Protein AF-A0A7S3ADU8-F1 (afdb_monomer_lite)

Structure (mmCIF, N/CA/C/O backbone):
data_AF-A0A7S3ADU8-F1
#
_entry.id   AF-A0A7S3ADU8-F1
#
loop_
_atom_site.group_PDB
_atom_site.id
_atom_site.type_symbol
_atom_site.label_atom_id
_atom_site.label_alt_id
_atom_site.label_comp_id
_atom_site.label_asym_id
_atom_site.label_entity_id
_atom_site.label_seq_id
_atom_site.pdbx_PDB_ins_code
_atom_site.Cartn_x
_atom_site.Cartn_y
_atom_site.Cartn_z
_atom_site.occupancy
_atom_site.B_iso_or_equiv
_atom_site.auth_seq_id
_atom_site.auth_comp_id
_atom_site.auth_asym_id
_atom_site.auth_atom_id
_atom_site.pdbx_PDB_model_num
ATOM 1 N N . MET A 1 1 ? -79.537 6.726 37.900 1.00 32.94 1 MET A N 1
ATOM 2 C CA . MET A 1 1 ? -80.019 5.333 37.942 1.00 32.94 1 MET A CA 1
ATOM 3 C C . MET A 1 1 ? -78.834 4.434 37.624 1.00 32.94 1 MET A C 1
ATOM 5 O O . MET A 1 1 ? -78.282 4.595 36.549 1.00 32.94 1 MET A O 1
ATOM 9 N N . VAL A 1 2 ? -78.467 3.582 38.596 1.00 34.66 2 VAL A N 1
ATOM 10 C CA . VAL A 1 2 ? -77.464 2.484 38.586 1.00 34.66 2 VAL A CA 1
ATOM 11 C C . VAL A 1 2 ? -76.009 2.937 38.319 1.00 34.66 2 VAL A C 1
ATOM 13 O O . VAL A 1 2 ? -75.678 3.272 37.194 1.00 34.66 2 VAL A O 1
ATOM 16 N N . SER A 1 3 ? -75.111 3.179 39.286 1.00 28.97 3 SER A N 1
ATOM 17 C CA . SER A 1 3 ? -74.580 2.421 40.449 1.00 28.97 3 SER A CA 1
ATOM 18 C C . SER A 1 3 ? -73.584 1.291 40.127 1.00 28.97 3 SER A C 1
ATOM 20 O O . SER A 1 3 ? -73.989 0.266 39.598 1.00 28.97 3 SER A O 1
ATOM 22 N N . ASN A 1 4 ? -72.356 1.480 40.656 1.00 30.84 4 ASN A N 1
ATOM 23 C CA . ASN A 1 4 ? -71.447 0.506 41.310 1.00 30.84 4 ASN A CA 1
ATOM 24 C C . ASN A 1 4 ? -70.756 -0.566 40.433 1.00 30.84 4 ASN A C 1
ATOM 26 O O . ASN A 1 4 ? -71.351 -1.062 39.494 1.00 30.84 4 ASN A O 1
ATOM 30 N N . HIS A 1 5 ? -69.508 -1.019 40.640 1.00 29.22 5 HIS A N 1
ATOM 31 C CA . HIS A 1 5 ? -68.518 -1.033 41.741 1.00 29.22 5 HIS A CA 1
ATOM 32 C C . HIS A 1 5 ? -67.107 -1.184 41.090 1.00 29.22 5 HIS A C 1
ATOM 34 O O . HIS A 1 5 ? -66.998 -1.846 40.067 1.00 29.22 5 HIS A O 1
ATOM 40 N N . LEU A 1 6 ? -66.011 -0.509 41.476 1.00 30.73 6 LEU A N 1
ATOM 41 C CA . LEU A 1 6 ? -65.132 -0.705 42.651 1.00 30.73 6 LEU A CA 1
ATOM 42 C C . LEU A 1 6 ? -64.702 -2.162 42.924 1.00 30.73 6 LEU A C 1
ATOM 44 O O . LEU A 1 6 ? -65.503 -2.927 43.437 1.00 30.73 6 LEU A O 1
ATOM 48 N N . ALA A 1 7 ? -63.412 -2.488 42.745 1.00 27.41 7 ALA A N 1
ATOM 49 C CA . ALA A 1 7 ? -62.565 -2.993 43.842 1.00 27.41 7 ALA A CA 1
ATOM 50 C C . ALA A 1 7 ? -61.088 -3.197 43.444 1.00 27.41 7 ALA A C 1
ATOM 52 O O . ALA A 1 7 ? -60.751 -3.799 42.431 1.00 27.41 7 ALA A O 1
ATOM 53 N N . LYS A 1 8 ? -60.228 -2.709 44.343 1.00 30.64 8 LYS A N 1
ATOM 54 C CA . LYS A 1 8 ? -58.804 -3.012 44.527 1.00 30.64 8 LYS A CA 1
ATOM 55 C C . LYS A 1 8 ? -58.591 -4.487 44.892 1.00 30.64 8 LYS A C 1
ATOM 57 O O . LYS A 1 8 ? -59.373 -5.004 45.684 1.00 30.64 8 LYS A O 1
ATOM 62 N N . SER A 1 9 ? -57.454 -5.068 44.497 1.00 25.48 9 SER A N 1
ATOM 63 C CA . SER A 1 9 ? -56.591 -5.885 45.378 1.00 25.48 9 SER A CA 1
ATOM 64 C C . SER A 1 9 ? -55.422 -6.510 44.614 1.00 25.48 9 SER A C 1
ATOM 66 O O . SER A 1 9 ? -55.651 -7.250 43.669 1.00 25.48 9 SER A O 1
ATOM 68 N N . HIS A 1 10 ? -54.182 -6.245 45.027 1.00 26.27 10 HIS A N 1
ATOM 69 C CA . HIS A 1 10 ? -53.390 -7.112 45.917 1.00 26.27 10 HIS A CA 1
ATOM 70 C C . HIS A 1 10 ? -51.885 -6.890 45.692 1.00 26.27 10 HIS A C 1
ATOM 72 O O . HIS A 1 10 ? -51.323 -7.226 44.653 1.00 26.27 10 HIS A O 1
ATOM 78 N N . MET A 1 11 ? -51.235 -6.344 46.724 1.00 25.62 11 MET A N 1
ATOM 79 C CA . MET A 1 11 ? -49.839 -6.633 47.034 1.00 25.62 11 MET A CA 1
ATOM 80 C C . MET A 1 11 ? -49.693 -8.144 47.240 1.00 25.62 11 MET A C 1
ATOM 82 O O . MET A 1 11 ? -50.399 -8.711 48.071 1.00 25.62 11 MET A O 1
ATOM 86 N N . MET A 1 12 ? -48.714 -8.759 46.584 1.00 28.66 12 MET A N 1
ATOM 87 C CA . MET A 1 12 ? -47.992 -9.892 47.154 1.00 28.66 12 MET A CA 1
ATOM 88 C C . MET A 1 12 ? -46.498 -9.644 46.987 1.00 28.66 12 MET A C 1
ATOM 90 O O . MET A 1 12 ? -45.971 -9.556 45.882 1.00 28.66 12 MET A O 1
ATOM 94 N N . GLN A 1 13 ? -45.846 -9.497 48.135 1.00 27.30 13 GLN A N 1
ATOM 95 C CA . GLN A 1 13 ? -44.420 -9.705 48.301 1.00 27.30 13 GLN A CA 1
ATOM 96 C C . GLN A 1 13 ? -44.122 -11.182 48.017 1.00 27.30 13 GLN A C 1
ATOM 98 O O . GLN A 1 13 ? -44.792 -12.053 48.567 1.00 27.30 13 GLN A O 1
ATOM 103 N N . PHE A 1 14 ? -43.100 -11.452 47.208 1.00 26.09 14 PHE A N 1
ATOM 104 C CA . PHE A 1 14 ? -42.398 -12.731 47.211 1.00 26.09 14 PHE A CA 1
ATOM 105 C C . PHE A 1 14 ? -40.931 -12.458 47.537 1.00 26.09 14 PHE A C 1
ATOM 107 O O . PHE A 1 14 ? -40.212 -11.804 46.783 1.00 26.09 14 PHE A O 1
ATOM 114 N N . THR A 1 15 ? -40.523 -12.914 48.715 1.00 30.44 15 THR A N 1
ATOM 115 C CA . THR A 1 15 ? -39.140 -13.071 49.153 1.00 30.44 15 THR A CA 1
ATOM 116 C C . THR A 1 15 ? -38.650 -14.471 48.769 1.00 30.44 15 THR A C 1
ATOM 118 O O . THR A 1 15 ? -39.397 -15.440 48.881 1.00 30.44 15 THR A O 1
ATOM 121 N N . GLY A 1 16 ? -37.376 -14.574 48.367 1.00 27.53 16 GLY A N 1
ATOM 122 C CA . GLY A 1 16 ? -36.667 -15.832 48.065 1.00 27.53 16 GLY A CA 1
ATOM 123 C C . GLY A 1 16 ? -36.917 -16.337 46.635 1.00 27.53 16 GLY A C 1
ATOM 124 O O . GLY A 1 16 ? -38.044 -16.357 46.174 1.00 27.53 16 GLY A O 1
ATOM 125 N N . ASN A 1 17 ? -35.939 -16.777 45.851 1.00 26.17 17 ASN A N 1
ATOM 126 C CA . ASN A 1 17 ? -34.645 -17.348 46.189 1.00 26.17 17 ASN A CA 1
ATOM 127 C C . ASN A 1 17 ? -33.676 -17.154 45.003 1.00 26.17 17 ASN A C 1
ATOM 129 O O . ASN A 1 17 ? -34.112 -17.058 43.856 1.00 26.17 17 ASN A O 1
ATOM 133 N N . GLY A 1 18 ? -32.375 -17.084 45.287 1.00 36.38 18 GLY A N 1
ATOM 134 C CA . GLY A 1 18 ? -31.330 -16.801 44.305 1.00 36.38 18 GLY A CA 1
ATOM 135 C C . GLY A 1 18 ? -31.302 -17.782 43.129 1.00 36.38 18 GLY A C 1
ATOM 136 O O . GLY A 1 18 ? -31.187 -18.991 43.306 1.00 36.38 18 GLY A O 1
ATOM 137 N N . GLY A 1 19 ? -31.347 -17.226 41.923 1.00 26.72 19 GLY A N 1
ATOM 138 C CA . GLY A 1 19 ? -30.991 -17.892 40.678 1.00 26.72 19 GLY A CA 1
ATOM 139 C C . GLY A 1 19 ? -30.107 -16.931 39.903 1.00 26.72 19 GLY A C 1
ATOM 140 O O . GLY A 1 19 ? -30.607 -15.982 39.307 1.00 26.72 19 GLY A O 1
ATOM 141 N N . GLY A 1 20 ? -28.792 -17.126 39.998 1.00 30.98 20 GLY A N 1
ATOM 142 C CA . GLY A 1 20 ? -27.796 -16.328 39.294 1.00 30.98 20 GLY A CA 1
ATOM 143 C C . GLY A 1 20 ? -27.987 -16.437 37.785 1.00 30.98 20 GLY A C 1
ATOM 144 O O . GLY A 1 20 ? -27.522 -17.389 37.166 1.00 30.98 20 GLY A O 1
ATOM 145 N N . GLY A 1 21 ? -28.670 -15.455 37.202 1.00 29.56 21 GLY A N 1
ATOM 146 C CA . GLY A 1 21 ? -28.579 -15.162 35.781 1.00 29.56 21 GLY A CA 1
ATOM 147 C C . GLY A 1 21 ? -27.236 -14.492 35.535 1.00 29.56 21 GLY A C 1
ATOM 148 O O . GLY A 1 21 ? -27.024 -13.351 35.934 1.00 29.56 21 GLY A O 1
ATOM 149 N N . SER A 1 22 ? -26.302 -15.227 34.944 1.00 37.28 22 SER A N 1
ATOM 150 C CA . SER A 1 22 ? -25.035 -14.689 34.472 1.00 37.28 22 SER A CA 1
ATOM 151 C C . SER A 1 22 ? -25.291 -13.693 33.334 1.00 37.28 22 SER A C 1
ATOM 153 O O . SER A 1 22 ? -25.417 -14.099 32.177 1.00 37.28 22 SER A O 1
ATOM 155 N N . ASP A 1 23 ? -25.336 -12.398 33.650 1.00 37.94 23 ASP A N 1
ATOM 156 C CA . ASP A 1 23 ? -25.106 -11.314 32.686 1.00 37.94 23 ASP A CA 1
ATOM 157 C C . ASP A 1 23 ? -23.640 -11.389 32.222 1.00 37.94 23 ASP A C 1
ATOM 159 O O . ASP A 1 23 ? -22.744 -10.699 32.703 1.00 37.94 23 ASP A O 1
ATOM 163 N N . GLY A 1 24 ? -23.371 -12.314 31.301 1.00 41.50 24 GLY A N 1
ATOM 164 C CA . GLY A 1 24 ? -22.039 -12.617 30.776 1.00 41.50 24 GLY A CA 1
ATOM 165 C C . GLY A 1 24 ? -21.467 -11.579 29.801 1.00 41.50 24 GLY A C 1
ATOM 166 O O . GLY A 1 24 ? -20.528 -11.907 29.080 1.00 41.50 24 GLY A O 1
ATOM 167 N N . SER A 1 25 ? -22.011 -10.356 29.723 1.00 50.41 25 SER A N 1
ATOM 168 C CA . SER A 1 25 ? -21.607 -9.352 28.719 1.00 50.41 25 SER A CA 1
ATOM 169 C C . SER A 1 25 ? -20.761 -8.187 29.244 1.00 50.41 25 SER A C 1
ATOM 171 O O . SER A 1 25 ? -20.028 -7.599 28.452 1.00 50.41 25 SER A O 1
ATOM 173 N N . ASP A 1 26 ? -20.805 -7.852 30.539 1.00 58.53 26 ASP A N 1
ATOM 174 C CA . ASP A 1 26 ? -20.053 -6.693 31.072 1.00 58.53 26 ASP A CA 1
ATOM 175 C C . ASP A 1 26 ? -18.585 -7.033 31.425 1.00 58.53 26 ASP A C 1
ATOM 177 O O . ASP A 1 26 ? -17.735 -6.144 31.451 1.00 58.53 26 ASP A O 1
ATOM 181 N N . GLY A 1 27 ? -18.242 -8.317 31.607 1.00 63.66 27 GLY A N 1
ATOM 182 C CA . GLY A 1 27 ? -16.916 -8.730 32.097 1.00 63.66 27 GLY A CA 1
ATOM 183 C C . GLY A 1 27 ? -15.734 -8.275 31.230 1.00 63.66 27 GLY A C 1
ATOM 184 O O . GLY A 1 27 ? -14.711 -7.848 31.760 1.00 63.66 27 GLY A O 1
ATOM 185 N N . GLY A 1 28 ? -15.883 -8.297 29.900 1.00 81.88 28 GLY A N 1
ATOM 186 C CA . GLY A 1 28 ? -14.815 -7.874 28.985 1.00 81.88 28 GLY A CA 1
ATOM 187 C C . GLY A 1 28 ? -14.596 -6.358 28.949 1.00 81.88 28 GLY A C 1
ATOM 188 O O . GLY A 1 28 ? -13.467 -5.897 28.806 1.00 81.88 28 GLY A O 1
ATOM 189 N N . TRP A 1 29 ? -15.658 -5.563 29.108 1.00 91.38 29 TRP A N 1
ATOM 190 C CA . TRP A 1 29 ? -15.552 -4.101 29.112 1.00 91.38 29 TRP A CA 1
ATOM 191 C C . TRP A 1 29 ? -15.001 -3.572 30.439 1.00 91.38 29 TRP A C 1
ATOM 193 O O . TRP A 1 29 ? -14.181 -2.656 30.421 1.00 91.38 29 TRP A O 1
ATOM 203 N N . SER A 1 30 ? -15.361 -4.189 31.571 1.00 89.69 30 SER A N 1
ATOM 204 C CA . SER A 1 30 ? -14.785 -3.849 32.879 1.00 89.69 30 SER A CA 1
ATOM 205 C C . SER A 1 30 ? -13.275 -4.108 32.944 1.00 89.69 30 SER A C 1
ATOM 207 O O . SER A 1 30 ? -12.537 -3.307 33.518 1.00 89.69 30 SER A O 1
ATOM 209 N N . GLU A 1 31 ? -12.783 -5.185 32.320 1.00 89.25 31 GLU A N 1
ATOM 210 C CA . GLU A 1 31 ? -11.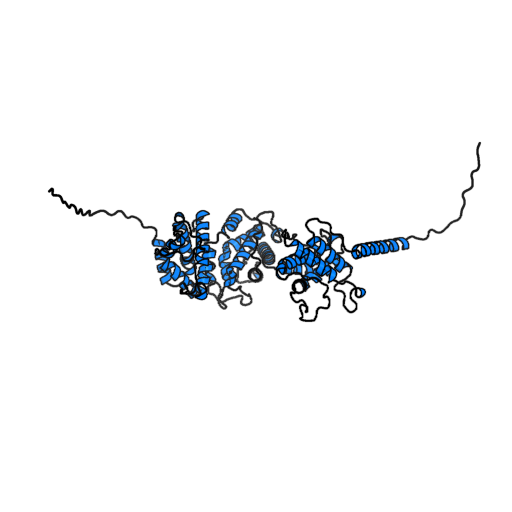339 -5.432 32.210 1.00 89.25 31 GLU A CA 1
ATOM 211 C C . GLU A 1 31 ? -10.642 -4.337 31.389 1.00 89.25 31 GLU A C 1
ATOM 213 O O . GLU A 1 31 ? -9.611 -3.805 31.806 1.00 89.25 31 GLU A O 1
ATOM 218 N N . LEU A 1 32 ? -11.219 -3.948 30.249 1.00 90.31 32 LEU A N 1
ATOM 219 C CA . LEU A 1 32 ? -10.676 -2.873 29.416 1.00 90.31 32 LEU A CA 1
ATOM 220 C C . LEU A 1 32 ? -10.671 -1.526 30.145 1.00 90.31 32 LEU A C 1
ATOM 222 O O . LEU A 1 32 ? -9.699 -0.785 30.028 1.00 90.31 32 LEU A O 1
ATOM 226 N N . GLU A 1 33 ? -11.697 -1.225 30.938 1.00 92.31 33 GLU A N 1
ATOM 227 C CA . GLU A 1 33 ? -11.745 -0.030 31.785 1.00 92.31 33 GLU A CA 1
ATOM 228 C C . GLU A 1 33 ? -10.652 -0.053 32.865 1.00 92.31 33 GLU A C 1
ATOM 230 O O . GLU A 1 33 ? -9.943 0.937 33.067 1.00 92.31 33 GLU A O 1
ATOM 235 N N . MET A 1 34 ? -10.423 -1.204 33.504 1.00 89.94 34 MET A N 1
ATOM 236 C CA . MET A 1 34 ? -9.299 -1.377 34.428 1.00 89.94 34 MET A CA 1
ATOM 237 C C . MET A 1 34 ? -7.942 -1.172 33.747 1.00 89.94 34 MET A C 1
ATOM 239 O O . MET A 1 34 ? -7.049 -0.561 34.336 1.00 89.94 34 MET A O 1
ATOM 243 N N . LEU A 1 35 ? -7.758 -1.686 32.527 1.00 88.75 35 LEU A N 1
ATOM 244 C CA . LEU A 1 35 ? -6.520 -1.505 31.767 1.00 88.75 35 LEU A CA 1
ATOM 245 C C . LEU A 1 35 ? -6.331 -0.048 31.331 1.00 88.75 35 LEU A C 1
ATOM 247 O O . LEU A 1 35 ? -5.219 0.466 31.438 1.00 88.75 35 LEU A O 1
ATOM 251 N N . LEU A 1 36 ? -7.405 0.627 30.914 1.00 89.75 36 LEU A N 1
ATOM 252 C CA . LEU A 1 36 ? -7.41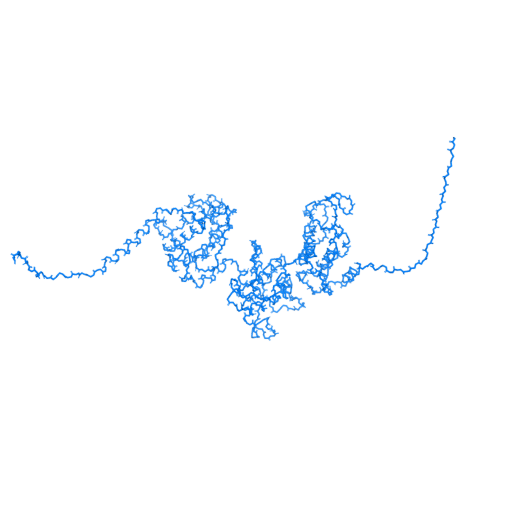2 2.048 30.566 1.00 89.75 36 LEU A CA 1
ATOM 253 C C . LEU A 1 36 ? -6.938 2.907 31.750 1.00 89.75 36 LEU A C 1
ATOM 255 O O . LEU A 1 36 ? -6.061 3.754 31.592 1.00 89.75 36 LEU A O 1
ATOM 259 N N . ASN A 1 37 ? -7.430 2.614 32.959 1.00 89.06 37 ASN A N 1
ATOM 260 C CA . ASN A 1 37 ? -7.035 3.306 34.191 1.00 89.06 37 ASN A CA 1
ATOM 261 C C . ASN A 1 37 ? -5.558 3.093 34.577 1.00 89.06 37 ASN A C 1
ATOM 263 O O . ASN A 1 37 ? -5.006 3.874 35.349 1.00 89.06 37 ASN A O 1
ATOM 267 N N . ARG A 1 38 ? -4.892 2.062 34.038 1.00 87.00 38 ARG A N 1
ATOM 268 C CA . ARG A 1 38 ? -3.448 1.812 34.231 1.00 87.00 38 ARG A CA 1
ATOM 269 C C . ARG A 1 38 ? -2.563 2.505 33.187 1.00 87.00 38 ARG A C 1
ATOM 271 O O . ARG A 1 38 ? -1.339 2.352 33.248 1.00 87.00 38 ARG A O 1
ATOM 278 N N . GLY A 1 39 ? -3.159 3.222 32.236 1.00 79.88 39 GLY A N 1
ATOM 279 C CA . GLY A 1 39 ? -2.464 3.863 31.125 1.00 79.88 39 GLY A CA 1
ATOM 280 C C . GLY A 1 39 ? -2.050 2.890 30.015 1.00 79.88 39 GLY A C 1
ATOM 281 O O . GLY A 1 39 ? -2.009 1.668 30.190 1.00 79.88 39 GLY A O 1
ATOM 282 N N . ALA A 1 40 ? -1.730 3.447 28.845 1.00 73.88 40 ALA A N 1
ATOM 283 C CA . ALA A 1 40 ? -1.369 2.674 27.663 1.00 73.88 40 ALA A CA 1
ATOM 284 C C . ALA A 1 40 ? -0.048 1.945 27.927 1.00 73.88 40 ALA A C 1
ATOM 286 O O . ALA A 1 40 ? 0.812 2.424 28.671 1.00 73.88 40 ALA A O 1
ATOM 287 N N . ALA A 1 41 ? 0.122 0.753 27.362 1.00 75.44 41 ALA A N 1
ATOM 288 C CA . ALA A 1 41 ? 1.450 0.153 27.311 1.00 75.44 41 ALA A CA 1
ATOM 289 C C . ALA A 1 41 ? 2.330 0.873 26.281 1.00 75.44 41 ALA A C 1
ATOM 291 O O . ALA A 1 41 ? 1.843 1.345 25.248 1.00 75.44 41 ALA A O 1
ATOM 292 N N . ALA A 1 42 ? 3.633 0.916 26.571 1.00 66.06 42 ALA A N 1
ATOM 293 C CA . ALA A 1 42 ? 4.647 1.419 25.649 1.00 66.06 42 ALA A CA 1
ATOM 294 C C . ALA A 1 42 ? 4.678 0.595 24.351 1.00 66.06 42 ALA A C 1
ATOM 296 O O . ALA A 1 42 ? 4.784 1.157 23.269 1.00 66.06 42 ALA A O 1
ATOM 297 N N . SER A 1 43 ? 4.488 -0.723 24.456 1.00 66.56 43 SER A N 1
ATOM 298 C CA . SER A 1 43 ? 4.282 -1.622 23.323 1.00 66.56 43 SER A CA 1
ATOM 299 C C . SER A 1 43 ? 2.795 -1.926 23.120 1.00 66.56 43 SER A C 1
ATOM 301 O O . SER A 1 43 ? 2.006 -1.951 24.065 1.00 66.56 43 SER A O 1
ATOM 303 N N . CYS A 1 44 ? 2.386 -2.156 21.877 1.00 71.94 44 CYS A N 1
ATOM 304 C CA . CYS A 1 44 ? 1.026 -2.557 21.529 1.00 71.94 44 CYS A CA 1
ATOM 305 C C . CYS A 1 44 ? 1.026 -3.494 20.323 1.00 71.94 44 CYS A C 1
ATOM 307 O O . CYS A 1 44 ? 2.040 -3.694 19.661 1.00 71.94 44 CYS A O 1
ATOM 309 N N . VAL A 1 45 ? -0.120 -4.133 20.095 1.00 68.31 45 VAL A N 1
ATOM 310 C CA . VAL A 1 45 ? -0.301 -5.093 19.006 1.00 68.31 45 VAL A CA 1
ATOM 311 C C . VAL A 1 45 ? -0.868 -4.363 17.797 1.00 68.31 45 VAL A C 1
ATOM 313 O O . VAL A 1 45 ? -1.854 -3.639 17.934 1.00 68.31 45 VAL A O 1
ATOM 316 N N . GLY A 1 46 ? -0.298 -4.623 16.622 1.00 72.38 46 GLY A N 1
ATOM 317 C CA . GLY A 1 46 ? -0.881 -4.174 15.363 1.00 72.38 46 GLY A CA 1
ATOM 318 C C . GLY A 1 46 ? -0.514 -2.752 14.965 1.00 72.38 46 GLY A C 1
ATOM 319 O O . GLY A 1 46 ? 0.484 -2.194 15.421 1.00 72.38 46 GLY A O 1
ATOM 320 N N . ILE A 1 47 ? -1.361 -2.149 14.131 1.00 76.44 47 ILE A N 1
ATOM 321 C CA . ILE A 1 47 ? -1.196 -0.788 13.605 1.00 76.44 47 ILE A CA 1
ATOM 322 C C . ILE A 1 47 ? -1.266 0.267 14.710 1.00 76.44 47 ILE A C 1
ATOM 324 O O . ILE A 1 47 ? -0.750 1.367 14.540 1.00 76.44 47 ILE A O 1
ATOM 328 N N . ALA A 1 48 ? -1.846 -0.077 15.868 1.00 85.25 48 ALA A N 1
ATOM 329 C CA . ALA A 1 48 ? -1.787 0.755 17.063 1.00 85.25 48 ALA A CA 1
ATOM 330 C C . ALA A 1 48 ? -0.331 1.120 17.401 1.00 85.25 48 ALA A C 1
ATOM 332 O O . ALA A 1 48 ? -0.069 2.231 17.832 1.00 85.25 48 ALA A O 1
ATOM 333 N N . GLY A 1 49 ? 0.636 0.241 17.138 1.00 80.56 49 GLY A N 1
ATOM 334 C CA . GLY A 1 49 ? 2.058 0.495 17.375 1.00 80.56 49 GLY A CA 1
ATOM 335 C C . GLY A 1 49 ? 2.663 1.692 16.654 1.00 80.56 49 GLY A C 1
ATOM 336 O O . GLY A 1 49 ? 3.723 2.155 17.064 1.00 80.56 49 GLY A O 1
ATOM 337 N N . CYS A 1 50 ? 1.995 2.200 15.623 1.00 80.12 50 CYS A N 1
ATOM 338 C CA . CYS A 1 50 ? 2.456 3.332 14.829 1.00 80.12 50 CYS A CA 1
ATOM 339 C C . CYS A 1 50 ? 2.015 4.693 15.401 1.00 80.12 50 CYS A C 1
ATOM 341 O O . CYS A 1 50 ? 2.276 5.721 14.781 1.00 80.12 50 CYS A O 1
ATOM 343 N N . PHE A 1 51 ? 1.324 4.714 16.548 1.00 84.38 51 PHE A N 1
ATOM 344 C CA . PHE A 1 51 ? 0.742 5.920 17.146 1.00 84.38 51 PHE A CA 1
ATOM 345 C C . PHE A 1 51 ? 1.247 6.161 18.571 1.00 84.38 51 PHE A C 1
ATOM 347 O O . PHE A 1 51 ? 1.507 5.217 19.329 1.00 84.38 51 PHE A O 1
ATOM 354 N N . LEU A 1 52 ? 1.335 7.438 18.957 1.00 86.31 52 LEU A N 1
ATOM 355 C CA . LEU A 1 52 ? 1.802 7.828 20.284 1.00 86.31 52 LEU A CA 1
ATOM 356 C C . LEU A 1 52 ? 0.853 7.308 21.384 1.00 86.31 52 LEU A C 1
ATOM 358 O O . LEU A 1 52 ? -0.358 7.200 21.159 1.00 86.31 52 LEU A O 1
ATOM 362 N N . PRO A 1 53 ? 1.366 6.939 22.575 1.00 88.75 53 PRO A N 1
ATOM 363 C CA . PRO A 1 53 ? 0.545 6.426 23.673 1.00 88.75 53 PRO A CA 1
ATOM 364 C C . PRO A 1 53 ? -0.649 7.319 24.047 1.00 88.75 53 PRO A C 1
ATOM 366 O O . PRO A 1 53 ? -1.721 6.797 24.352 1.00 88.75 53 PRO A O 1
ATOM 369 N N . GLU A 1 54 ? -0.484 8.640 24.005 1.00 90.94 54 GLU A N 1
ATOM 370 C CA . GLU A 1 54 ? -1.511 9.642 24.295 1.00 90.94 54 GLU A CA 1
ATOM 371 C C . GLU A 1 54 ? -2.668 9.615 23.286 1.00 90.94 54 GLU A C 1
ATOM 373 O O . GLU A 1 54 ? -3.827 9.542 23.700 1.00 90.94 54 GLU A O 1
ATOM 378 N N . ASP A 1 55 ? -2.365 9.557 21.985 1.00 93.31 55 ASP A N 1
ATOM 379 C CA . ASP A 1 55 ? -3.360 9.493 20.907 1.00 93.31 55 ASP A CA 1
ATOM 380 C C . ASP A 1 55 ? -4.185 8.206 21.011 1.00 93.31 55 ASP A C 1
ATOM 382 O O . ASP A 1 55 ? -5.414 8.194 20.892 1.00 93.31 55 ASP A O 1
ATOM 386 N N . ARG A 1 56 ? -3.501 7.092 21.294 1.00 93.56 56 ARG A N 1
ATOM 387 C CA . ARG A 1 56 ? -4.146 5.791 21.490 1.00 93.56 56 ARG A CA 1
ATOM 388 C C . ARG A 1 56 ? -5.025 5.766 22.724 1.00 93.56 56 ARG A C 1
ATOM 390 O O . ARG A 1 56 ? -6.085 5.145 22.698 1.00 93.56 56 ARG A O 1
ATOM 397 N N . MET A 1 57 ? -4.587 6.408 23.803 1.00 93.81 57 MET A N 1
ATOM 398 C CA . MET A 1 57 ? -5.329 6.467 25.057 1.00 93.81 57 MET A CA 1
ATOM 399 C C . MET A 1 57 ? -6.608 7.290 24.911 1.00 93.81 57 MET A C 1
ATOM 401 O O . MET A 1 57 ? -7.663 6.857 25.374 1.00 93.81 57 MET A O 1
ATOM 405 N N . GLU A 1 58 ? -6.541 8.435 24.229 1.00 96.00 58 GLU A N 1
ATOM 406 C CA . GLU A 1 58 ? -7.723 9.234 23.897 1.00 96.00 58 GLU A CA 1
ATOM 407 C C . GLU A 1 58 ? -8.724 8.409 23.073 1.00 96.00 58 GLU A C 1
ATOM 409 O O . GLU A 1 58 ? -9.897 8.296 23.444 1.00 96.00 58 GLU A O 1
ATOM 414 N N . ALA A 1 59 ? -8.244 7.742 22.019 1.00 96.06 59 ALA A N 1
ATOM 415 C CA . ALA A 1 59 ? -9.059 6.867 21.185 1.00 96.06 59 ALA A CA 1
ATOM 416 C C . ALA A 1 59 ? -9.682 5.704 21.984 1.00 96.06 59 ALA A C 1
ATOM 418 O O . ALA A 1 59 ? -10.889 5.459 21.917 1.00 96.06 59 ALA A O 1
ATOM 419 N N . ALA A 1 60 ? -8.886 4.994 22.786 1.00 95.38 60 ALA A N 1
ATOM 420 C CA . ALA A 1 60 ? -9.369 3.895 23.617 1.00 95.38 60 ALA A CA 1
ATOM 421 C C . ALA A 1 60 ? -10.448 4.370 24.596 1.00 95.38 60 ALA A C 1
ATOM 423 O O . ALA A 1 60 ? -11.497 3.735 24.717 1.00 95.38 60 ALA A O 1
ATOM 424 N N . LYS A 1 61 ? -10.229 5.517 25.249 1.00 95.94 61 LYS A N 1
ATOM 425 C CA . LYS A 1 61 ? -11.184 6.117 26.185 1.00 95.94 61 LYS A CA 1
ATOM 426 C C . LYS A 1 61 ? -12.505 6.461 25.503 1.00 95.94 61 LYS A C 1
ATOM 428 O O . LYS A 1 61 ? -13.561 6.203 26.085 1.00 95.94 61 LYS A O 1
ATOM 433 N N . ALA A 1 62 ? -12.469 6.984 24.279 1.00 95.94 62 ALA A N 1
ATOM 434 C CA . ALA A 1 62 ? -13.674 7.295 23.514 1.00 95.94 62 ALA A CA 1
ATOM 435 C C . ALA A 1 62 ? -14.516 6.041 23.201 1.00 95.94 62 ALA A C 1
ATOM 437 O O . ALA A 1 62 ? -15.741 6.087 23.315 1.00 95.94 62 ALA A O 1
ATOM 438 N N . ILE A 1 63 ? -13.887 4.903 22.875 1.00 95.19 63 ILE A N 1
ATOM 439 C CA . ILE A 1 63 ? -14.616 3.638 22.661 1.00 95.19 63 ILE A CA 1
ATOM 440 C C . ILE A 1 63 ? -15.125 3.074 23.986 1.00 95.19 63 ILE A C 1
ATOM 442 O O . ILE A 1 63 ? -16.316 2.800 24.108 1.00 95.19 63 ILE A O 1
ATOM 446 N N . VAL A 1 64 ? -14.251 2.914 24.984 1.00 94.88 64 VAL A N 1
ATOM 447 C CA . VAL A 1 64 ? -14.589 2.247 26.253 1.00 94.88 64 VAL A CA 1
ATOM 448 C C . VAL A 1 64 ? -15.700 2.994 26.991 1.00 94.88 64 VAL A C 1
ATOM 450 O O . VAL A 1 64 ? -16.655 2.368 27.440 1.00 94.88 64 VAL A O 1
ATOM 453 N N . SER A 1 65 ? -15.650 4.326 27.055 1.00 94.75 65 SER A N 1
ATOM 454 C CA . SER A 1 65 ? -16.681 5.111 27.754 1.00 94.75 65 SER A CA 1
ATOM 455 C C . SER A 1 65 ? -18.031 5.156 27.027 1.00 94.75 65 SER A C 1
ATOM 457 O O . SER A 1 65 ? -19.058 5.377 27.666 1.00 94.75 65 SER A O 1
ATOM 459 N N . ASN A 1 66 ? -18.057 4.920 25.709 1.00 94.94 66 ASN A N 1
ATOM 460 C CA . ASN A 1 66 ? -19.253 5.094 24.880 1.00 94.94 66 ASN A CA 1
ATOM 461 C C . ASN A 1 66 ? -19.723 3.806 24.173 1.00 94.94 66 ASN A C 1
ATOM 463 O O . ASN A 1 66 ? -20.622 3.852 23.331 1.00 94.94 66 ASN A O 1
ATOM 467 N N . HIS A 1 67 ? -19.146 2.645 24.501 1.00 94.56 67 HIS A N 1
ATOM 468 C CA . HIS A 1 67 ? -19.367 1.385 23.782 1.00 94.56 67 HIS A CA 1
ATOM 469 C C . HIS A 1 67 ? -20.848 0.990 23.678 1.00 94.56 67 HIS A C 1
ATOM 471 O O . HIS A 1 67 ? -21.293 0.574 22.610 1.00 94.56 67 HIS A O 1
ATOM 477 N N . LYS A 1 68 ? -21.647 1.188 24.739 1.00 94.81 68 LYS A N 1
ATOM 478 C CA . LYS A 1 68 ? -23.086 0.852 24.738 1.00 94.81 68 LYS A CA 1
ATOM 479 C C . LYS A 1 68 ? -23.864 1.675 23.706 1.00 94.81 68 LYS A C 1
ATOM 481 O O . LYS A 1 68 ? -24.733 1.138 23.021 1.00 94.81 68 LYS A O 1
ATOM 486 N N . ASN A 1 69 ? -23.541 2.960 23.562 1.00 94.75 69 ASN A N 1
ATOM 487 C CA . ASN A 1 69 ? -24.180 3.829 22.571 1.00 94.75 69 ASN A CA 1
ATOM 488 C C . ASN A 1 69 ? -23.649 3.558 21.167 1.00 94.75 69 ASN A C 1
ATOM 490 O O . ASN A 1 69 ? -24.437 3.542 20.227 1.00 94.75 69 ASN A O 1
ATOM 494 N N . LEU A 1 70 ? -22.346 3.292 21.024 1.00 95.38 70 LEU A N 1
ATOM 495 C CA . LEU A 1 70 ? -21.759 2.880 19.750 1.00 95.38 70 LEU A CA 1
ATOM 496 C C . LEU A 1 70 ? -22.426 1.607 19.233 1.00 95.38 70 LEU A C 1
ATOM 498 O O . LEU A 1 70 ? -22.867 1.586 18.091 1.00 95.38 70 LEU A O 1
ATOM 502 N N . LEU A 1 71 ? -22.570 0.581 20.073 1.00 96.00 71 LEU A N 1
ATOM 503 C CA . LEU A 1 71 ? -23.206 -0.676 19.693 1.00 96.00 71 LEU A CA 1
ATOM 504 C C . LEU A 1 71 ? -24.661 -0.462 19.257 1.00 96.00 71 LEU A C 1
ATOM 506 O O . LEU A 1 71 ? -25.063 -0.955 18.203 1.00 96.00 71 LEU A O 1
ATOM 510 N N . LYS A 1 72 ? -25.430 0.326 20.023 1.00 94.94 72 LYS A N 1
ATOM 511 C CA . LYS A 1 72 ? -26.809 0.699 19.667 1.00 94.94 72 LYS A CA 1
ATOM 512 C C . LYS A 1 72 ? -26.882 1.489 18.366 1.00 94.94 72 LYS A C 1
ATOM 514 O O . LYS A 1 72 ? -27.795 1.255 17.588 1.00 94.94 72 LYS A O 1
ATOM 519 N N . ASP A 1 73 ? -25.950 2.408 18.126 1.00 94.94 73 ASP A N 1
ATOM 520 C CA . ASP A 1 73 ? -25.916 3.208 16.903 1.00 94.94 73 ASP A CA 1
ATOM 521 C C . ASP A 1 73 ? -25.540 2.318 15.710 1.00 94.94 73 ASP A C 1
ATOM 523 O O . ASP A 1 73 ? -26.316 2.167 14.772 1.00 94.94 73 ASP A O 1
ATOM 527 N N . ILE A 1 74 ? -24.420 1.606 15.771 1.00 95.81 74 ILE A N 1
ATOM 528 C CA . ILE A 1 74 ? -23.969 0.714 14.694 1.00 95.81 74 ILE A CA 1
ATOM 529 C C . ILE A 1 74 ? -25.048 -0.314 14.323 1.00 95.81 74 ILE A C 1
ATOM 531 O O . ILE A 1 74 ? -25.233 -0.592 13.139 1.00 95.81 74 ILE A O 1
ATOM 535 N N . CYS A 1 75 ? -25.778 -0.836 15.313 1.00 96.31 75 CYS A N 1
ATOM 536 C CA . CYS A 1 75 ? -26.800 -1.867 15.135 1.00 96.31 75 CYS A CA 1
ATOM 537 C C . CYS A 1 75 ? -28.245 -1.342 15.130 1.00 96.31 75 CYS A C 1
ATOM 539 O O . CYS A 1 75 ? -29.175 -2.136 15.276 1.00 96.31 75 CYS A O 1
ATOM 541 N N . ASN A 1 76 ? -28.467 -0.029 15.007 1.00 93.62 76 ASN A N 1
ATOM 542 C CA . ASN A 1 76 ? -29.818 0.535 15.056 1.00 93.62 76 ASN A CA 1
ATOM 543 C C . ASN A 1 76 ? -30.647 0.030 13.855 1.00 93.62 76 ASN A C 1
ATOM 545 O O . ASN A 1 76 ? -30.267 0.297 12.711 1.00 93.62 76 ASN A O 1
ATOM 549 N N . PRO A 1 77 ? -31.782 -0.662 14.084 1.00 90.50 77 PRO A N 1
ATOM 550 C CA . PRO A 1 77 ? -32.624 -1.172 13.005 1.00 90.50 77 PRO A CA 1
ATOM 551 C C . PRO A 1 77 ? -33.427 -0.079 12.293 1.00 90.50 77 PRO A C 1
ATOM 553 O O . PRO A 1 77 ? -33.969 -0.334 11.218 1.00 90.50 77 PRO A O 1
ATOM 556 N N . SER A 1 78 ? -33.556 1.110 12.887 1.00 88.94 78 SER A N 1
ATOM 557 C CA . SER A 1 78 ? -34.343 2.178 12.287 1.00 88.94 78 SER A CA 1
ATOM 558 C C . SER A 1 78 ? -33.635 2.807 11.094 1.00 88.94 78 SER A C 1
ATOM 560 O O . SER A 1 78 ? -32.452 3.147 11.139 1.00 88.94 78 SER A O 1
ATOM 562 N N . THR A 1 79 ? -34.410 3.029 10.037 1.00 85.94 79 THR A N 1
ATOM 563 C CA . THR A 1 79 ? -33.988 3.737 8.828 1.00 85.94 79 THR A CA 1
ATOM 564 C C . THR A 1 79 ? -34.261 5.239 8.889 1.00 85.94 79 THR A C 1
ATOM 566 O O . THR A 1 79 ? -33.899 5.948 7.955 1.00 85.94 79 THR A O 1
ATOM 569 N N . SER A 1 80 ? -34.917 5.738 9.942 1.00 87.94 80 SER A N 1
ATOM 570 C CA . SER A 1 80 ? -35.372 7.134 10.020 1.00 87.94 80 SER A CA 1
ATOM 571 C C . SER A 1 80 ? -35.036 7.847 11.327 1.00 87.94 80 SER A C 1
ATOM 573 O O . SER A 1 80 ? -34.929 9.072 11.308 1.00 87.94 80 SER A O 1
ATOM 575 N N . ILE A 1 81 ? -34.814 7.126 12.432 1.00 91.81 81 ILE A N 1
ATOM 576 C CA . ILE A 1 81 ? -34.514 7.722 13.746 1.00 91.81 81 ILE A CA 1
ATOM 577 C C . ILE A 1 81 ? -33.196 7.200 14.327 1.00 91.81 81 ILE A C 1
ATOM 579 O O . ILE A 1 81 ? -32.826 6.045 14.119 1.00 91.81 81 ILE A O 1
ATOM 583 N N . ASN A 1 82 ? -32.481 8.054 15.055 1.00 90.00 82 ASN A N 1
ATOM 584 C CA . ASN A 1 82 ? -31.256 7.732 15.781 1.00 90.00 82 ASN A CA 1
ATOM 585 C C . ASN A 1 82 ? -31.565 7.083 17.149 1.00 90.00 82 ASN A C 1
ATOM 587 O O . ASN A 1 82 ? -32.723 6.874 17.511 1.00 90.00 82 ASN A O 1
ATOM 591 N N . ILE A 1 83 ? -30.521 6.783 17.929 1.00 90.00 83 ILE A N 1
ATOM 592 C CA . ILE A 1 83 ? -30.649 6.155 19.259 1.00 90.00 83 ILE A CA 1
ATOM 593 C C . ILE A 1 83 ? -31.321 7.047 20.320 1.00 90.00 83 ILE A C 1
ATOM 595 O O . ILE A 1 83 ? -31.685 6.553 21.383 1.00 90.00 83 ILE A O 1
ATOM 599 N N . GLU A 1 84 ? -31.490 8.339 20.034 1.00 89.50 84 GLU A N 1
ATOM 600 C CA . GLU A 1 84 ? -32.144 9.340 20.888 1.00 89.50 84 GLU A CA 1
ATOM 601 C C . GLU A 1 84 ? -33.584 9.640 20.427 1.00 89.50 84 GLU A C 1
ATOM 603 O O . GLU A 1 84 ? -34.265 10.474 21.016 1.00 89.50 84 GLU A O 1
ATOM 608 N N . GLY A 1 85 ? -34.063 8.979 19.364 1.00 88.38 85 GLY A N 1
ATOM 609 C CA . GLY A 1 85 ? -35.391 9.206 18.786 1.00 88.38 85 GLY A CA 1
ATOM 610 C C . GLY A 1 85 ? -35.492 10.412 17.842 1.00 88.38 85 GLY A C 1
ATOM 611 O O . GLY A 1 85 ? -36.586 10.720 17.373 1.00 88.38 85 GLY A O 1
ATOM 612 N N . ALA A 1 86 ? -34.380 11.078 17.523 1.00 89.38 86 ALA A N 1
ATOM 613 C CA . ALA A 1 86 ? -34.332 12.177 16.559 1.00 89.38 86 ALA A CA 1
ATOM 614 C C . ALA A 1 86 ? -34.104 11.667 15.121 1.00 89.38 86 ALA A C 1
ATOM 616 O O . ALA A 1 86 ? -33.558 10.576 14.947 1.00 89.38 86 ALA A O 1
ATOM 617 N N . PRO A 1 87 ? -34.464 12.431 14.070 1.00 89.44 87 PRO A N 1
ATOM 618 C CA . PRO A 1 87 ? -34.196 12.041 12.687 1.00 89.44 87 PRO A CA 1
ATOM 619 C C . PRO A 1 87 ? -32.715 11.739 12.418 1.00 89.44 87 PRO A C 1
ATOM 621 O O . PRO A 1 87 ? -31.822 12.421 12.926 1.00 89.44 87 PRO A O 1
ATOM 624 N N . LEU A 1 88 ? -32.442 10.728 11.590 1.00 85.81 88 LEU A N 1
ATOM 625 C CA . LEU A 1 88 ? -31.074 10.404 11.181 1.00 85.81 88 LEU A CA 1
ATOM 626 C C . LEU A 1 88 ? -30.444 11.562 10.395 1.00 85.81 88 LEU A C 1
ATOM 628 O O . LEU A 1 88 ? -30.929 11.944 9.336 1.00 85.81 88 LEU A O 1
ATOM 632 N N . SER A 1 89 ? -29.306 12.064 10.873 1.00 78.69 89 SER A N 1
ATOM 633 C CA . SER A 1 89 ? -28.513 13.094 10.184 1.00 78.69 89 SER A CA 1
ATOM 634 C C . SER A 1 89 ? -27.521 12.531 9.162 1.00 78.69 89 SER A C 1
ATOM 636 O O . SER A 1 89 ? -26.916 13.292 8.415 1.00 78.69 89 SER A O 1
ATOM 638 N N . GLN A 1 90 ? -27.333 11.209 9.142 1.00 76.25 90 GLN A N 1
ATOM 639 C CA . GLN A 1 90 ? -26.324 10.518 8.336 1.00 76.25 90 GLN A CA 1
ATOM 640 C C . GLN A 1 90 ? -26.906 9.283 7.648 1.00 76.25 90 GLN A C 1
ATOM 642 O O . GLN A 1 90 ? -26.586 8.139 7.983 1.00 76.25 90 GLN A O 1
ATOM 647 N N . VAL A 1 91 ? -27.836 9.526 6.731 1.00 83.12 91 VAL A N 1
ATOM 648 C CA . VAL A 1 91 ? -28.578 8.482 6.011 1.00 83.12 91 VAL A CA 1
ATOM 649 C C . VAL A 1 91 ? -27.698 7.671 5.051 1.00 83.12 91 VAL A C 1
ATOM 651 O O . VAL A 1 91 ? -28.071 6.574 4.651 1.00 83.12 91 VAL A O 1
ATOM 654 N N . GLU A 1 92 ? -26.511 8.177 4.715 1.00 81.75 92 GLU A N 1
ATOM 655 C CA . GLU A 1 92 ? -25.514 7.518 3.869 1.00 81.75 92 GLU A CA 1
ATOM 656 C C . GLU A 1 92 ? -24.746 6.387 4.575 1.00 81.75 92 GLU A C 1
ATOM 658 O O . GLU A 1 92 ? -24.036 5.613 3.924 1.00 81.75 92 GLU A O 1
ATOM 663 N N . LEU A 1 93 ? -24.840 6.294 5.906 1.00 83.94 93 LEU A N 1
ATOM 664 C CA . LEU A 1 93 ? -24.133 5.280 6.681 1.00 83.94 93 LEU A CA 1
ATOM 665 C C . LEU A 1 93 ? -24.912 3.963 6.726 1.00 83.94 93 LEU A C 1
ATOM 667 O O . LEU A 1 93 ? -25.989 3.870 7.311 1.00 83.94 93 LEU A O 1
ATOM 671 N N . SER A 1 94 ? -24.317 2.907 6.172 1.00 87.25 94 SER A N 1
ATOM 672 C CA . SER A 1 94 ? -24.861 1.550 6.250 1.00 87.25 94 SER A CA 1
ATOM 673 C C . SER A 1 94 ? -24.659 0.960 7.647 1.00 87.25 94 SER A C 1
ATOM 675 O O . SER A 1 94 ? -23.527 0.707 8.059 1.00 87.25 94 SER A O 1
ATOM 677 N N . ARG A 1 95 ? -25.761 0.731 8.366 1.00 91.19 95 ARG A N 1
ATOM 678 C CA . ARG A 1 95 ? -25.774 0.122 9.705 1.00 91.19 95 ARG A CA 1
ATOM 679 C C . ARG A 1 95 ? -25.646 -1.400 9.631 1.00 91.19 95 ARG A C 1
ATOM 681 O O . ARG A 1 95 ? -26.025 -2.023 8.637 1.00 91.19 95 ARG A O 1
ATOM 688 N N . VAL A 1 96 ? -25.107 -1.997 10.687 1.00 93.00 96 VAL A N 1
ATOM 689 C CA . VAL A 1 96 ? -24.971 -3.451 10.827 1.00 93.00 96 VAL A CA 1
ATOM 690 C C . VAL A 1 96 ? -26.295 -4.033 11.326 1.00 93.00 96 VAL A C 1
ATOM 692 O O . VAL A 1 96 ? -27.031 -3.391 12.072 1.00 93.00 96 VAL A O 1
ATOM 695 N N . ARG A 1 97 ? -26.636 -5.255 10.903 1.00 91.69 97 ARG A N 1
ATOM 696 C CA . ARG A 1 97 ? -27.887 -5.895 11.332 1.00 91.69 97 ARG A CA 1
ATOM 697 C C . ARG A 1 97 ? -27.868 -6.167 12.848 1.00 91.69 97 ARG A C 1
ATOM 699 O O . ARG A 1 97 ? -26.858 -6.677 13.334 1.00 91.69 97 ARG A O 1
ATOM 706 N N . PRO A 1 98 ? -28.976 -5.938 13.582 1.00 94.38 98 PRO A N 1
ATOM 707 C CA . PRO A 1 98 ? -29.017 -6.112 15.038 1.00 94.38 98 PRO A CA 1
ATOM 708 C C . PRO A 1 98 ? -28.614 -7.504 15.534 1.00 94.38 98 PRO A C 1
ATOM 710 O O . PRO A 1 98 ? -27.995 -7.636 16.584 1.00 94.38 98 PRO A O 1
ATOM 713 N N . ASN A 1 99 ? -28.911 -8.555 14.766 1.00 93.81 99 ASN A N 1
ATOM 714 C CA . ASN A 1 99 ? -28.549 -9.929 15.118 1.00 93.81 99 ASN A CA 1
ATOM 715 C C . ASN A 1 99 ? -27.031 -10.198 15.070 1.00 93.81 99 ASN A C 1
ATOM 717 O O . ASN A 1 99 ? -26.590 -11.236 15.550 1.00 93.81 99 ASN A O 1
ATOM 721 N N . LEU A 1 100 ? -26.239 -9.285 14.498 1.00 94.56 100 LEU A N 1
ATOM 722 C CA . LEU A 1 100 ? -24.777 -9.349 14.466 1.00 94.56 100 LEU A CA 1
ATOM 723 C C . LEU A 1 100 ? -24.124 -8.517 15.581 1.00 94.56 100 LEU A C 1
ATOM 725 O O . LEU A 1 100 ? -22.896 -8.462 15.645 1.00 94.56 100 LEU A O 1
ATOM 729 N N . ALA A 1 101 ? -24.910 -7.902 16.475 1.00 95.00 101 ALA A N 1
ATOM 730 C CA . ALA A 1 101 ? -24.407 -7.089 17.581 1.00 95.00 101 ALA A CA 1
ATOM 731 C C . ALA A 1 101 ? -23.318 -7.778 18.433 1.00 95.00 101 ALA A C 1
ATOM 733 O O . ALA A 1 101 ? -22.346 -7.101 18.759 1.00 95.00 101 ALA A O 1
ATOM 734 N N . PRO A 1 102 ? -23.367 -9.096 18.730 1.00 93.56 102 PRO A N 1
ATOM 735 C CA . PRO A 1 102 ? -22.275 -9.754 19.455 1.00 93.56 102 PRO A CA 1
ATOM 736 C C . PRO A 1 102 ? -20.913 -9.671 18.743 1.00 93.56 102 PRO A C 1
ATOM 738 O O . PRO A 1 102 ? -19.884 -9.511 19.395 1.00 93.56 102 PRO A O 1
ATOM 741 N N . HIS A 1 103 ? -20.894 -9.733 17.408 1.00 93.38 103 HIS A N 1
ATOM 742 C CA . HIS A 1 103 ? -19.665 -9.624 16.611 1.00 93.38 103 HIS A CA 1
ATOM 743 C C . HIS A 1 103 ? -19.199 -8.171 16.448 1.00 93.38 103 HIS A C 1
ATOM 745 O O . HIS A 1 103 ? -18.001 -7.911 16.351 1.00 93.38 103 HIS A O 1
ATOM 751 N N . VAL A 1 104 ? -20.136 -7.217 16.452 1.00 95.00 104 VAL A N 1
ATOM 752 C CA . VAL A 1 104 ? -19.817 -5.783 16.530 1.00 95.00 104 VAL A CA 1
ATOM 753 C C . VAL A 1 104 ? -19.153 -5.471 17.871 1.00 95.00 104 VAL A C 1
ATOM 755 O O . VAL A 1 104 ? -18.085 -4.868 17.889 1.00 95.00 104 VAL A O 1
ATOM 758 N N . ASP A 1 105 ? -19.740 -5.926 18.980 1.00 94.81 105 ASP A N 1
ATOM 759 C CA . ASP A 1 105 ? -19.201 -5.745 20.332 1.00 94.81 105 ASP A CA 1
ATOM 760 C C . ASP A 1 105 ? -17.810 -6.379 20.485 1.00 94.81 105 ASP A C 1
ATOM 762 O O . ASP A 1 105 ? -16.883 -5.747 20.988 1.00 94.81 105 ASP A O 1
ATOM 766 N N . GLU A 1 106 ? -17.621 -7.594 19.963 1.00 91.38 106 GLU A N 1
ATOM 767 C CA . GLU A 1 106 ? -16.309 -8.237 19.854 1.00 91.38 106 GLU A CA 1
ATOM 768 C C . GLU A 1 106 ? -15.289 -7.367 19.101 1.00 91.38 106 GLU A C 1
ATOM 770 O O . GLU A 1 106 ? -14.184 -7.153 19.603 1.00 91.38 106 GLU A O 1
ATOM 775 N N . GLY A 1 107 ? -15.660 -6.828 17.934 1.00 91.62 107 GLY A N 1
ATOM 776 C CA . GLY A 1 107 ? -14.800 -5.931 17.162 1.00 91.62 107 GLY A CA 1
ATOM 777 C C . GLY A 1 107 ? -14.425 -4.664 17.933 1.00 91.62 107 GLY A C 1
ATOM 778 O O . GLY A 1 107 ? -13.252 -4.303 17.979 1.00 91.62 107 GLY A O 1
ATOM 779 N N . LEU A 1 108 ? -15.392 -4.020 18.595 1.00 95.12 108 LEU A N 1
ATOM 780 C CA . LEU A 1 108 ? -15.151 -2.817 19.399 1.00 95.12 108 LEU A CA 1
ATOM 781 C C . LEU A 1 108 ? -14.220 -3.091 20.588 1.00 95.12 108 LEU A C 1
ATOM 783 O O . LEU A 1 108 ? -13.316 -2.292 20.848 1.00 95.12 108 LEU A O 1
ATOM 787 N N . ARG A 1 109 ? -14.404 -4.220 21.288 1.00 92.56 109 ARG A N 1
ATOM 788 C CA . ARG A 1 109 ? -13.516 -4.639 22.385 1.00 92.56 109 ARG A CA 1
ATOM 789 C C . ARG A 1 109 ? -12.097 -4.873 21.894 1.00 92.56 109 ARG A C 1
ATOM 791 O O . ARG A 1 109 ? -11.153 -4.401 22.523 1.00 92.56 109 ARG A O 1
ATOM 798 N N . GLU A 1 110 ? -11.939 -5.549 20.759 1.00 90.50 110 GLU A N 1
ATOM 799 C CA . GLU A 1 110 ? -10.616 -5.797 20.192 1.00 90.50 110 GLU A CA 1
ATOM 800 C C . GLU A 1 110 ? -9.937 -4.502 19.726 1.00 90.50 110 GLU A C 1
ATOM 802 O O . GLU A 1 110 ? -8.743 -4.314 19.966 1.00 90.50 110 GLU A O 1
ATOM 807 N N . THR A 1 111 ? -10.688 -3.566 19.137 1.00 93.19 111 THR A N 1
ATOM 808 C CA . THR A 1 111 ? -10.175 -2.228 18.810 1.00 93.19 111 THR A CA 1
ATOM 809 C C . THR A 1 111 ? -9.690 -1.501 20.065 1.00 93.19 111 THR A C 1
ATOM 811 O O . THR A 1 111 ? -8.559 -1.011 20.087 1.00 93.19 111 THR A O 1
ATOM 814 N N . ALA A 1 112 ? -10.494 -1.469 21.132 1.00 93.81 112 ALA A N 1
ATOM 815 C CA . ALA A 1 112 ? -10.110 -0.843 22.396 1.00 93.81 112 ALA A CA 1
ATOM 816 C C . ALA A 1 112 ? -8.859 -1.498 23.007 1.00 93.81 112 ALA A C 1
ATOM 818 O O . ALA A 1 112 ? -7.922 -0.799 23.394 1.00 93.81 112 ALA A O 1
ATOM 819 N N . ARG A 1 113 ? -8.795 -2.835 23.029 1.00 90.62 113 ARG A N 1
ATOM 820 C CA . ARG A 1 113 ? -7.641 -3.584 23.543 1.00 90.62 113 ARG A CA 1
ATOM 821 C C . ARG A 1 113 ? -6.352 -3.242 22.792 1.00 90.62 113 ARG A C 1
ATOM 823 O O . ARG A 1 113 ? -5.333 -2.964 23.428 1.00 90.62 113 ARG A O 1
ATOM 830 N N . ARG A 1 114 ? -6.384 -3.237 21.450 1.00 89.69 114 ARG A N 1
ATOM 831 C CA . ARG A 1 114 ? -5.209 -2.903 20.621 1.00 89.69 114 ARG A CA 1
ATOM 832 C C . ARG A 1 114 ? -4.723 -1.480 20.871 1.00 89.69 114 ARG A C 1
ATOM 834 O O . ARG A 1 114 ? -3.520 -1.286 21.032 1.00 89.69 114 ARG A O 1
ATOM 841 N N . LEU A 1 115 ? -5.639 -0.518 20.991 1.00 92.19 115 LEU A N 1
ATOM 842 C CA . LEU A 1 115 ? -5.298 0.869 21.322 1.00 92.19 115 LEU A CA 1
ATOM 843 C C . LEU A 1 115 ? -4.614 0.970 22.698 1.00 92.19 115 LEU A C 1
ATOM 845 O O . LEU A 1 115 ? -3.544 1.571 22.807 1.00 92.19 115 LEU A O 1
ATOM 849 N N . ILE A 1 116 ? -5.152 0.305 23.728 1.00 92.12 116 ILE A N 1
ATOM 850 C CA . ILE A 1 116 ? -4.555 0.282 25.079 1.00 92.12 116 ILE A CA 1
ATOM 851 C C . ILE A 1 116 ? -3.170 -0.395 25.078 1.00 92.12 116 ILE A C 1
ATOM 853 O O . ILE A 1 116 ? -2.280 -0.007 25.840 1.00 92.12 116 ILE A O 1
ATOM 857 N N . GLY A 1 117 ? -2.965 -1.403 24.226 1.00 84.31 117 GLY A N 1
ATOM 858 C CA . GLY A 1 117 ? -1.702 -2.140 24.113 1.00 84.31 117 GLY A CA 1
ATOM 859 C C . GLY A 1 117 ? -1.478 -3.195 25.198 1.00 84.31 117 GLY A C 1
ATOM 860 O O . GLY A 1 117 ? -0.386 -3.743 25.306 1.00 84.31 117 GLY A O 1
ATOM 861 N N . ARG A 1 118 ? -2.494 -3.490 26.017 1.00 73.75 118 ARG A N 1
ATOM 862 C CA . ARG A 1 118 ? -2.437 -4.487 27.099 1.00 73.75 118 ARG A CA 1
ATOM 863 C C . ARG A 1 118 ? -3.540 -5.526 26.928 1.00 73.75 118 ARG A C 1
ATOM 865 O O . ARG A 1 118 ? -4.548 -5.264 26.284 1.00 73.75 118 ARG A O 1
ATOM 872 N N . GLY A 1 119 ? -3.350 -6.684 27.555 1.00 62.47 119 GLY A N 1
ATOM 873 C CA . GLY A 1 119 ? -4.335 -7.765 27.591 1.00 62.47 119 GLY A CA 1
ATOM 874 C C . GLY A 1 119 ? -4.034 -8.886 26.599 1.00 62.47 119 GLY A C 1
ATOM 875 O O . GLY A 1 119 ? -3.460 -8.660 25.528 1.00 62.47 119 GLY A O 1
ATOM 876 N N . GLN A 1 120 ? -4.420 -10.102 26.986 1.00 58.97 120 GLN A N 1
ATOM 877 C CA . GLN A 1 120 ? -4.357 -11.285 26.130 1.00 58.97 120 GLN A CA 1
ATOM 878 C C . GLN A 1 120 ? -5.192 -11.031 24.863 1.00 58.97 120 GLN A C 1
ATOM 880 O O . GLN A 1 120 ? -6.291 -10.482 24.974 1.00 58.97 120 GLN A O 1
ATOM 885 N N . PRO A 1 121 ? -4.695 -11.375 23.662 1.00 59.47 121 PRO A N 1
ATOM 886 C CA . PRO A 1 121 ? -5.493 -11.252 22.453 1.00 59.47 121 PRO A CA 1
ATOM 887 C C . PRO A 1 121 ? -6.722 -12.169 22.578 1.00 59.47 121 PRO A C 1
ATOM 889 O O . PRO A 1 121 ? -6.550 -13.378 22.749 1.00 59.47 121 PRO A O 1
ATOM 892 N N . PRO A 1 122 ? -7.955 -11.638 22.521 1.00 60.25 122 PRO A N 1
ATOM 893 C CA . PRO A 1 122 ? -9.132 -12.477 22.452 1.00 60.25 122 PRO A CA 1
ATOM 894 C C . PRO A 1 122 ? -9.092 -13.257 21.138 1.00 60.25 122 PRO A C 1
ATOM 896 O O . PRO A 1 122 ? -8.674 -12.741 20.096 1.00 60.25 122 PRO A O 1
ATOM 899 N N . MET A 1 123 ? -9.558 -14.503 21.169 1.00 59.41 123 MET A N 1
ATOM 900 C CA . MET A 1 123 ? -9.877 -15.206 19.934 1.00 59.41 123 MET A CA 1
ATOM 901 C C . MET A 1 123 ? -11.083 -14.516 19.300 1.00 59.41 123 MET A C 1
ATOM 903 O O . MET A 1 123 ? -12.210 -14.721 19.743 1.00 59.41 123 MET A O 1
ATOM 907 N N . LEU A 1 124 ? -10.841 -13.695 18.275 1.00 78.44 124 LEU A N 1
ATOM 908 C CA . LEU A 1 124 ? -11.910 -13.202 17.413 1.00 78.44 124 LEU A CA 1
ATOM 909 C C . LEU A 1 124 ? -12.651 -14.396 16.815 1.00 78.44 124 LEU A C 1
ATOM 911 O O . LEU A 1 124 ? -12.027 -15.350 16.342 1.00 78.44 124 LEU A O 1
ATOM 915 N N . HIS A 1 125 ? -13.978 -14.327 16.786 1.00 76.12 125 HIS A N 1
ATOM 916 C CA . HIS A 1 125 ? -14.785 -15.384 16.213 1.00 76.12 125 HIS A CA 1
ATOM 917 C C . HIS A 1 125 ? -14.401 -15.571 14.732 1.00 76.12 125 HIS A C 1
ATOM 919 O O . HIS A 1 125 ? -14.462 -14.600 13.958 1.00 76.12 125 HIS A O 1
ATOM 925 N N . PRO A 1 126 ? -14.004 -16.792 14.316 1.00 71.75 126 PRO A N 1
ATOM 926 C CA . PRO A 1 126 ? -13.396 -17.025 13.006 1.00 71.75 126 PRO A CA 1
ATOM 927 C C . PRO A 1 126 ? -14.422 -17.122 11.872 1.00 71.75 126 PRO A C 1
ATOM 929 O O . PRO A 1 126 ? -14.044 -17.205 10.707 1.00 71.75 126 PRO A O 1
ATOM 932 N N . SER A 1 127 ? -15.726 -17.143 12.181 1.00 79.00 127 SER A N 1
ATOM 933 C CA . SER A 1 127 ? -16.747 -17.284 11.139 1.00 79.00 127 SER A CA 1
ATOM 934 C C . SER A 1 127 ? -16.734 -16.099 10.158 1.00 79.00 127 SER A C 1
ATOM 936 O O . SER A 1 127 ? -16.592 -14.947 10.583 1.00 79.00 127 SER A O 1
ATOM 938 N N . PRO A 1 128 ? -16.985 -16.340 8.855 1.00 73.50 128 PRO A N 1
ATOM 939 C CA . PRO A 1 128 ? -17.073 -15.271 7.856 1.00 73.50 128 PRO A CA 1
ATOM 940 C C . PRO A 1 128 ? -18.117 -14.202 8.200 1.00 73.50 128 PRO A C 1
ATOM 942 O O . PRO A 1 128 ? -17.917 -13.023 7.932 1.00 73.50 128 PRO A O 1
ATOM 945 N N . VAL A 1 129 ? -19.217 -14.603 8.845 1.00 83.75 129 VAL A N 1
ATOM 946 C CA . VAL A 1 129 ? -20.279 -13.693 9.300 1.00 83.75 129 VAL A CA 1
ATOM 947 C C . VAL A 1 129 ? -19.771 -12.732 10.378 1.00 83.75 129 VAL A C 1
ATOM 949 O O . VAL A 1 129 ? -20.079 -11.543 10.329 1.00 83.75 129 VAL A O 1
ATOM 952 N N . ALA A 1 130 ? -18.976 -13.226 11.331 1.00 85.94 130 ALA A N 1
ATOM 953 C CA . ALA A 1 130 ? -18.370 -12.387 12.358 1.00 85.94 130 ALA A CA 1
ATOM 954 C C . ALA A 1 130 ? -17.345 -11.422 11.752 1.00 85.94 130 ALA A C 1
ATOM 956 O O . ALA A 1 130 ? -17.332 -10.236 12.072 1.00 85.94 130 ALA A O 1
ATOM 957 N N . ALA A 1 131 ? -16.536 -11.926 10.822 1.00 80.56 131 ALA A N 1
ATOM 958 C CA . ALA A 1 131 ? -15.538 -11.147 10.108 1.00 80.56 131 ALA A CA 1
ATOM 959 C C . ALA A 1 131 ? -16.172 -10.002 9.294 1.00 80.56 131 ALA A C 1
ATOM 961 O O . ALA A 1 131 ? -15.761 -8.850 9.429 1.00 80.56 131 ALA A O 1
ATOM 962 N N . GLU A 1 132 ? -17.247 -10.280 8.550 1.00 83.31 132 GLU A N 1
ATOM 963 C CA . GLU A 1 132 ? -17.992 -9.256 7.809 1.00 83.31 132 GLU A CA 1
ATOM 964 C C . GLU A 1 132 ? -18.687 -8.252 8.740 1.00 83.31 132 GLU A C 1
ATOM 966 O O . GLU A 1 132 ? -18.717 -7.059 8.443 1.00 83.31 132 GLU A O 1
ATOM 971 N N . ALA A 1 133 ? -19.200 -8.683 9.898 1.00 90.94 133 ALA A N 1
ATOM 972 C CA . ALA A 1 133 ? -19.770 -7.765 10.887 1.00 90.94 133 ALA A CA 1
ATOM 973 C C . ALA A 1 133 ? -18.720 -6.774 11.426 1.00 90.94 133 ALA A C 1
ATOM 975 O O . ALA A 1 133 ? -19.006 -5.577 11.553 1.00 90.94 133 ALA A O 1
ATOM 976 N N . ARG A 1 134 ? -17.489 -7.238 11.687 1.00 91.69 134 ARG A N 1
ATOM 977 C CA . ARG A 1 134 ? -16.360 -6.378 12.085 1.00 91.69 134 ARG A CA 1
ATOM 978 C C . ARG A 1 134 ? -15.932 -5.449 10.946 1.00 91.69 134 ARG A C 1
ATOM 980 O O . ARG A 1 134 ? -15.761 -4.254 11.176 1.00 91.69 134 ARG A O 1
ATOM 987 N N . ALA A 1 135 ? -15.859 -5.947 9.711 1.00 82.38 135 ALA A N 1
ATOM 988 C CA . ALA A 1 135 ? -15.566 -5.132 8.530 1.00 82.38 135 ALA A CA 1
ATOM 989 C C . ALA A 1 135 ? -16.621 -4.031 8.309 1.00 82.38 135 ALA A C 1
ATOM 991 O O . ALA A 1 135 ? -16.288 -2.867 8.074 1.00 82.38 135 ALA A O 1
ATOM 992 N N . ALA A 1 136 ? -17.906 -4.368 8.430 1.00 85.19 136 ALA A N 1
ATOM 993 C CA . ALA A 1 136 ? -19.008 -3.418 8.331 1.00 85.19 136 ALA A CA 1
ATOM 994 C C . ALA A 1 136 ? -18.966 -2.372 9.455 1.00 85.19 136 ALA A C 1
ATOM 996 O O . ALA A 1 136 ? -19.161 -1.184 9.191 1.00 85.19 136 ALA A O 1
ATOM 997 N N . THR A 1 137 ? -18.626 -2.792 10.677 1.00 93.56 137 THR A N 1
ATOM 998 C CA . THR A 1 137 ? -18.396 -1.897 11.822 1.00 93.56 137 THR A CA 1
ATOM 999 C C . THR A 1 137 ? -17.273 -0.906 11.537 1.00 93.56 137 THR A C 1
ATOM 1001 O O . THR A 1 137 ? -17.455 0.298 11.725 1.00 93.56 137 THR A O 1
ATOM 1004 N N . ALA A 1 138 ? -16.142 -1.387 11.016 1.00 89.62 138 ALA A N 1
ATOM 1005 C CA . ALA A 1 138 ? -15.017 -0.546 10.634 1.00 89.62 138 ALA A CA 1
ATOM 1006 C C . ALA A 1 138 ? -15.421 0.479 9.565 1.00 89.62 138 ALA A C 1
ATOM 1008 O O . ALA A 1 138 ? -15.166 1.668 9.739 1.00 89.62 138 ALA A O 1
ATOM 1009 N N . ARG A 1 139 ? -16.128 0.062 8.502 1.00 84.25 139 ARG A N 1
ATOM 1010 C CA . ARG A 1 139 ? -16.624 0.972 7.448 1.00 84.25 139 ARG A CA 1
ATOM 1011 C C . ARG A 1 139 ? -17.588 2.027 7.991 1.00 84.25 139 ARG A C 1
ATOM 1013 O O . ARG A 1 139 ? -17.495 3.190 7.593 1.00 84.25 139 ARG A O 1
ATOM 1020 N N . TYR A 1 140 ? -18.501 1.633 8.881 1.00 92.19 140 TYR A N 1
ATOM 1021 C CA . TYR A 1 140 ? -19.437 2.551 9.529 1.00 92.19 140 TYR A CA 1
ATOM 1022 C C . TYR A 1 140 ? -18.680 3.599 10.348 1.00 92.19 140 TYR A C 1
ATOM 1024 O O . TYR A 1 140 ? -18.813 4.800 10.107 1.00 92.19 140 TYR A O 1
ATOM 1032 N N . LEU A 1 141 ? -17.833 3.148 11.276 1.00 93.38 141 LEU A N 1
ATOM 1033 C CA . LEU A 1 141 ? -17.103 4.026 12.183 1.00 93.38 141 LEU A CA 1
ATOM 1034 C C . LEU A 1 141 ? -16.089 4.912 11.462 1.00 93.38 141 LEU A C 1
ATOM 1036 O O . LEU A 1 141 ? -15.985 6.092 11.784 1.00 93.38 141 LEU A O 1
ATOM 1040 N N . HIS A 1 142 ? -15.417 4.407 10.429 1.00 86.44 142 HIS A N 1
ATOM 1041 C CA . HIS A 1 142 ? -14.457 5.186 9.649 1.00 86.44 142 HIS A CA 1
ATOM 1042 C C . HIS A 1 142 ? -15.086 6.451 9.041 1.00 86.44 142 HIS A C 1
ATOM 1044 O O . HIS A 1 142 ? -14.478 7.522 9.065 1.00 86.44 142 HIS A O 1
ATOM 1050 N N . LYS A 1 143 ? -16.327 6.344 8.548 1.00 83.88 143 LYS A N 1
ATOM 1051 C CA . LYS A 1 143 ? -17.106 7.479 8.025 1.00 83.88 143 LYS A CA 1
ATOM 1052 C C . LYS A 1 143 ? -17.783 8.300 9.130 1.00 83.88 143 LYS A C 1
ATOM 1054 O O . LYS A 1 143 ? -18.080 9.481 8.949 1.00 83.88 143 LYS A O 1
ATOM 1059 N N . ARG A 1 144 ? -18.087 7.672 10.267 1.00 89.69 144 ARG A N 1
ATOM 1060 C CA . ARG A 1 144 ? -18.820 8.290 11.379 1.00 89.69 144 ARG A CA 1
ATOM 1061 C C . ARG A 1 144 ? -17.936 9.165 12.269 1.00 89.69 144 ARG A C 1
ATOM 1063 O O . ARG A 1 144 ? -18.445 10.189 12.743 1.00 89.69 144 ARG A O 1
ATOM 1070 N N . ILE A 1 145 ? -16.684 8.755 12.486 1.00 91.19 145 ILE A N 1
ATOM 1071 C CA . ILE A 1 145 ? -15.690 9.430 13.331 1.00 91.19 145 ILE A CA 1
ATOM 1072 C C . ILE A 1 145 ? -15.245 10.733 12.677 1.00 91.19 145 ILE A C 1
ATOM 1074 O O . ILE A 1 145 ? -14.765 10.747 11.536 1.00 91.19 145 ILE A O 1
ATOM 1078 N N . GLN A 1 146 ? -15.353 11.806 13.448 1.00 87.12 146 GLN A N 1
ATOM 1079 C CA . GLN A 1 146 ? -14.898 13.136 13.090 1.00 87.12 146 GLN A CA 1
ATOM 1080 C C . GLN A 1 146 ? -13.731 13.571 13.948 1.00 87.12 146 GLN A C 1
ATOM 1082 O O . GLN A 1 146 ? -13.764 13.452 15.168 1.00 87.12 146 GLN A O 1
ATOM 1087 N N . SER A 1 147 ? -12.753 14.162 13.289 1.00 88.12 147 SER A N 1
ATOM 1088 C CA . SER A 1 147 ? -11.572 14.738 13.902 1.00 88.12 147 SER A CA 1
ATOM 1089 C C . SER A 1 147 ? -11.476 16.250 13.748 1.00 88.12 147 SER A C 1
ATOM 1091 O O . SER A 1 147 ? -10.709 16.878 14.469 1.00 88.12 147 SER A O 1
ATOM 1093 N N . THR A 1 148 ? -12.245 16.855 12.835 1.00 85.00 148 THR A N 1
ATOM 1094 C CA . THR A 1 148 ? -12.214 18.306 12.615 1.00 85.00 148 THR A CA 1
ATOM 1095 C C . THR A 1 148 ? -13.619 18.907 12.542 1.00 85.00 148 THR A C 1
ATOM 1097 O O . THR A 1 148 ? -14.541 18.256 12.039 1.00 85.00 148 THR A O 1
ATOM 1100 N N . PRO A 1 149 ? -13.808 20.168 12.982 1.00 80.94 149 PRO A N 1
ATOM 1101 C CA . PRO A 1 149 ? -15.107 20.844 12.894 1.00 80.94 149 PRO A CA 1
ATOM 1102 C C . PRO A 1 149 ? -15.620 20.972 11.452 1.00 80.94 149 PRO A C 1
ATOM 1104 O O . PRO A 1 149 ? -16.824 20.941 11.207 1.00 80.94 149 PRO A O 1
ATOM 1107 N N . SER A 1 150 ? -14.708 21.075 10.480 1.00 80.88 150 SER A N 1
ATOM 1108 C CA . SER A 1 150 ? -15.036 21.205 9.056 1.00 80.88 150 SER A CA 1
ATOM 1109 C C . SER A 1 150 ? -15.675 19.947 8.466 1.00 80.88 150 SER A C 1
ATOM 1111 O O . SER A 1 150 ? -16.396 20.044 7.477 1.00 80.88 150 SER A O 1
ATOM 1113 N N . GLN A 1 151 ? -15.435 18.766 9.051 1.00 76.94 151 GLN A N 1
ATOM 1114 C CA . GLN A 1 151 ? -16.010 17.514 8.549 1.00 76.94 151 GLN A CA 1
ATOM 1115 C C . GLN A 1 151 ? -17.528 17.464 8.737 1.00 76.94 151 GLN A C 1
ATOM 1117 O O . GLN A 1 151 ? -18.213 16.946 7.858 1.00 76.94 151 GLN A O 1
ATOM 1122 N N . LYS A 1 152 ? -18.062 17.991 9.852 1.00 73.88 152 LYS A N 1
ATOM 1123 C CA . LYS A 1 152 ? -19.499 18.286 10.012 1.00 73.88 152 LYS A CA 1
ATOM 1124 C C . LYS A 1 152 ? -19.680 19.570 10.834 1.00 73.88 152 LYS A C 1
ATOM 1126 O O . LYS A 1 152 ? -19.651 19.508 12.066 1.00 73.88 152 LYS A O 1
ATOM 1131 N N . PRO A 1 153 ? -19.894 20.712 10.156 1.00 78.00 153 PRO A N 1
ATOM 1132 C CA . PRO A 1 153 ? -20.089 21.998 10.811 1.00 78.00 153 PRO A CA 1
ATOM 1133 C C . PRO A 1 153 ? -21.193 21.950 11.873 1.00 78.00 153 PRO A C 1
ATOM 1135 O O . PRO A 1 153 ? -22.253 21.365 11.652 1.00 78.00 153 PRO A O 1
ATOM 1138 N N . GLY A 1 154 ? -20.941 22.569 13.028 1.00 78.06 154 GLY A N 1
ATOM 1139 C CA . GLY A 1 154 ? -21.888 22.618 14.149 1.00 78.06 154 GLY A CA 1
ATOM 1140 C C . GLY A 1 154 ? -21.799 21.446 15.130 1.00 78.06 154 GLY A C 1
ATOM 1141 O O . GLY A 1 154 ? -22.523 21.444 16.123 1.00 78.06 154 GLY A O 1
ATOM 1142 N N . ARG A 1 155 ? -20.901 20.477 14.904 1.00 79.38 155 ARG A N 1
ATOM 1143 C CA . ARG A 1 155 ? -20.576 19.432 15.882 1.00 79.38 155 ARG A CA 1
ATOM 1144 C C . ARG A 1 155 ? -19.118 19.535 16.318 1.00 79.38 155 ARG A C 1
ATOM 1146 O O . ARG A 1 155 ? -18.239 19.788 15.498 1.00 79.38 155 ARG A O 1
ATOM 1153 N N . ASN A 1 156 ? -18.868 19.306 17.603 1.00 84.62 156 ASN A N 1
ATOM 1154 C CA . ASN A 1 156 ? -17.503 19.162 18.096 1.00 84.62 156 ASN A CA 1
ATOM 1155 C C . ASN A 1 156 ? -16.876 17.871 17.533 1.00 84.62 156 ASN A C 1
ATOM 1157 O O . ASN A 1 156 ? -17.597 16.877 17.378 1.00 84.62 156 ASN A O 1
ATOM 1161 N N . PRO A 1 157 ? -15.563 17.875 17.236 1.00 88.94 157 PRO A N 1
ATOM 1162 C CA . PRO A 1 157 ? -14.817 16.657 16.935 1.00 88.94 157 PRO A CA 1
ATOM 1163 C C . PRO A 1 157 ? -15.013 15.589 18.014 1.00 88.94 157 PRO A C 1
ATOM 1165 O O . PRO A 1 157 ? -15.155 15.914 19.192 1.00 88.94 157 PRO A O 1
ATOM 1168 N N . ASP A 1 158 ? -15.008 14.318 17.611 1.00 91.62 158 ASP A N 1
ATOM 1169 C CA . ASP A 1 158 ? -15.182 13.195 18.541 1.00 91.62 158 ASP A CA 1
ATOM 1170 C C . ASP A 1 158 ? -13.916 12.966 19.394 1.00 91.62 158 ASP A C 1
ATOM 1172 O O . ASP A 1 158 ? -14.003 12.439 20.500 1.00 91.62 158 ASP A O 1
ATOM 1176 N N . MET A 1 159 ? -12.752 13.338 18.855 1.00 95.19 159 MET A N 1
ATOM 1177 C CA . MET A 1 159 ? -11.413 13.268 19.454 1.00 95.19 159 MET A CA 1
ATOM 1178 C C . MET A 1 159 ? -10.429 14.091 18.603 1.00 95.19 159 MET A C 1
ATOM 1180 O O . MET A 1 159 ? -10.814 14.615 17.550 1.00 95.19 159 MET A O 1
ATOM 1184 N N . SER A 1 160 ? -9.168 14.192 19.026 1.00 94.69 160 SER A N 1
ATOM 1185 C CA . SER A 1 160 ? -8.094 14.811 18.240 1.00 94.69 160 SER A CA 1
ATOM 1186 C C . SER A 1 160 ? -7.866 14.126 16.881 1.00 94.69 160 SER A C 1
ATOM 1188 O O . SER A 1 160 ? -8.243 12.973 16.657 1.00 94.69 160 SER A O 1
ATOM 1190 N N . GLU A 1 161 ? -7.218 14.828 15.944 1.00 90.81 161 GLU A N 1
ATOM 1191 C CA . GLU A 1 161 ? -6.909 14.280 14.614 1.00 90.81 161 GLU A CA 1
ATOM 1192 C C . GLU A 1 161 ? -6.051 13.021 14.664 1.00 90.81 161 GLU A C 1
ATOM 1194 O O . GLU A 1 161 ? -6.358 12.050 13.969 1.00 90.81 161 GLU A O 1
ATOM 1199 N N . ARG A 1 162 ? -5.034 13.004 15.527 1.00 87.50 162 ARG A N 1
ATOM 1200 C CA . ARG A 1 162 ? -4.134 11.859 15.679 1.00 87.50 162 ARG A CA 1
ATOM 1201 C C . ARG A 1 162 ? -4.815 10.682 16.375 1.00 87.50 162 ARG A C 1
ATOM 1203 O O . ARG A 1 162 ? -4.692 9.554 15.900 1.00 87.50 162 ARG A O 1
ATOM 1210 N N . ALA A 1 163 ? -5.624 10.928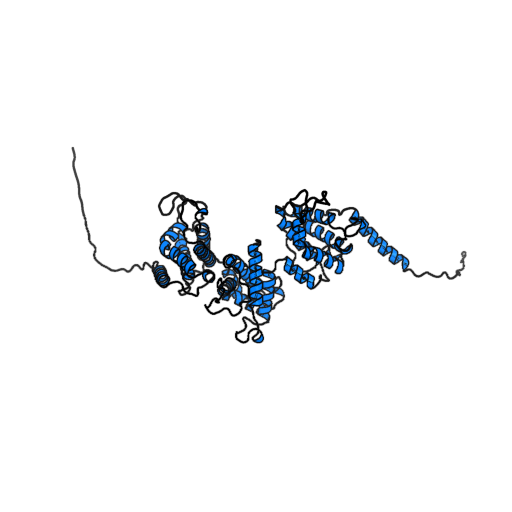 17.409 1.00 93.50 163 ALA A N 1
ATOM 1211 C CA . ALA A 1 163 ? -6.430 9.880 18.038 1.00 93.50 163 ALA A CA 1
ATOM 1212 C C . ALA A 1 163 ? -7.458 9.274 17.068 1.00 93.50 163 ALA A C 1
ATOM 1214 O O . ALA A 1 163 ? -7.634 8.054 17.014 1.00 93.50 163 ALA A O 1
ATOM 1215 N N . ALA A 1 164 ? -8.107 10.102 16.245 1.00 92.12 164 ALA A N 1
ATOM 1216 C CA . ALA A 1 164 ? -9.047 9.629 15.235 1.00 92.12 164 ALA A CA 1
ATOM 1217 C C . ALA A 1 164 ? -8.355 8.795 14.150 1.00 92.12 164 ALA A C 1
ATOM 1219 O O . ALA A 1 164 ? -8.921 7.800 13.694 1.00 92.12 164 ALA A O 1
ATOM 1220 N N . GLU A 1 165 ? -7.146 9.178 13.738 1.00 85.75 165 GLU A N 1
ATOM 1221 C CA . GLU A 1 165 ? -6.319 8.406 12.809 1.00 85.75 165 GLU A CA 1
ATOM 1222 C C . GLU A 1 165 ? -5.945 7.043 13.408 1.00 85.75 165 GLU A C 1
ATOM 1224 O O . GLU A 1 165 ? -6.197 6.016 12.773 1.00 85.75 165 GLU A O 1
ATOM 1229 N N . ALA A 1 166 ? -5.477 7.018 14.662 1.00 89.81 166 ALA A N 1
ATOM 1230 C CA . ALA A 1 166 ? -5.177 5.790 15.396 1.00 89.81 166 ALA A CA 1
ATOM 1231 C C . ALA A 1 166 ? -6.398 4.864 15.483 1.00 89.81 166 ALA A C 1
ATOM 1233 O O . ALA A 1 166 ? -6.321 3.677 15.158 1.00 89.81 166 ALA A O 1
ATOM 1234 N N . MET A 1 167 ? -7.560 5.411 15.857 1.00 93.88 167 MET A N 1
ATOM 1235 C CA . MET A 1 167 ? -8.805 4.651 15.937 1.00 93.88 167 MET A CA 1
ATOM 1236 C C . MET A 1 167 ? -9.211 4.074 14.582 1.00 93.88 167 MET A C 1
ATOM 1238 O O . MET A 1 167 ? -9.546 2.894 14.489 1.00 93.88 167 MET A O 1
ATOM 1242 N N . LYS A 1 168 ? -9.186 4.890 13.524 1.00 88.50 168 LYS A N 1
ATOM 1243 C CA . LYS A 1 168 ? -9.556 4.464 12.169 1.00 88.50 168 LYS A CA 1
ATOM 1244 C C . LYS A 1 168 ? -8.618 3.383 11.648 1.00 88.50 168 LYS A C 1
ATOM 1246 O O . LYS A 1 168 ? -9.102 2.425 11.052 1.00 88.50 168 LYS A O 1
ATOM 1251 N N . ALA A 1 169 ? -7.319 3.517 11.896 1.00 83.06 169 ALA A N 1
ATOM 1252 C CA . ALA A 1 169 ? -6.320 2.531 11.517 1.00 83.06 169 ALA A CA 1
ATOM 1253 C C . ALA A 1 169 ? -6.592 1.181 12.201 1.00 83.06 169 ALA A C 1
ATOM 1255 O O . ALA A 1 169 ? -6.725 0.165 11.518 1.00 83.06 169 ALA A O 1
ATOM 1256 N N . VAL A 1 170 ? -6.781 1.170 13.526 1.00 89.62 170 VAL A N 1
ATOM 1257 C CA . VAL A 1 170 ? -7.061 -0.067 14.280 1.00 89.62 170 VAL A CA 1
ATOM 1258 C C . VAL A 1 170 ? -8.414 -0.671 13.899 1.00 89.62 170 VAL A C 1
ATOM 1260 O O . VAL A 1 170 ? -8.532 -1.888 13.797 1.00 89.62 170 VAL A O 1
ATOM 1263 N N . LEU A 1 171 ? -9.444 0.139 13.643 1.00 90.06 171 LEU A N 1
ATOM 1264 C CA . LEU A 1 171 ? -10.733 -0.358 13.147 1.00 90.06 171 LEU A CA 1
ATOM 1265 C C . LEU A 1 171 ? -10.583 -1.067 11.803 1.00 90.06 171 LEU A C 1
ATOM 1267 O O . LEU A 1 171 ? -11.150 -2.142 11.618 1.00 90.06 171 LEU A O 1
ATOM 1271 N N . VAL A 1 172 ? -9.822 -0.482 10.874 1.00 82.69 172 VAL A N 1
ATOM 1272 C CA . VAL A 1 172 ? -9.522 -1.117 9.586 1.00 82.69 172 VAL A CA 1
ATOM 1273 C C . VAL A 1 172 ? -8.772 -2.422 9.808 1.00 82.69 172 VAL A C 1
ATOM 1275 O O . VAL A 1 172 ? -9.130 -3.410 9.190 1.00 82.69 172 VAL A O 1
ATOM 1278 N N . GLU A 1 173 ? -7.802 -2.462 10.717 1.00 82.50 173 GLU A N 1
ATOM 1279 C CA . GLU A 1 173 ? -7.047 -3.674 11.042 1.00 82.50 173 GLU A CA 1
ATOM 1280 C C . GLU A 1 173 ? -7.926 -4.782 11.652 1.00 82.50 173 GLU A C 1
ATOM 1282 O O . GLU A 1 173 ? -7.848 -5.932 11.234 1.00 82.50 173 GLU A O 1
ATOM 1287 N N . VAL A 1 174 ? -8.797 -4.450 12.609 1.00 85.69 174 VAL A N 1
ATOM 1288 C CA . VAL A 1 174 ? -9.705 -5.406 13.275 1.00 85.69 174 VAL A CA 1
ATOM 1289 C C . VAL A 1 174 ? -10.835 -5.865 12.350 1.00 85.69 174 VAL A C 1
ATOM 1291 O O . VAL A 1 174 ? -11.303 -7.002 12.438 1.00 85.69 174 VAL A O 1
ATOM 1294 N N . GLY A 1 175 ? -11.288 -4.977 11.465 1.00 81.38 175 GLY A N 1
ATOM 1295 C CA . GLY A 1 175 ? -12.263 -5.276 10.422 1.00 81.38 175 GLY A CA 1
ATOM 1296 C C . GLY A 1 175 ? -11.648 -5.876 9.157 1.00 81.38 175 GLY A C 1
ATOM 1297 O O . GLY A 1 175 ? -12.392 -6.294 8.272 1.00 81.38 175 GLY A O 1
ATOM 1298 N N . SER A 1 176 ? -10.319 -5.912 9.042 1.00 72.12 176 SER A N 1
ATOM 1299 C CA . SER A 1 176 ? -9.624 -6.476 7.891 1.00 72.12 176 SER A CA 1
ATOM 1300 C C . SER A 1 176 ? -9.669 -7.990 7.990 1.00 72.12 176 SER A C 1
ATOM 1302 O O . SER A 1 176 ? -9.111 -8.583 8.904 1.00 72.12 176 SER A O 1
ATOM 1304 N N . THR A 1 177 ? -10.313 -8.614 7.011 1.00 65.56 177 THR A N 1
ATOM 1305 C CA . THR A 1 177 ? -10.224 -10.058 6.770 1.00 65.56 177 THR A CA 1
ATOM 1306 C C . THR A 1 177 ? -9.121 -10.374 5.762 1.00 65.56 177 THR A C 1
ATOM 1308 O O . THR A 1 177 ? -9.169 -11.403 5.096 1.00 65.56 177 THR A O 1
ATOM 1311 N N . LEU A 1 178 ? -8.217 -9.426 5.493 1.00 70.00 178 LEU A N 1
ATOM 1312 C CA . LEU A 1 178 ? -7.357 -9.473 4.309 1.00 70.00 178 LEU A CA 1
ATOM 1313 C C . LEU A 1 178 ? -6.139 -10.382 4.511 1.00 70.00 178 LEU A C 1
ATOM 1315 O O . LEU A 1 178 ? -5.526 -10.800 3.529 1.00 70.00 178 LEU A O 1
ATOM 1319 N N . TRP A 1 179 ? -5.808 -10.712 5.762 1.00 78.62 179 TRP A N 1
ATOM 1320 C CA . TRP A 1 179 ? -4.720 -11.627 6.108 1.00 78.62 179 TRP A CA 1
ATOM 1321 C C . TRP A 1 179 ? -5.202 -13.069 6.323 1.00 78.62 179 TRP A C 1
ATOM 1323 O O . TRP A 1 179 ? -4.429 -14.000 6.111 1.00 78.62 179 TRP A O 1
ATOM 1333 N N . GLU A 1 180 ? -6.467 -13.295 6.683 1.00 76.12 180 GLU A N 1
ATOM 1334 C CA . GLU A 1 180 ? -7.054 -14.624 6.909 1.00 76.12 180 GLU A CA 1
ATOM 1335 C C . GLU A 1 180 ? -6.983 -15.547 5.681 1.00 76.12 180 GLU A C 1
ATOM 1337 O O . GLU A 1 180 ? -6.588 -16.707 5.848 1.00 76.12 180 GLU A O 1
ATOM 1342 N N . PRO A 1 181 ? -7.277 -15.087 4.446 1.00 76.75 181 PRO A N 1
ATOM 1343 C CA . PRO A 1 181 ? -7.055 -15.884 3.248 1.00 76.75 181 PRO A CA 1
ATOM 1344 C C . PRO A 1 181 ? -5.592 -16.297 3.104 1.00 76.75 181 PRO A C 1
ATOM 1346 O O . PRO A 1 181 ? -5.317 -17.449 2.797 1.00 76.75 181 PRO A O 1
ATOM 1349 N N . LEU A 1 182 ? -4.645 -15.395 3.387 1.00 83.75 182 LEU A N 1
ATOM 1350 C CA . LEU A 1 182 ? -3.212 -15.691 3.299 1.00 83.75 182 LEU A CA 1
ATOM 1351 C C . LEU A 1 182 ? -2.773 -16.697 4.366 1.00 83.75 182 LEU A C 1
ATOM 1353 O O . LEU A 1 182 ? -1.998 -17.596 4.058 1.00 83.75 182 LEU A O 1
ATOM 1357 N N . ARG A 1 183 ? -3.305 -16.606 5.592 1.00 83.44 183 ARG A N 1
ATOM 1358 C CA . ARG A 1 183 ? -3.086 -17.619 6.639 1.00 83.44 183 ARG A CA 1
ATOM 1359 C C . ARG A 1 183 ? -3.636 -18.978 6.227 1.00 83.44 183 ARG A C 1
ATOM 1361 O O . ARG A 1 183 ? -2.947 -19.975 6.372 1.00 83.44 183 ARG A O 1
ATOM 1368 N N . SER A 1 184 ? -4.839 -19.003 5.662 1.00 80.56 184 SER A N 1
ATOM 1369 C CA . SER A 1 184 ? -5.463 -20.240 5.181 1.00 80.56 184 SER A CA 1
ATOM 1370 C C . SER A 1 184 ? -4.662 -20.862 4.034 1.00 80.56 184 SER A C 1
ATOM 1372 O O . SER A 1 184 ? -4.470 -22.071 3.999 1.00 80.56 184 SER A O 1
ATOM 1374 N N . LEU A 1 185 ? -4.146 -20.039 3.116 1.00 82.88 185 LEU A N 1
ATOM 1375 C CA . LEU A 1 185 ? -3.268 -20.483 2.031 1.00 82.88 185 LEU A CA 1
ATOM 1376 C C . LEU A 1 185 ? -1.902 -20.958 2.543 1.00 82.88 185 LEU A C 1
ATOM 1378 O O . LEU A 1 185 ? -1.348 -21.897 1.987 1.00 82.88 185 LEU A O 1
ATOM 1382 N N . MET A 1 186 ? -1.368 -20.346 3.601 1.00 85.75 186 MET A N 1
ATOM 1383 C CA . MET A 1 186 ? -0.125 -20.786 4.240 1.00 85.75 186 MET A CA 1
ATOM 1384 C C . MET A 1 186 ? -0.255 -22.203 4.818 1.00 85.75 186 MET A C 1
ATOM 1386 O O . MET A 1 186 ? 0.685 -22.977 4.691 1.00 85.75 186 MET A O 1
ATOM 1390 N N . GLU A 1 187 ? -1.412 -22.573 5.380 1.00 81.44 187 GLU A N 1
ATOM 1391 C CA . GLU A 1 187 ? -1.678 -23.949 5.849 1.00 81.44 187 GLU A CA 1
ATOM 1392 C C . GLU A 1 187 ? -1.707 -24.977 4.700 1.00 81.44 187 GLU A C 1
ATOM 1394 O O . GLU A 1 187 ? -1.442 -26.157 4.914 1.00 81.44 187 GLU A O 1
ATOM 1399 N N . LEU A 1 188 ? -1.999 -24.541 3.468 1.00 83.00 188 LEU A N 1
ATOM 1400 C CA . LEU A 1 188 ? -1.933 -25.385 2.268 1.00 83.00 188 LEU A CA 1
ATOM 1401 C C . LEU A 1 188 ? -0.511 -25.486 1.680 1.00 83.00 188 LEU A C 1
ATOM 1403 O O . LEU A 1 188 ? -0.286 -26.291 0.774 1.00 83.00 188 LEU A O 1
ATOM 1407 N N . GLY A 1 189 ? 0.433 -24.680 2.174 1.00 82.50 189 GLY A N 1
ATOM 1408 C CA . GLY A 1 189 ? 1.775 -24.525 1.614 1.00 82.50 189 GLY A CA 1
ATOM 1409 C C . GLY A 1 189 ? 1.805 -23.684 0.333 1.00 82.50 189 GLY A C 1
ATOM 1410 O O . GLY A 1 189 ? 0.773 -23.377 -0.273 1.00 82.50 189 GLY A O 1
ATOM 1411 N N . ALA A 1 190 ? 3.004 -23.287 -0.102 1.00 83.25 190 ALA A N 1
ATOM 1412 C CA . ALA A 1 190 ? 3.146 -22.512 -1.337 1.00 83.25 190 ALA A CA 1
ATOM 1413 C C . ALA A 1 190 ? 2.798 -23.361 -2.579 1.00 83.25 190 ALA A C 1
ATOM 1415 O O . ALA A 1 190 ? 3.072 -24.558 -2.642 1.00 83.25 190 ALA A O 1
ATOM 1416 N N . SER A 1 191 ? 2.203 -22.746 -3.600 1.00 84.38 191 SER A N 1
ATOM 1417 C CA . SER A 1 191 ? 1.966 -23.377 -4.903 1.00 84.38 191 SER A CA 1
ATOM 1418 C C . SER A 1 191 ? 3.291 -23.776 -5.555 1.00 84.38 191 SER A C 1
ATOM 1420 O O . SER A 1 191 ? 4.281 -23.054 -5.431 1.00 84.38 191 SER A O 1
ATOM 1422 N N . GLU A 1 192 ? 3.303 -24.878 -6.311 1.00 81.38 192 GLU A N 1
ATOM 1423 C CA . GLU A 1 192 ? 4.430 -25.236 -7.190 1.00 81.38 192 GLU A CA 1
ATOM 1424 C C . GLU A 1 192 ? 4.651 -24.149 -8.256 1.00 81.38 192 GLU A C 1
ATOM 1426 O O . GLU A 1 192 ? 5.772 -23.704 -8.512 1.00 81.38 192 GLU A O 1
ATOM 1431 N N . ASN A 1 193 ? 3.551 -23.632 -8.809 1.00 76.25 193 ASN A N 1
ATOM 1432 C CA . ASN A 1 193 ? 3.550 -22.694 -9.922 1.00 76.25 193 ASN A CA 1
ATOM 1433 C C . ASN A 1 193 ? 3.269 -21.270 -9.425 1.00 76.25 193 ASN A C 1
ATOM 1435 O O . ASN A 1 193 ? 2.119 -20.832 -9.421 1.00 76.25 193 ASN A O 1
ATOM 1439 N N . ALA A 1 194 ? 4.312 -20.536 -9.024 1.00 75.69 194 ALA A N 1
ATOM 1440 C CA . ALA A 1 194 ? 4.193 -19.100 -8.764 1.00 75.69 194 ALA A CA 1
ATOM 1441 C C . ALA A 1 194 ? 4.503 -18.279 -10.023 1.00 75.69 194 ALA A C 1
ATOM 1443 O O . ALA A 1 194 ? 5.426 -18.580 -10.780 1.00 75.69 194 ALA A O 1
ATOM 1444 N N . SER A 1 195 ? 3.742 -17.208 -10.226 1.00 68.81 195 SER A N 1
ATOM 1445 C CA . SER A 1 195 ? 3.977 -16.217 -11.279 1.00 68.81 195 SER A CA 1
ATOM 1446 C C . SER A 1 195 ? 5.048 -15.191 -10.884 1.00 68.81 195 SER A C 1
ATOM 1448 O O . SER A 1 195 ? 5.392 -15.058 -9.711 1.00 68.81 195 SER A O 1
ATOM 1450 N N . GLY A 1 196 ? 5.518 -14.400 -11.853 1.00 70.69 196 GLY A N 1
ATOM 1451 C CA . GLY A 1 196 ? 6.414 -13.267 -11.592 1.00 70.69 196 GLY A CA 1
ATOM 1452 C C . GLY A 1 196 ? 7.811 -13.688 -11.135 1.00 70.69 196 GLY A C 1
ATOM 1453 O O . GLY A 1 196 ? 8.284 -14.783 -11.456 1.00 70.69 196 GLY A O 1
ATOM 1454 N N . VAL A 1 197 ? 8.493 -12.813 -10.394 1.00 74.19 197 VAL A N 1
ATOM 1455 C CA . VAL A 1 197 ? 9.847 -13.107 -9.883 1.00 74.19 197 VAL A CA 1
ATOM 1456 C C . VAL A 1 197 ? 9.860 -14.265 -8.884 1.00 74.19 197 VAL A C 1
ATOM 1458 O O . VAL A 1 197 ? 10.830 -15.019 -8.862 1.00 74.19 197 VAL A O 1
ATOM 1461 N N . ALA A 1 198 ? 8.768 -14.473 -8.140 1.00 78.75 198 ALA A N 1
ATOM 1462 C CA . ALA A 1 198 ? 8.623 -15.581 -7.198 1.00 78.75 198 ALA A CA 1
ATOM 1463 C C . ALA A 1 198 ? 8.829 -16.947 -7.882 1.00 78.75 198 ALA A C 1
ATOM 1465 O O . ALA A 1 198 ? 9.462 -17.839 -7.318 1.00 78.75 198 ALA A O 1
ATOM 1466 N N . GLY A 1 199 ? 8.386 -17.101 -9.135 1.00 76.50 199 GLY A N 1
ATOM 1467 C CA . GLY A 1 199 ? 8.554 -18.328 -9.924 1.00 76.50 199 GLY A CA 1
ATOM 1468 C C . GLY A 1 199 ? 10.007 -18.776 -10.138 1.00 76.50 199 GLY A C 1
ATOM 1469 O O . GLY A 1 199 ? 10.237 -19.922 -10.508 1.00 76.50 199 GLY A O 1
ATOM 1470 N N . ARG A 1 200 ? 10.995 -17.903 -9.894 1.00 83.50 200 ARG A N 1
ATOM 1471 C CA . ARG A 1 200 ? 12.434 -18.208 -10.028 1.00 83.50 200 ARG A CA 1
ATOM 1472 C C . ARG A 1 200 ? 13.053 -18.845 -8.784 1.00 83.50 200 ARG A C 1
ATOM 1474 O O . ARG A 1 200 ? 14.210 -19.249 -8.832 1.00 83.50 200 ARG A O 1
ATOM 1481 N N . HIS A 1 201 ? 12.314 -18.891 -7.682 1.00 88.00 201 HIS A N 1
ATOM 1482 C CA . HIS A 1 201 ? 12.787 -19.401 -6.399 1.00 88.00 201 HIS A CA 1
ATOM 1483 C C . HIS A 1 201 ? 12.105 -20.730 -6.070 1.00 88.00 201 HIS A C 1
ATOM 1485 O O . HIS A 1 201 ? 10.977 -20.974 -6.509 1.00 88.00 201 HIS A O 1
ATOM 1491 N N . SER A 1 202 ? 12.784 -21.579 -5.291 1.00 92.81 202 SER A N 1
ATOM 1492 C CA . SER A 1 202 ? 12.211 -22.858 -4.867 1.00 92.81 202 SER A CA 1
ATOM 1493 C C . SER A 1 202 ? 10.972 -22.643 -4.001 1.00 92.81 202 SER A C 1
ATOM 1495 O O . SER A 1 202 ? 10.837 -21.624 -3.312 1.00 92.81 202 SER A O 1
ATOM 1497 N N . LYS A 1 203 ? 10.064 -23.617 -4.027 1.00 93.44 203 LYS A N 1
ATOM 1498 C CA . LYS A 1 203 ? 8.838 -23.588 -3.232 1.00 93.44 203 LYS A CA 1
ATOM 1499 C C . LYS A 1 203 ? 9.141 -23.422 -1.742 1.00 93.44 203 LYS A C 1
ATOM 1501 O O . LYS A 1 203 ? 8.520 -22.590 -1.093 1.00 93.44 203 LYS A O 1
ATOM 1506 N N . GLU A 1 204 ? 10.139 -24.135 -1.230 1.00 93.94 204 GLU A N 1
ATOM 1507 C CA . GLU A 1 204 ? 10.535 -24.117 0.183 1.00 93.94 204 GLU A CA 1
ATOM 1508 C C . GLU A 1 204 ? 11.034 -22.730 0.604 1.00 93.94 204 GLU A C 1
ATOM 1510 O O . GLU A 1 204 ? 10.651 -22.217 1.657 1.00 93.94 204 GLU A O 1
ATOM 1515 N N . ALA A 1 205 ? 11.850 -22.090 -0.242 1.00 94.88 205 ALA A N 1
ATOM 1516 C CA . ALA A 1 205 ? 12.355 -20.744 0.005 1.00 94.88 205 ALA A CA 1
ATOM 1517 C C . ALA A 1 205 ? 11.213 -19.720 0.041 1.00 94.88 205 ALA A C 1
ATOM 1519 O O . ALA A 1 205 ? 11.149 -18.879 0.942 1.00 94.88 205 ALA A O 1
ATOM 1520 N N . ARG A 1 206 ? 10.281 -19.816 -0.914 1.00 94.75 206 ARG A N 1
ATOM 1521 C CA . ARG A 1 206 ? 9.098 -18.954 -0.953 1.00 94.75 206 ARG A CA 1
ATOM 1522 C C . ARG A 1 206 ? 8.178 -19.160 0.244 1.00 94.75 206 ARG A C 1
ATOM 1524 O O . ARG A 1 206 ? 7.683 -18.184 0.796 1.00 94.75 206 ARG A O 1
ATOM 1531 N N . GLU A 1 207 ? 7.940 -20.406 0.636 1.00 94.19 207 GLU A N 1
ATOM 1532 C CA . GLU A 1 207 ? 7.048 -20.747 1.742 1.00 94.19 207 GLU A CA 1
ATOM 1533 C C . GLU A 1 207 ? 7.596 -20.239 3.076 1.00 94.19 207 GLU A C 1
ATOM 1535 O O . GLU A 1 207 ? 6.864 -19.608 3.840 1.00 94.19 207 GLU A O 1
ATOM 1540 N N . GLN A 1 208 ? 8.900 -20.412 3.328 1.00 95.38 208 GLN A N 1
ATOM 1541 C CA . GLN A 1 208 ? 9.546 -19.847 4.513 1.00 95.38 208 GLN A CA 1
ATOM 1542 C C . GLN A 1 208 ? 9.440 -18.315 4.534 1.00 95.38 208 GLN A C 1
ATOM 1544 O O . GLN A 1 208 ? 9.094 -17.739 5.568 1.00 95.38 208 GLN A O 1
ATOM 1549 N N . ALA A 1 209 ? 9.698 -17.658 3.399 1.00 95.56 209 ALA A N 1
ATOM 1550 C CA . ALA A 1 209 ? 9.566 -16.211 3.259 1.00 95.56 209 ALA A CA 1
ATOM 1551 C C . ALA A 1 209 ? 8.118 -15.749 3.524 1.00 95.56 209 ALA A C 1
ATOM 1553 O O . ALA A 1 209 ? 7.885 -14.868 4.355 1.00 95.56 209 ALA A O 1
ATOM 1554 N N . ALA A 1 210 ? 7.129 -16.383 2.889 1.00 94.50 210 ALA A N 1
ATOM 1555 C CA . ALA A 1 210 ? 5.714 -16.076 3.088 1.00 94.50 210 ALA A CA 1
ATOM 1556 C C . ALA A 1 210 ? 5.299 -16.241 4.553 1.00 94.50 210 ALA A C 1
ATOM 1558 O O . ALA A 1 210 ? 4.669 -15.345 5.118 1.00 94.50 210 ALA A O 1
ATOM 1559 N N . LYS A 1 211 ? 5.704 -17.349 5.188 1.00 91.88 211 LYS A N 1
ATOM 1560 C CA . LYS A 1 211 ? 5.445 -17.615 6.604 1.00 91.88 211 LYS A CA 1
ATOM 1561 C C . LYS A 1 211 ? 6.006 -16.503 7.483 1.00 91.88 211 LYS A C 1
ATOM 1563 O O . LYS A 1 211 ? 5.285 -16.018 8.348 1.00 91.88 211 LYS A O 1
ATOM 1568 N N . ALA A 1 212 ? 7.236 -16.057 7.222 1.00 92.50 212 ALA A N 1
ATOM 1569 C CA . ALA A 1 212 ? 7.877 -14.991 7.984 1.00 92.50 212 ALA A CA 1
ATOM 1570 C C . ALA A 1 212 ? 7.108 -13.660 7.912 1.00 92.50 212 ALA A C 1
ATOM 1572 O O . ALA A 1 212 ? 6.937 -13.019 8.949 1.00 92.50 212 ALA A O 1
ATOM 1573 N N . ILE A 1 213 ? 6.600 -13.255 6.737 1.00 93.06 213 ILE A N 1
ATOM 1574 C CA . ILE A 1 213 ? 5.736 -12.065 6.642 1.00 93.06 213 ILE A CA 1
ATOM 1575 C C . ILE A 1 213 ? 4.394 -12.318 7.321 1.00 93.06 213 ILE A C 1
ATOM 1577 O O . ILE A 1 213 ? 4.000 -11.531 8.169 1.00 93.06 213 ILE A O 1
ATOM 1581 N N . ILE A 1 214 ? 3.684 -13.399 6.997 1.00 88.94 214 ILE A N 1
ATOM 1582 C CA . ILE A 1 214 ? 2.314 -13.621 7.486 1.00 88.94 214 ILE A CA 1
ATOM 1583 C C . ILE A 1 214 ? 2.283 -13.735 9.017 1.00 88.94 214 ILE A C 1
ATOM 1585 O O . ILE A 1 214 ? 1.393 -13.176 9.667 1.00 88.94 214 ILE A O 1
ATOM 1589 N N . SER A 1 215 ? 3.264 -14.405 9.628 1.00 82.25 215 SER A N 1
ATOM 1590 C CA . SER A 1 215 ? 3.341 -14.523 11.086 1.00 82.25 215 SER A CA 1
ATOM 1591 C C . SER A 1 215 ? 3.739 -13.216 11.770 1.00 82.25 215 SER A C 1
ATOM 1593 O O . SER A 1 215 ? 3.271 -12.963 12.878 1.00 82.25 215 SER A O 1
ATOM 1595 N N . ASN A 1 216 ? 4.553 -12.374 11.120 1.00 83.81 216 ASN A N 1
ATOM 1596 C CA . ASN A 1 216 ? 5.125 -11.166 11.727 1.00 83.81 216 ASN A CA 1
ATOM 1597 C C . ASN A 1 216 ? 4.578 -9.844 11.172 1.00 83.81 216 ASN A C 1
ATOM 1599 O O . ASN A 1 216 ? 5.058 -8.791 11.584 1.00 83.81 216 ASN A O 1
ATOM 1603 N N . HIS A 1 217 ? 3.592 -9.863 10.272 1.00 83.12 217 HIS A N 1
ATOM 1604 C CA . HIS A 1 217 ? 3.154 -8.679 9.522 1.00 83.12 217 HIS A CA 1
ATOM 1605 C C . HIS A 1 217 ? 2.809 -7.483 10.416 1.00 83.12 217 HIS A C 1
ATOM 1607 O O . HIS A 1 217 ? 3.166 -6.364 10.075 1.00 83.12 217 HIS A O 1
ATOM 1613 N N . PHE A 1 218 ? 2.225 -7.702 11.599 1.00 75.69 218 PHE A N 1
ATOM 1614 C CA . PHE A 1 218 ? 1.966 -6.624 12.557 1.00 75.69 218 PHE A CA 1
ATOM 1615 C C . PHE A 1 218 ? 3.243 -5.977 13.106 1.00 75.69 218 PHE A C 1
ATOM 1617 O O . PHE A 1 218 ? 3.332 -4.754 13.148 1.00 75.69 218 PHE A O 1
ATOM 1624 N N . ARG A 1 219 ? 4.248 -6.774 13.497 1.00 79.12 219 ARG A N 1
ATOM 1625 C CA . ARG A 1 219 ? 5.542 -6.243 13.964 1.00 79.12 219 ARG A CA 1
ATOM 1626 C C . ARG A 1 219 ? 6.301 -5.568 12.825 1.00 79.12 219 ARG A C 1
ATOM 1628 O O . ARG A 1 219 ? 6.939 -4.550 13.056 1.00 79.12 219 ARG A O 1
ATOM 1635 N N . LEU A 1 220 ? 6.210 -6.113 11.610 1.00 89.38 220 LEU A N 1
ATOM 1636 C CA . LEU A 1 220 ? 6.794 -5.499 10.418 1.00 89.38 220 LEU A CA 1
ATOM 1637 C C . LEU A 1 220 ? 6.145 -4.150 10.132 1.00 89.38 220 LEU A C 1
ATOM 1639 O O . LEU A 1 220 ? 6.863 -3.174 9.975 1.00 89.38 220 LEU A O 1
ATOM 1643 N N . LEU A 1 221 ? 4.814 -4.073 10.120 1.00 83.56 221 LEU A N 1
ATOM 1644 C CA . LEU A 1 221 ? 4.090 -2.827 9.894 1.00 83.56 221 LEU A CA 1
ATOM 1645 C C . LEU A 1 221 ? 4.439 -1.783 10.960 1.00 83.56 221 LEU A C 1
ATOM 1647 O O . LEU A 1 221 ? 4.717 -0.638 10.618 1.00 83.56 221 LEU A O 1
ATOM 1651 N N . GLN A 1 222 ? 4.503 -2.194 12.229 1.00 75.12 222 GLN A N 1
ATOM 1652 C CA . GLN A 1 222 ? 4.921 -1.321 13.322 1.00 75.12 222 GLN A CA 1
ATOM 1653 C C . GLN A 1 222 ? 6.361 -0.830 13.157 1.00 75.12 222 GLN A C 1
ATOM 1655 O O . GLN A 1 222 ? 6.627 0.336 13.410 1.00 75.12 222 GLN A O 1
ATOM 1660 N N . ASP A 1 223 ? 7.296 -1.687 12.736 1.00 86.44 223 ASP A N 1
ATOM 1661 C CA . ASP A 1 223 ? 8.684 -1.278 12.505 1.00 86.44 223 ASP A CA 1
ATOM 1662 C C . ASP A 1 223 ? 8.754 -0.339 11.289 1.00 86.44 223 ASP A C 1
ATOM 1664 O O . ASP A 1 223 ? 9.218 0.791 11.394 1.00 86.44 223 ASP A O 1
ATOM 1668 N N . ILE A 1 224 ? 8.193 -0.724 10.147 1.00 89.44 224 ILE A N 1
ATOM 1669 C CA . ILE A 1 224 ? 8.208 0.095 8.927 1.00 89.44 224 ILE A CA 1
ATOM 1670 C C . ILE A 1 224 ? 7.592 1.480 9.172 1.00 89.44 224 ILE A C 1
ATOM 1672 O O . ILE A 1 224 ? 8.120 2.466 8.663 1.00 89.44 224 ILE A O 1
ATOM 1676 N N . CYS A 1 225 ? 6.520 1.556 9.966 1.00 80.25 225 CYS A N 1
ATOM 1677 C CA . CYS A 1 225 ? 5.772 2.781 10.244 1.00 80.25 225 CYS A CA 1
ATOM 1678 C C . CYS A 1 225 ? 5.998 3.361 11.649 1.00 80.25 225 CYS A C 1
ATOM 1680 O O . CYS A 1 225 ? 5.165 4.128 12.127 1.00 80.25 225 CYS A O 1
ATOM 1682 N N . ASN A 1 226 ? 7.090 3.005 12.328 1.00 79.50 226 ASN A N 1
ATOM 1683 C CA . ASN A 1 226 ? 7.378 3.527 13.665 1.00 79.50 226 ASN A CA 1
ATOM 1684 C C . ASN A 1 226 ? 7.641 5.047 13.598 1.00 79.50 226 ASN A C 1
ATOM 1686 O O . ASN A 1 226 ? 8.589 5.447 12.915 1.00 79.50 226 ASN A O 1
ATOM 1690 N N . PRO A 1 227 ? 6.859 5.887 14.305 1.00 73.88 227 PRO A N 1
ATOM 1691 C CA . PRO A 1 227 ? 7.058 7.335 14.315 1.00 73.88 227 PRO A CA 1
ATOM 1692 C C . PRO A 1 227 ? 8.249 7.779 15.174 1.00 73.88 227 PRO A C 1
ATOM 1694 O O . PRO A 1 227 ? 8.648 8.936 15.086 1.00 73.88 227 PRO A O 1
ATOM 1697 N N . SER A 1 228 ? 8.786 6.904 16.033 1.00 74.06 228 SER A N 1
ATOM 1698 C CA . SER A 1 228 ? 9.901 7.252 16.912 1.00 74.06 228 SER A CA 1
ATOM 1699 C C . SER A 1 228 ? 11.205 7.384 16.127 1.00 74.06 228 SER A C 1
ATOM 1701 O O . SER A 1 228 ? 11.625 6.465 15.419 1.00 74.06 228 SER A O 1
ATOM 1703 N N . GLU A 1 229 ? 11.866 8.528 16.297 1.00 77.25 229 GLU A N 1
ATOM 1704 C CA . GLU A 1 229 ? 13.183 8.814 15.718 1.00 77.25 229 GLU A CA 1
ATOM 1705 C C . GLU A 1 229 ? 14.330 8.183 16.521 1.00 77.25 229 GLU A C 1
ATOM 1707 O O . GLU A 1 229 ? 15.442 8.054 16.012 1.00 77.25 229 GLU A O 1
ATOM 1712 N N . THR A 1 230 ? 14.080 7.786 17.772 1.00 79.56 230 THR A N 1
ATOM 1713 C CA . THR A 1 230 ? 15.122 7.330 18.706 1.00 79.56 230 THR A CA 1
ATOM 1714 C C . THR A 1 230 ? 14.971 5.879 19.122 1.00 79.56 230 THR A C 1
ATOM 1716 O O . THR A 1 230 ? 15.983 5.213 19.340 1.00 79.56 230 THR A O 1
ATOM 1719 N N . ASP A 1 231 ? 13.742 5.364 19.182 1.00 81.19 231 ASP A N 1
ATOM 1720 C CA . ASP A 1 231 ? 13.439 4.055 19.758 1.00 81.19 231 ASP A CA 1
ATOM 1721 C C . ASP A 1 231 ? 12.814 3.102 18.738 1.00 81.19 231 ASP A C 1
ATOM 1723 O O . ASP A 1 231 ? 12.068 3.494 17.845 1.00 81.19 231 ASP A O 1
ATOM 1727 N N . ASN A 1 232 ? 13.110 1.813 18.873 1.00 81.38 232 ASN A N 1
ATOM 1728 C CA . ASN A 1 232 ? 12.507 0.730 18.112 1.00 81.38 232 ASN A CA 1
ATOM 1729 C C . ASN A 1 232 ? 11.162 0.298 18.720 1.00 81.38 232 ASN A C 1
ATOM 1731 O O . ASN A 1 232 ? 10.737 0.780 19.769 1.00 81.38 232 ASN A O 1
ATOM 1735 N N . ILE A 1 233 ? 10.510 -0.676 18.081 1.00 75.00 233 ILE A N 1
ATOM 1736 C CA . ILE A 1 233 ? 9.194 -1.190 18.495 1.00 75.00 233 ILE A CA 1
ATOM 1737 C C . ILE A 1 233 ? 9.173 -1.860 19.881 1.00 75.00 233 ILE A C 1
ATOM 1739 O O . ILE A 1 233 ? 8.102 -2.075 20.443 1.00 75.00 233 ILE A O 1
ATOM 1743 N N . ASP A 1 234 ? 10.344 -2.186 20.433 1.00 73.56 234 ASP A N 1
ATOM 1744 C CA . ASP A 1 234 ? 10.510 -2.756 21.772 1.00 73.56 234 ASP A CA 1
ATOM 1745 C C . ASP A 1 234 ? 10.938 -1.694 22.809 1.00 73.56 234 ASP A C 1
ATOM 1747 O O . ASP A 1 234 ? 11.268 -2.044 23.942 1.00 73.56 234 ASP A O 1
ATOM 1751 N N . GLY A 1 235 ? 10.958 -0.406 22.438 1.00 70.50 235 GLY A N 1
ATOM 1752 C CA . GLY A 1 235 ? 11.348 0.704 23.314 1.00 70.50 235 GLY A CA 1
ATOM 1753 C C . GLY A 1 235 ? 12.853 0.792 23.594 1.00 70.50 235 GLY A C 1
ATOM 1754 O O . GLY A 1 235 ? 13.256 1.343 24.615 1.00 70.50 235 GLY A O 1
ATOM 1755 N N . LYS A 1 236 ? 13.691 0.208 22.730 1.00 80.06 236 LYS A N 1
ATOM 1756 C CA . LYS A 1 236 ? 15.162 0.292 22.805 1.00 80.06 236 LYS A CA 1
ATOM 1757 C C . LYS A 1 236 ? 15.688 1.229 21.728 1.00 80.06 236 LYS A C 1
ATOM 1759 O O . LYS A 1 236 ? 15.067 1.328 20.678 1.00 80.06 236 LYS A O 1
ATOM 1764 N N . SER A 1 237 ? 16.872 1.806 21.912 1.00 83.12 237 SER A N 1
ATOM 1765 C CA . SER A 1 237 ? 17.463 2.699 20.909 1.00 83.12 237 SER A CA 1
ATOM 1766 C C . SER A 1 237 ? 17.580 2.054 19.521 1.00 83.12 237 SER A C 1
ATOM 1768 O O . SER A 1 237 ? 17.910 0.870 19.385 1.00 83.12 237 SER A O 1
ATOM 1770 N N . LEU A 1 238 ? 17.307 2.841 18.479 1.00 81.81 238 LEU A N 1
ATOM 1771 C CA . LEU A 1 238 ? 17.438 2.418 17.090 1.00 81.81 238 LEU A CA 1
ATOM 1772 C C . LEU A 1 238 ? 18.887 2.042 16.766 1.00 81.81 238 LEU A C 1
ATOM 1774 O O . LEU A 1 238 ? 19.808 2.828 16.948 1.00 81.81 238 LEU A O 1
ATOM 1778 N N . THR A 1 239 ? 19.079 0.840 16.225 1.00 76.69 239 THR A N 1
ATOM 1779 C CA . THR A 1 239 ? 20.392 0.345 15.780 1.00 76.69 239 THR A CA 1
ATOM 1780 C C . THR A 1 239 ? 20.678 0.619 14.305 1.00 76.69 239 THR A C 1
ATOM 1782 O O . THR A 1 239 ? 21.794 0.401 13.854 1.00 76.69 239 THR A O 1
ATOM 1785 N N . GLN A 1 240 ? 19.670 1.061 13.551 1.00 75.25 240 GLN A N 1
ATOM 1786 C CA . GLN A 1 240 ? 19.746 1.302 12.110 1.00 75.25 240 GLN A CA 1
ATOM 1787 C C . GLN A 1 240 ? 19.101 2.641 11.763 1.00 75.25 240 GLN A C 1
ATOM 1789 O O . GLN A 1 240 ? 18.004 2.693 11.199 1.00 75.25 240 GLN A O 1
ATOM 1794 N N . SER A 1 241 ? 19.739 3.722 12.203 1.00 78.88 241 SER A N 1
ATOM 1795 C CA . SER A 1 241 ? 19.264 5.090 11.988 1.00 78.88 241 SER A CA 1
ATOM 1796 C C . SER A 1 241 ? 19.345 5.528 10.522 1.00 78.88 241 SER A C 1
ATOM 1798 O O . SER A 1 241 ? 18.699 6.498 10.143 1.00 78.88 241 SER A O 1
ATOM 1800 N N . GLU A 1 242 ? 20.085 4.800 9.682 1.00 78.38 242 GLU A N 1
ATOM 1801 C CA . GLU A 1 242 ? 20.178 5.026 8.239 1.00 78.38 242 GLU A CA 1
ATOM 1802 C C . GLU A 1 242 ? 18.917 4.609 7.467 1.00 78.38 242 GLU A C 1
ATOM 1804 O O . GLU A 1 242 ? 18.721 5.032 6.327 1.00 78.38 242 GLU A O 1
ATOM 1809 N N . LEU A 1 243 ? 18.064 3.763 8.056 1.00 79.88 243 LEU A N 1
ATOM 1810 C CA . LEU A 1 243 ? 16.865 3.266 7.387 1.00 79.88 243 LEU A CA 1
ATOM 1811 C C . LEU A 1 243 ? 15.719 4.275 7.473 1.00 79.88 243 LEU A C 1
ATOM 1813 O O . LEU A 1 243 ? 15.207 4.571 8.553 1.00 79.88 243 LEU A O 1
ATOM 1817 N N . GLN A 1 244 ? 15.243 4.723 6.313 1.00 80.44 244 GLN A N 1
ATOM 1818 C CA . GLN A 1 244 ? 14.095 5.619 6.226 1.00 80.44 244 GLN A CA 1
ATOM 1819 C C . GLN A 1 244 ? 12.780 4.859 6.442 1.00 80.44 244 GLN A C 1
ATOM 1821 O O . GLN A 1 244 ? 12.391 4.013 5.635 1.00 80.44 244 GLN A O 1
ATOM 1826 N N . ARG A 1 245 ? 12.088 5.183 7.535 1.00 84.19 245 ARG A N 1
ATOM 1827 C CA . ARG A 1 245 ? 10.767 4.639 7.871 1.00 84.19 245 ARG A CA 1
ATOM 1828 C C . ARG A 1 245 ? 9.669 5.316 7.052 1.00 84.19 245 ARG A C 1
ATOM 1830 O O . ARG A 1 245 ? 9.815 6.450 6.597 1.00 84.19 245 ARG A O 1
ATOM 1837 N N . VAL A 1 246 ? 8.560 4.610 6.863 1.00 80.88 246 VAL A N 1
ATOM 1838 C CA . VAL A 1 246 ? 7.378 5.117 6.161 1.00 80.88 246 VAL A CA 1
ATOM 1839 C C . VAL A 1 246 ? 6.498 5.871 7.153 1.00 80.88 246 VAL A C 1
ATOM 1841 O O . VAL A 1 246 ? 6.300 5.421 8.276 1.00 80.88 246 VAL A O 1
ATOM 1844 N N . HIS A 1 247 ? 5.935 7.010 6.753 1.00 77.81 247 HIS A N 1
ATOM 1845 C CA . HIS A 1 247 ? 5.069 7.783 7.642 1.00 77.81 247 HIS A CA 1
ATOM 1846 C C . HIS A 1 247 ? 3.827 6.962 8.080 1.00 77.81 247 HIS A C 1
ATOM 1848 O O . HIS A 1 247 ? 3.212 6.316 7.225 1.00 77.81 247 HIS A O 1
ATOM 1854 N N . PRO A 1 248 ? 3.405 7.004 9.366 1.00 69.50 248 PRO A N 1
ATOM 1855 C CA . PRO A 1 248 ? 2.277 6.217 9.886 1.00 69.50 248 PRO A CA 1
ATOM 1856 C C . PRO A 1 248 ? 0.966 6.354 9.105 1.00 69.50 248 PRO A C 1
ATOM 1858 O O . PRO A 1 248 ? 0.230 5.380 8.958 1.00 69.50 248 PRO A O 1
ATOM 1861 N N . SER A 1 249 ? 0.695 7.532 8.536 1.00 63.94 249 SER A N 1
ATOM 1862 C CA . SER A 1 249 ? -0.515 7.769 7.731 1.00 63.94 249 SER A CA 1
ATOM 1863 C C . SER A 1 249 ? -0.595 6.922 6.455 1.00 63.94 249 SER A C 1
ATOM 1865 O O . SER A 1 249 ? -1.665 6.786 5.864 1.00 63.94 249 SER A O 1
ATOM 1867 N N . LEU A 1 250 ? 0.525 6.339 6.021 1.00 71.31 250 LEU A N 1
ATOM 1868 C CA . LEU A 1 250 ? 0.617 5.471 4.848 1.00 71.31 250 LEU A CA 1
ATOM 1869 C C . LEU A 1 250 ? 0.587 3.978 5.216 1.00 71.31 250 LEU A C 1
ATOM 1871 O O . LEU A 1 250 ? 0.691 3.129 4.329 1.00 71.31 250 LEU A O 1
ATOM 1875 N N . ALA A 1 251 ? 0.410 3.630 6.496 1.00 71.50 251 ALA A N 1
ATOM 1876 C CA . ALA A 1 251 ? 0.454 2.250 6.982 1.00 71.50 251 ALA A CA 1
ATOM 1877 C C . ALA A 1 251 ? -0.546 1.319 6.271 1.00 71.50 251 ALA A C 1
ATOM 1879 O O . ALA A 1 251 ? -0.242 0.153 6.036 1.00 71.50 251 ALA A O 1
ATOM 1880 N N . ALA A 1 252 ? -1.708 1.823 5.847 1.00 72.50 252 ALA A N 1
ATOM 1881 C CA . ALA A 1 252 ? -2.670 1.028 5.080 1.00 72.50 252 ALA A CA 1
ATOM 1882 C C . ALA A 1 252 ? -2.115 0.563 3.715 1.00 72.50 252 ALA A C 1
ATOM 1884 O O . ALA A 1 252 ? -2.391 -0.557 3.284 1.00 72.50 252 ALA A O 1
ATOM 1885 N N . TYR A 1 253 ? -1.313 1.397 3.046 1.00 81.38 253 TYR A N 1
ATOM 1886 C CA . TYR A 1 253 ? -0.671 1.053 1.772 1.00 81.38 253 TYR A CA 1
ATOM 1887 C C . TYR A 1 253 ? 0.550 0.151 1.967 1.00 81.38 253 TYR A C 1
ATOM 1889 O O . TYR A 1 253 ? 0.805 -0.732 1.149 1.00 81.38 253 TYR A O 1
ATOM 1897 N N . VAL A 1 254 ? 1.270 0.323 3.079 1.00 85.94 254 VAL A N 1
ATOM 1898 C CA . VAL A 1 254 ? 2.333 -0.602 3.495 1.00 85.94 254 VAL A CA 1
ATOM 1899 C C . VAL A 1 254 ? 1.753 -1.997 3.739 1.00 85.94 254 VAL A C 1
ATOM 1901 O O . VAL A 1 254 ? 2.252 -2.967 3.176 1.00 85.94 254 VAL A O 1
ATOM 1904 N N . ASP A 1 255 ? 0.660 -2.104 4.501 1.00 86.06 255 ASP A N 1
ATOM 1905 C CA . ASP A 1 255 ? -0.037 -3.372 4.746 1.00 86.06 255 ASP A CA 1
ATOM 1906 C C . ASP A 1 255 ? -0.507 -4.039 3.442 1.00 86.06 255 ASP A C 1
ATOM 1908 O O . ASP A 1 255 ? -0.331 -5.244 3.258 1.00 86.06 255 ASP A O 1
ATOM 1912 N N . GLU A 1 256 ? -1.041 -3.258 2.496 1.00 84.38 256 GLU A N 1
ATOM 1913 C CA . GLU A 1 256 ? -1.382 -3.744 1.154 1.00 84.38 256 GLU A CA 1
ATOM 1914 C C . GLU A 1 256 ? -0.164 -4.333 0.421 1.00 84.38 256 GLU A C 1
ATOM 1916 O O . GLU A 1 256 ? -0.253 -5.441 -0.116 1.00 84.38 256 GLU A O 1
ATOM 1921 N N . GLY A 1 257 ? 0.981 -3.643 0.449 1.00 89.44 257 GLY A N 1
ATOM 1922 C CA . GLY A 1 257 ? 2.234 -4.133 -0.130 1.00 89.44 257 GLY A CA 1
ATOM 1923 C C . GLY A 1 257 ? 2.736 -5.423 0.527 1.00 89.44 257 GLY A C 1
ATOM 1924 O O . GLY A 1 257 ? 3.150 -6.354 -0.168 1.00 89.44 257 GLY A O 1
ATOM 1925 N N . LEU A 1 258 ? 2.647 -5.530 1.856 1.00 93.44 258 LEU A N 1
ATOM 1926 C CA . LEU A 1 258 ? 3.024 -6.744 2.590 1.00 93.44 258 LEU A CA 1
ATOM 1927 C C . LEU A 1 258 ? 2.115 -7.929 2.236 1.00 93.44 258 LEU A C 1
ATOM 1929 O O . LEU A 1 258 ? 2.612 -9.037 2.018 1.00 93.44 258 LEU A O 1
ATOM 1933 N N . ARG A 1 259 ? 0.798 -7.705 2.125 1.00 90.00 259 ARG A N 1
ATOM 1934 C CA . ARG A 1 259 ? -0.161 -8.741 1.708 1.00 90.00 259 ARG A CA 1
ATOM 1935 C C . ARG A 1 259 ? 0.103 -9.225 0.291 1.00 90.00 259 ARG A C 1
ATOM 1937 O O . ARG A 1 259 ? 0.109 -10.432 0.058 1.00 90.00 259 ARG A O 1
ATOM 1944 N N . GLU A 1 260 ? 0.352 -8.313 -0.645 1.00 89.38 260 GLU A N 1
ATOM 1945 C CA . GLU A 1 260 ? 0.661 -8.689 -2.027 1.00 89.38 260 GLU A CA 1
ATOM 1946 C C . GLU A 1 260 ? 2.002 -9.430 -2.128 1.00 89.38 260 GLU A C 1
ATOM 1948 O O . GLU A 1 260 ? 2.098 -10.424 -2.849 1.00 89.38 260 GLU A O 1
ATOM 1953 N N . THR A 1 261 ? 3.006 -9.026 -1.343 1.00 93.50 261 THR A N 1
ATOM 1954 C CA . THR A 1 261 ? 4.289 -9.742 -1.234 1.00 93.50 261 THR A CA 1
ATOM 1955 C C . THR A 1 261 ? 4.071 -11.176 -0.744 1.00 93.50 261 THR A C 1
ATOM 1957 O O . THR A 1 261 ? 4.509 -12.129 -1.391 1.00 93.50 261 THR A O 1
ATOM 1960 N N . ALA A 1 262 ? 3.326 -11.354 0.353 1.00 93.56 262 ALA A N 1
ATOM 1961 C CA . ALA A 1 262 ? 2.991 -12.673 0.889 1.00 93.56 262 ALA A CA 1
ATOM 1962 C C . ALA A 1 262 ? 2.208 -13.533 -0.117 1.00 93.56 262 ALA A C 1
ATOM 1964 O O . ALA A 1 262 ? 2.524 -14.708 -0.305 1.00 93.56 262 ALA A O 1
ATOM 1965 N N . ARG A 1 263 ? 1.225 -12.947 -0.811 1.00 89.50 263 ARG A N 1
ATOM 1966 C CA . ARG A 1 263 ? 0.429 -13.635 -1.836 1.00 89.50 263 ARG A CA 1
ATOM 1967 C C . ARG A 1 263 ? 1.300 -14.146 -2.986 1.00 89.50 263 ARG A C 1
ATOM 1969 O O . ARG A 1 263 ? 1.171 -15.305 -3.382 1.00 89.50 263 ARG A O 1
ATOM 1976 N N . ARG A 1 264 ? 2.199 -13.305 -3.512 1.00 89.00 264 ARG A N 1
ATOM 1977 C CA . ARG A 1 264 ? 3.114 -13.680 -4.606 1.00 89.00 264 ARG A CA 1
ATOM 1978 C C . ARG A 1 264 ? 4.096 -14.768 -4.189 1.00 89.00 264 ARG A C 1
ATOM 1980 O O . ARG A 1 264 ? 4.327 -15.684 -4.973 1.00 89.00 264 ARG A O 1
ATOM 1987 N N . LEU A 1 265 ? 4.615 -14.710 -2.962 1.00 92.94 265 LEU A N 1
ATOM 1988 C CA . LEU A 1 265 ? 5.468 -15.766 -2.409 1.00 92.94 265 LEU A CA 1
ATOM 1989 C C . LEU A 1 265 ? 4.708 -17.093 -2.284 1.00 92.94 265 LEU A C 1
ATOM 1991 O O . LEU A 1 265 ? 5.202 -18.128 -2.720 1.00 92.94 265 LEU A O 1
ATOM 1995 N N . LEU A 1 266 ? 3.472 -17.077 -1.785 1.00 90.19 266 LEU A N 1
ATOM 1996 C CA . LEU A 1 266 ? 2.641 -18.282 -1.741 1.00 90.19 266 LEU A CA 1
ATOM 1997 C C . LEU A 1 266 ? 2.303 -18.829 -3.136 1.00 90.19 266 LEU A C 1
ATOM 1999 O O . LEU A 1 266 ? 1.961 -19.999 -3.254 1.00 90.19 266 LEU A O 1
ATOM 2003 N N . GLY A 1 267 ? 2.383 -18.018 -4.196 1.00 81.62 267 GLY A N 1
ATOM 2004 C CA . GLY A 1 267 ? 2.067 -18.442 -5.564 1.00 81.62 267 GLY A CA 1
ATOM 2005 C C . GLY A 1 267 ? 0.590 -18.791 -5.776 1.00 81.62 267 GLY A C 1
ATOM 2006 O O . GLY A 1 267 ? 0.248 -19.437 -6.763 1.00 81.62 267 GLY A O 1
ATOM 2007 N N . HIS A 1 268 ? -0.276 -18.380 -4.847 1.00 68.81 268 HIS A N 1
ATOM 2008 C CA . HIS A 1 268 ? -1.710 -18.655 -4.854 1.00 68.81 268 HIS A CA 1
ATOM 2009 C C . HIS A 1 268 ? -2.521 -17.398 -5.197 1.00 68.81 268 HIS A C 1
ATOM 2011 O O . HIS A 1 268 ? -2.161 -16.272 -4.844 1.00 68.81 268 HIS A O 1
ATOM 2017 N N . GLY A 1 269 ? -3.672 -17.610 -5.836 1.00 55.47 269 GLY A N 1
ATOM 2018 C CA . GLY A 1 269 ? -4.704 -16.590 -6.029 1.00 55.47 269 GLY A CA 1
ATOM 2019 C C . GLY A 1 269 ? -4.507 -15.660 -7.230 1.00 55.47 269 GLY A C 1
ATOM 2020 O O . GLY A 1 269 ? -3.411 -15.495 -7.768 1.00 55.47 269 GLY A O 1
ATOM 2021 N N . MET A 1 270 ? -5.612 -15.036 -7.640 1.00 48.78 270 MET A N 1
ATOM 2022 C CA . MET A 1 270 ? -5.609 -13.990 -8.662 1.00 48.78 270 MET A CA 1
ATOM 2023 C C . MET A 1 270 ? -4.878 -12.742 -8.140 1.00 48.78 270 MET A C 1
ATOM 2025 O O . MET A 1 270 ? -4.935 -12.471 -6.937 1.00 48.78 270 MET A O 1
ATOM 2029 N N . PRO A 1 271 ? -4.204 -11.970 -9.012 1.00 57.25 271 PRO A N 1
ATOM 2030 C CA . PRO A 1 271 ? -3.635 -10.683 -8.633 1.00 57.25 271 PRO A CA 1
ATOM 2031 C C . PRO A 1 271 ? -4.698 -9.799 -7.980 1.00 57.25 271 PRO A C 1
ATOM 2033 O O . PRO A 1 271 ? -5.784 -9.622 -8.536 1.00 57.25 271 PRO A O 1
ATOM 2036 N N . THR A 1 272 ? -4.389 -9.240 -6.810 1.00 60.28 272 THR A N 1
ATOM 2037 C CA . THR A 1 272 ? -5.231 -8.187 -6.239 1.00 60.28 272 THR A CA 1
ATOM 2038 C C . THR A 1 272 ? -4.853 -6.890 -6.937 1.00 60.28 272 THR A C 1
ATOM 2040 O O . THR A 1 272 ? -3.667 -6.578 -7.050 1.00 60.28 272 THR A O 1
ATOM 2043 N N . ALA A 1 273 ? -5.838 -6.142 -7.433 1.00 60.44 273 ALA A N 1
ATOM 2044 C CA . ALA A 1 273 ? -5.573 -4.809 -7.955 1.00 60.44 273 ALA A CA 1
ATOM 2045 C C . ALA A 1 273 ? -5.044 -3.938 -6.807 1.00 60.44 273 ALA A C 1
ATOM 2047 O O . ALA A 1 273 ? -5.777 -3.655 -5.860 1.00 60.44 273 ALA A O 1
ATOM 2048 N N . LEU A 1 274 ? -3.765 -3.568 -6.879 1.00 73.12 274 LEU A N 1
ATOM 2049 C CA . LEU A 1 274 ? -3.152 -2.641 -5.935 1.00 73.12 274 LEU A CA 1
ATOM 2050 C C . LEU A 1 274 ? -3.759 -1.252 -6.113 1.00 73.12 274 LEU A C 1
ATOM 2052 O O . LEU A 1 274 ? -4.111 -0.865 -7.231 1.00 73.12 274 LEU A O 1
ATOM 2056 N N . ASN A 1 275 ? -3.847 -0.486 -5.026 1.00 65.44 275 ASN A N 1
ATOM 2057 C CA . ASN A 1 275 ? -4.271 0.902 -5.114 1.00 65.44 275 ASN A CA 1
ATOM 2058 C C . ASN A 1 275 ? -3.314 1.687 -6.043 1.00 65.44 275 ASN A C 1
ATOM 2060 O O . ASN A 1 275 ? -2.113 1.736 -5.751 1.00 65.44 275 ASN A O 1
ATOM 2064 N N . PRO A 1 276 ? -3.813 2.294 -7.138 1.00 66.56 276 PRO A N 1
ATOM 2065 C CA . PRO A 1 276 ? -2.976 2.919 -8.163 1.00 66.56 276 PRO A CA 1
ATOM 2066 C C . PRO A 1 276 ? -2.640 4.388 -7.860 1.00 66.56 276 PRO A C 1
ATOM 2068 O O . PRO A 1 276 ? -2.179 5.108 -8.736 1.00 66.56 276 PRO A O 1
ATOM 2071 N N . THR A 1 277 ? -2.951 4.896 -6.664 1.00 69.00 277 THR A N 1
ATOM 2072 C CA . THR A 1 277 ? -2.593 6.276 -6.309 1.00 69.00 277 THR A CA 1
ATOM 2073 C C . THR A 1 277 ? -1.090 6.400 -6.071 1.00 69.00 277 THR A C 1
ATOM 2075 O O . THR A 1 277 ? -0.489 5.512 -5.469 1.00 69.00 277 THR A O 1
ATOM 2078 N N . ASN A 1 278 ? -0.504 7.543 -6.444 1.00 70.69 278 ASN A N 1
ATOM 2079 C CA . ASN A 1 278 ? 0.920 7.823 -6.219 1.00 70.69 278 ASN A CA 1
ATOM 2080 C C . ASN A 1 278 ? 1.315 7.621 -4.749 1.00 70.69 278 ASN A C 1
ATOM 2082 O O . ASN A 1 278 ? 2.315 6.985 -4.461 1.00 70.69 278 ASN A O 1
ATOM 2086 N N . ALA A 1 279 ? 0.474 8.065 -3.807 1.00 67.56 279 ALA A N 1
ATOM 2087 C CA . ALA A 1 279 ? 0.722 7.876 -2.377 1.00 67.56 279 ALA A CA 1
ATOM 2088 C C . ALA A 1 279 ? 0.811 6.393 -1.971 1.00 67.56 279 ALA A C 1
ATOM 2090 O O . ALA A 1 279 ? 1.577 6.044 -1.074 1.00 67.56 279 ALA A O 1
ATOM 2091 N N . ALA A 1 280 ? 0.031 5.521 -2.615 1.00 73.50 280 ALA A N 1
ATOM 2092 C CA . ALA A 1 280 ? 0.088 4.089 -2.369 1.00 73.50 280 ALA A CA 1
ATOM 2093 C C . ALA A 1 280 ? 1.323 3.448 -3.016 1.00 73.50 280 ALA A C 1
ATOM 2095 O O . ALA A 1 280 ? 1.971 2.610 -2.394 1.00 73.50 280 ALA A O 1
ATOM 2096 N N . GLU A 1 281 ? 1.678 3.862 -4.233 1.00 79.00 281 GLU A N 1
ATOM 2097 C CA . GLU A 1 281 ? 2.904 3.427 -4.912 1.00 79.00 281 GLU A CA 1
ATOM 2098 C C . GLU A 1 281 ? 4.162 3.835 -4.141 1.00 79.00 281 GLU A C 1
ATOM 2100 O O . GLU A 1 281 ? 4.984 2.975 -3.824 1.00 79.00 281 GLU A O 1
ATOM 2105 N N . ASP A 1 282 ? 4.259 5.100 -3.737 1.00 76.94 282 ASP A N 1
ATOM 2106 C CA . ASP A 1 282 ? 5.367 5.633 -2.944 1.00 76.94 282 ASP A CA 1
ATOM 2107 C C . ASP A 1 282 ? 5.510 4.887 -1.612 1.00 76.94 282 ASP A C 1
ATOM 2109 O O . ASP A 1 282 ? 6.616 4.514 -1.214 1.00 76.94 282 ASP A O 1
ATOM 2113 N N . ALA A 1 283 ? 4.390 4.612 -0.933 1.00 81.75 283 ALA A N 1
ATOM 2114 C CA . ALA A 1 283 ? 4.383 3.860 0.318 1.00 81.75 283 ALA A CA 1
ATOM 2115 C C . ALA A 1 283 ? 4.867 2.414 0.134 1.00 81.75 283 ALA A C 1
ATOM 2117 O O . ALA A 1 283 ? 5.649 1.920 0.951 1.00 81.75 283 ALA A O 1
ATOM 2118 N N . ARG A 1 284 ? 4.446 1.734 -0.942 1.00 90.06 284 ARG A N 1
ATOM 2119 C CA . ARG A 1 284 ? 4.902 0.371 -1.264 1.00 90.06 284 ARG A CA 1
ATOM 2120 C C . ARG A 1 284 ? 6.378 0.347 -1.663 1.00 90.06 284 ARG A C 1
ATOM 2122 O O . ARG A 1 284 ? 7.105 -0.521 -1.185 1.00 90.06 284 ARG A O 1
ATOM 2129 N N . SER A 1 285 ? 6.839 1.318 -2.451 1.00 83.25 285 SER A N 1
ATOM 2130 C CA . SER A 1 285 ? 8.255 1.482 -2.812 1.00 83.25 285 SER A CA 1
ATOM 2131 C C . SER A 1 285 ? 9.128 1.730 -1.583 1.00 83.25 285 SER A C 1
ATOM 2133 O O . SER A 1 285 ? 10.138 1.055 -1.366 1.00 83.25 285 SER A O 1
ATOM 2135 N N . ALA A 1 286 ? 8.715 2.650 -0.710 1.00 81.56 286 ALA A N 1
ATOM 2136 C CA . ALA A 1 286 ? 9.414 2.925 0.539 1.00 81.56 286 ALA A CA 1
ATOM 2137 C C . ALA A 1 286 ? 9.430 1.700 1.473 1.00 81.56 286 ALA A C 1
ATOM 2139 O O . ALA A 1 286 ? 10.487 1.360 2.004 1.00 81.56 286 ALA A O 1
ATOM 2140 N N . CYS A 1 287 ? 8.309 0.980 1.599 1.00 92.06 287 CYS A N 1
ATOM 2141 C CA . CYS A 1 287 ? 8.237 -0.291 2.325 1.00 92.06 287 CYS A CA 1
ATOM 2142 C C . CYS A 1 287 ? 9.229 -1.325 1.773 1.00 92.06 287 CYS A C 1
ATOM 2144 O O . CYS A 1 287 ? 9.965 -1.950 2.540 1.00 92.06 287 CYS A O 1
ATOM 2146 N N . ALA A 1 288 ? 9.266 -1.507 0.451 1.00 90.06 288 ALA A N 1
ATOM 2147 C CA . ALA A 1 288 ? 10.161 -2.459 -0.194 1.00 90.06 288 ALA A CA 1
ATOM 2148 C C . ALA A 1 288 ? 11.631 -2.106 0.041 1.00 90.06 288 ALA A C 1
ATOM 2150 O O . ALA A 1 288 ? 12.396 -2.979 0.446 1.00 90.06 288 ALA A O 1
ATOM 2151 N N . ARG A 1 289 ? 12.018 -0.834 -0.128 1.00 83.69 289 ARG A N 1
ATOM 2152 C CA . ARG A 1 289 ? 13.385 -0.359 0.154 1.00 83.69 289 ARG A CA 1
ATOM 2153 C C . ARG A 1 289 ? 13.775 -0.580 1.612 1.00 83.69 289 ARG A C 1
ATOM 2155 O O . ARG A 1 289 ? 14.852 -1.118 1.874 1.00 83.69 289 ARG A O 1
ATOM 2162 N N . TYR A 1 290 ? 12.888 -0.227 2.545 1.00 90.62 290 TYR A N 1
ATOM 2163 C CA . TYR A 1 290 ? 13.114 -0.428 3.973 1.00 90.62 290 TYR A CA 1
ATOM 2164 C C . TYR A 1 290 ? 13.373 -1.903 4.289 1.00 90.62 290 TYR A C 1
ATOM 2166 O O . TYR A 1 290 ? 14.417 -2.244 4.844 1.00 90.62 290 TYR A O 1
ATOM 2174 N N . LEU A 1 291 ? 12.462 -2.799 3.893 1.00 93.44 291 LEU A N 1
ATOM 2175 C CA . LEU A 1 291 ? 12.596 -4.225 4.190 1.00 93.44 291 LEU A CA 1
ATOM 2176 C C . LEU A 1 291 ? 13.775 -4.869 3.460 1.00 93.44 291 LEU A C 1
ATOM 2178 O O . LEU A 1 291 ? 14.488 -5.670 4.060 1.00 93.44 291 LEU A O 1
ATOM 2182 N N . HIS A 1 292 ? 14.031 -4.494 2.207 1.00 87.69 292 HIS A N 1
ATOM 2183 C CA . HIS A 1 292 ? 15.166 -5.008 1.445 1.00 87.69 292 HIS A CA 1
ATOM 2184 C C . HIS A 1 292 ? 16.501 -4.737 2.156 1.00 87.69 292 HIS A C 1
ATOM 2186 O O . HIS A 1 292 ? 17.359 -5.621 2.219 1.00 87.69 292 HIS A O 1
ATOM 2192 N N . ALA A 1 293 ? 16.663 -3.538 2.722 1.00 83.06 293 ALA A N 1
ATOM 2193 C CA . ALA A 1 293 ? 17.845 -3.162 3.496 1.00 83.06 293 ALA A CA 1
ATOM 2194 C C . ALA A 1 293 ? 17.844 -3.739 4.927 1.00 83.06 293 ALA A C 1
ATOM 2196 O O . ALA A 1 293 ? 18.904 -4.024 5.486 1.00 83.06 293 ALA A O 1
ATOM 2197 N N . ARG A 1 294 ? 16.666 -3.932 5.534 1.00 89.25 294 ARG A N 1
ATOM 2198 C CA . ARG A 1 294 ? 16.509 -4.471 6.897 1.00 89.25 294 ARG A CA 1
ATOM 2199 C C . ARG A 1 294 ? 16.840 -5.964 6.979 1.00 89.25 294 ARG A C 1
ATOM 2201 O O . ARG A 1 294 ? 17.515 -6.366 7.931 1.00 89.25 294 ARG A O 1
ATOM 2208 N N . ILE A 1 295 ? 16.363 -6.749 6.005 1.00 90.38 295 ILE A N 1
ATOM 2209 C CA . ILE A 1 295 ? 16.449 -8.216 5.990 1.00 90.38 295 ILE A CA 1
ATOM 2210 C C . ILE A 1 295 ? 17.907 -8.666 5.886 1.00 90.38 295 ILE A C 1
ATOM 2212 O O . ILE A 1 295 ? 18.588 -8.390 4.889 1.00 90.38 295 ILE A O 1
ATOM 2216 N N . HIS A 1 296 ? 18.347 -9.450 6.869 1.00 85.25 296 HIS A N 1
ATOM 2217 C CA . HIS A 1 296 ? 19.620 -10.169 6.827 1.00 85.25 296 HIS A CA 1
ATOM 2218 C C . HIS A 1 296 ? 19.393 -11.682 6.864 1.00 85.25 296 HIS A C 1
ATOM 2220 O O . HIS A 1 296 ? 18.434 -12.196 7.435 1.00 85.25 296 HIS A O 1
ATOM 2226 N N . SER A 1 297 ? 20.287 -12.397 6.199 1.00 87.12 297 SER A N 1
ATOM 2227 C CA . SER A 1 297 ? 20.178 -13.838 5.952 1.00 87.12 297 SER A CA 1
ATOM 2228 C C . SER A 1 297 ? 21.389 -14.631 6.421 1.00 87.12 297 SER A C 1
ATOM 2230 O O . SER A 1 297 ? 21.383 -15.860 6.377 1.00 87.12 297 SER A O 1
ATOM 2232 N N . THR A 1 298 ? 22.423 -13.929 6.887 1.00 82.56 298 THR A N 1
ATOM 2233 C CA . THR A 1 298 ? 23.639 -14.530 7.421 1.00 82.56 298 THR A CA 1
ATOM 2234 C C . THR A 1 298 ? 24.111 -13.772 8.661 1.00 82.56 298 THR A C 1
ATOM 2236 O O . THR A 1 298 ? 23.771 -12.600 8.856 1.00 82.56 298 THR A O 1
ATOM 2239 N N . LEU A 1 299 ? 24.882 -14.450 9.512 1.00 79.75 299 LEU A N 1
ATOM 2240 C CA . LEU A 1 299 ? 25.449 -13.853 10.723 1.00 79.75 299 LEU A CA 1
ATOM 2241 C C . LEU A 1 299 ? 26.529 -12.819 10.385 1.00 79.75 299 LEU A C 1
ATOM 2243 O O . LEU A 1 299 ? 26.672 -11.841 11.103 1.00 79.75 299 LEU A O 1
ATOM 2247 N N . GLU A 1 300 ? 27.244 -12.959 9.266 1.00 77.69 300 GLU A N 1
ATOM 2248 C CA . GLU A 1 300 ? 28.276 -11.994 8.857 1.00 77.69 300 GLU A CA 1
ATOM 2249 C C . GLU A 1 300 ? 27.683 -10.614 8.546 1.00 77.69 300 GLU A C 1
ATOM 2251 O O . GLU A 1 300 ? 28.349 -9.600 8.734 1.00 77.69 300 GLU A O 1
ATOM 2256 N N . GLN A 1 301 ? 26.424 -10.562 8.097 1.00 75.62 301 GLN A N 1
ATOM 2257 C CA . GLN A 1 301 ? 25.727 -9.301 7.837 1.00 75.62 301 GLN A CA 1
ATOM 2258 C C . GLN A 1 301 ? 25.428 -8.539 9.134 1.00 75.62 301 GLN A C 1
ATOM 2260 O O . GLN A 1 301 ? 25.507 -7.311 9.146 1.00 75.62 301 GLN A O 1
ATOM 2265 N N . LYS A 1 302 ? 25.068 -9.253 10.212 1.00 73.94 302 LYS A N 1
ATOM 2266 C CA . LYS A 1 302 ? 24.824 -8.698 11.555 1.00 73.94 302 LYS A CA 1
ATOM 2267 C C . LYS A 1 302 ? 25.201 -9.733 12.626 1.00 73.94 302 LYS A C 1
ATOM 2269 O O . LYS A 1 302 ? 24.336 -10.518 13.013 1.00 73.94 302 LYS A O 1
ATOM 2274 N N . PRO A 1 303 ? 26.449 -9.717 13.130 1.00 75.19 303 PRO A N 1
ATOM 2275 C CA . PRO A 1 303 ? 26.957 -10.749 14.043 1.00 75.19 303 PRO A CA 1
ATOM 2276 C C . PRO A 1 303 ? 26.156 -10.893 15.341 1.00 75.19 303 PRO A C 1
ATOM 2278 O O . PRO A 1 303 ? 26.045 -11.989 15.881 1.00 75.19 303 PRO A O 1
ATOM 2281 N N . ASP A 1 304 ? 25.540 -9.802 15.798 1.00 77.44 304 ASP A N 1
ATOM 2282 C CA . ASP A 1 304 ? 24.805 -9.750 17.065 1.00 77.44 304 ASP A CA 1
ATOM 2283 C C . ASP A 1 304 ? 23.322 -10.146 16.939 1.00 77.44 304 ASP A C 1
ATOM 2285 O O . ASP A 1 304 ? 22.551 -9.989 17.889 1.00 77.44 304 ASP A O 1
ATOM 2289 N N . ARG A 1 305 ? 22.875 -10.616 15.763 1.00 76.12 305 ARG A N 1
ATOM 2290 C CA . ARG A 1 305 ? 21.462 -10.923 15.502 1.00 76.12 305 ARG A CA 1
ATOM 2291 C C . ARG A 1 305 ? 21.294 -12.183 14.663 1.00 76.12 305 ARG A C 1
ATOM 2293 O O . ARG A 1 305 ? 21.797 -12.256 13.545 1.00 76.12 305 ARG A O 1
ATOM 2300 N N . GLU A 1 306 ? 20.481 -13.123 15.144 1.00 81.00 306 GLU A N 1
ATOM 2301 C CA . GLU A 1 306 ? 20.089 -14.295 14.352 1.00 81.00 306 GLU A CA 1
ATOM 2302 C C . GLU A 1 306 ? 19.505 -13.878 12.990 1.00 81.00 306 GLU A C 1
ATOM 2304 O O . GLU A 1 306 ? 18.725 -12.921 12.950 1.00 81.00 306 GLU A O 1
ATOM 2309 N N . PRO A 1 307 ? 19.884 -14.546 11.882 1.00 86.88 307 PRO A N 1
ATOM 2310 C CA . PRO A 1 307 ? 19.314 -14.307 10.558 1.00 86.88 307 PRO A CA 1
ATOM 2311 C C . PRO A 1 307 ? 17.786 -14.332 10.557 1.00 86.88 307 PRO A C 1
ATOM 2313 O O . PRO A 1 307 ? 17.178 -15.185 11.199 1.00 86.88 307 PRO A O 1
ATOM 2316 N N . ASP A 1 308 ? 17.158 -13.440 9.787 1.00 88.50 308 ASP A N 1
ATOM 2317 C CA . ASP A 1 308 ? 15.691 -13.368 9.713 1.00 88.50 308 ASP A CA 1
ATOM 2318 C C . ASP A 1 308 ? 15.083 -14.623 9.059 1.00 88.50 308 ASP A C 1
ATOM 2320 O O . ASP A 1 308 ? 13.957 -15.021 9.356 1.00 88.50 308 ASP A O 1
ATOM 2324 N N . MET A 1 309 ? 15.823 -15.228 8.128 1.00 93.75 309 MET A N 1
ATOM 2325 C CA . MET A 1 309 ? 15.478 -16.446 7.392 1.00 93.75 309 MET A CA 1
ATOM 2326 C C . MET A 1 309 ? 16.721 -16.985 6.671 1.00 93.75 309 MET A C 1
ATOM 2328 O O . MET A 1 309 ? 17.778 -16.351 6.691 1.00 93.75 309 MET A O 1
ATOM 2332 N N . CYS A 1 310 ? 16.615 -18.147 6.015 1.00 93.75 310 CYS A N 1
ATOM 2333 C CA . CYS A 1 310 ? 17.742 -18.677 5.244 1.00 93.75 310 CYS A CA 1
ATOM 2334 C C . CYS A 1 310 ? 18.052 -17.800 4.007 1.00 93.75 310 CYS A C 1
ATOM 2336 O O . CYS A 1 310 ? 17.156 -17.104 3.518 1.00 93.75 310 CYS A O 1
ATOM 2338 N N . PRO A 1 311 ? 19.273 -17.867 3.440 1.00 92.50 311 PRO A N 1
ATOM 2339 C CA . PRO A 1 311 ? 19.655 -17.076 2.265 1.00 92.50 311 PRO A CA 1
ATOM 2340 C C . PRO A 1 311 ? 18.697 -17.214 1.081 1.00 92.50 311 PRO A C 1
ATOM 2342 O O . PRO A 1 311 ? 18.283 -16.213 0.506 1.00 92.50 311 PRO A O 1
ATOM 2345 N N . ALA A 1 312 ? 18.265 -18.435 0.758 1.00 91.50 312 ALA A N 1
ATOM 2346 C CA . ALA A 1 312 ? 17.346 -18.660 -0.356 1.00 91.50 312 ALA A CA 1
ATOM 2347 C C . ALA A 1 312 ? 15.980 -17.981 -0.138 1.00 91.50 312 ALA A C 1
ATOM 2349 O O . ALA A 1 312 ? 15.429 -17.388 -1.068 1.00 91.50 312 ALA A O 1
ATOM 2350 N N . ALA A 1 313 ? 15.449 -18.036 1.088 1.00 95.25 313 ALA A N 1
ATOM 2351 C CA . ALA A 1 313 ? 14.195 -17.381 1.451 1.00 95.25 313 ALA A CA 1
ATOM 2352 C C . ALA A 1 313 ? 14.334 -15.853 1.471 1.00 95.25 313 ALA A C 1
ATOM 2354 O O . ALA A 1 313 ? 13.447 -15.152 0.988 1.00 95.25 313 ALA A O 1
ATOM 2355 N N . ALA A 1 314 ? 15.462 -15.332 1.960 1.00 92.56 314 ALA A N 1
ATOM 2356 C CA . ALA A 1 314 ? 15.731 -13.898 1.972 1.00 92.56 314 ALA A CA 1
ATOM 2357 C C . ALA A 1 314 ? 15.847 -13.326 0.555 1.00 92.56 314 ALA A C 1
ATOM 2359 O O . ALA A 1 314 ? 15.283 -12.270 0.282 1.00 92.56 314 ALA A O 1
ATOM 2360 N N . GLU A 1 315 ? 16.509 -14.034 -0.361 1.00 87.12 315 GLU A N 1
ATOM 2361 C CA . GLU A 1 315 ? 16.580 -13.639 -1.770 1.00 87.12 315 GLU A CA 1
ATOM 2362 C C . GLU A 1 315 ? 15.202 -13.677 -2.441 1.00 87.12 315 GLU A C 1
ATOM 2364 O O . GLU A 1 315 ? 14.835 -12.735 -3.144 1.00 87.12 315 GLU A O 1
ATOM 2369 N N . ALA A 1 316 ? 14.395 -14.713 -2.178 1.00 92.25 316 ALA A N 1
ATOM 2370 C CA . ALA A 1 316 ? 13.017 -14.779 -2.672 1.00 92.25 316 ALA A CA 1
ATOM 2371 C C . ALA A 1 316 ? 12.175 -13.601 -2.155 1.00 92.25 316 ALA A C 1
ATOM 2373 O O . ALA A 1 316 ? 11.472 -12.946 -2.926 1.00 92.25 316 ALA A O 1
ATOM 2374 N N . MET A 1 317 ? 12.288 -13.301 -0.859 1.00 95.19 317 MET A N 1
ATOM 2375 C CA . MET A 1 317 ? 11.620 -12.177 -0.210 1.00 95.19 317 MET A CA 1
ATOM 2376 C C . MET A 1 317 ? 12.015 -10.841 -0.844 1.00 95.19 317 MET A C 1
ATOM 2378 O O . MET A 1 317 ? 11.152 -10.067 -1.253 1.00 95.19 317 MET A O 1
ATOM 2382 N N . LYS A 1 318 ? 13.321 -10.579 -0.956 1.00 88.25 318 LYS A N 1
ATOM 2383 C CA . LYS A 1 318 ? 13.871 -9.342 -1.523 1.00 88.25 318 LYS A CA 1
ATOM 2384 C C . LYS A 1 318 ? 13.459 -9.155 -2.978 1.00 88.25 318 LYS A C 1
ATOM 2386 O O . LYS A 1 318 ? 13.024 -8.065 -3.339 1.00 88.25 318 LYS A O 1
ATOM 2391 N N . ALA A 1 319 ? 13.518 -10.212 -3.787 1.00 82.06 319 ALA A N 1
ATOM 2392 C CA . ALA A 1 319 ? 13.095 -10.160 -5.181 1.00 82.06 319 ALA A CA 1
ATOM 2393 C C . ALA A 1 319 ? 11.615 -9.773 -5.316 1.00 82.06 319 ALA A C 1
ATOM 2395 O O . ALA A 1 319 ? 11.283 -8.894 -6.111 1.00 82.06 319 ALA A O 1
ATOM 2396 N N . VAL A 1 320 ? 10.728 -10.392 -4.526 1.00 89.56 320 VAL A N 1
ATOM 2397 C CA . VAL A 1 320 ? 9.291 -10.078 -4.563 1.00 89.56 320 VAL A CA 1
ATOM 2398 C C . VAL A 1 320 ? 9.004 -8.682 -4.011 1.00 89.56 320 VAL A C 1
ATOM 2400 O O . VAL A 1 320 ? 8.196 -7.974 -4.601 1.00 89.56 320 VAL A O 1
ATOM 2403 N N . LEU A 1 321 ? 9.680 -8.247 -2.941 1.00 89.69 321 LEU A N 1
ATOM 2404 C CA . LEU A 1 321 ? 9.552 -6.879 -2.424 1.00 89.69 321 LEU A CA 1
ATOM 2405 C C . LEU A 1 321 ? 9.904 -5.843 -3.492 1.00 89.69 321 LEU A C 1
ATOM 2407 O O . LEU A 1 321 ? 9.160 -4.883 -3.658 1.00 89.69 321 LEU A O 1
ATOM 2411 N N . VAL A 1 322 ? 10.984 -6.057 -4.250 1.00 81.75 322 VAL A N 1
ATOM 2412 C CA . VAL A 1 322 ? 11.329 -5.201 -5.394 1.00 81.75 322 VAL A CA 1
ATOM 2413 C C . VAL A 1 322 ? 10.219 -5.243 -6.442 1.00 81.75 322 VAL A C 1
ATOM 2415 O O . VAL A 1 322 ? 9.756 -4.202 -6.867 1.00 81.75 322 VAL A O 1
ATOM 2418 N N . GLU A 1 323 ? 9.693 -6.411 -6.813 1.00 82.19 323 GLU A N 1
ATOM 2419 C CA . GLU A 1 323 ? 8.604 -6.496 -7.804 1.00 82.19 323 GLU A CA 1
ATOM 2420 C C . GLU A 1 323 ? 7.279 -5.846 -7.341 1.00 82.19 323 GLU A C 1
ATOM 2422 O O . GLU A 1 323 ? 6.471 -5.434 -8.174 1.00 82.19 323 GLU A O 1
ATOM 2427 N N . VAL A 1 324 ? 7.016 -5.789 -6.032 1.00 84.62 324 VAL A N 1
ATOM 2428 C CA . VAL A 1 324 ? 5.804 -5.179 -5.450 1.00 84.62 324 VAL A CA 1
ATOM 2429 C C . VAL A 1 324 ? 5.979 -3.681 -5.192 1.00 84.62 324 VAL A C 1
ATOM 2431 O O . VAL A 1 324 ? 5.015 -2.924 -5.312 1.00 84.62 324 VAL A O 1
ATOM 2434 N N . GLY A 1 325 ? 7.183 -3.265 -4.802 1.00 76.44 325 GLY A N 1
ATOM 2435 C CA . GLY A 1 325 ? 7.509 -1.883 -4.464 1.00 76.44 325 GLY A CA 1
ATOM 2436 C C . GLY A 1 325 ? 8.070 -1.070 -5.621 1.00 76.44 325 GLY A C 1
ATOM 2437 O O . GLY A 1 325 ? 7.980 0.151 -5.582 1.00 76.44 325 GLY A O 1
ATOM 2438 N N . SER A 1 326 ? 8.616 -1.704 -6.655 1.00 68.50 326 SER A N 1
ATOM 2439 C CA . SER A 1 326 ? 9.025 -0.983 -7.848 1.00 68.50 326 SER A CA 1
ATOM 2440 C C . SER A 1 326 ? 7.801 -0.424 -8.545 1.00 68.50 326 SER A C 1
ATOM 2442 O O . SER A 1 326 ? 6.832 -1.142 -8.815 1.00 68.50 326 SER A O 1
ATOM 2444 N N . SER A 1 327 ? 7.879 0.856 -8.911 1.00 64.19 327 SER A N 1
ATOM 2445 C CA . SER A 1 327 ? 7.027 1.336 -9.989 1.00 64.19 327 SER A CA 1
ATOM 2446 C C . SER A 1 327 ? 7.291 0.446 -11.204 1.00 64.19 327 SER A C 1
ATOM 2448 O O . SER A 1 327 ? 8.389 -0.099 -11.390 1.00 64.19 327 SER A O 1
ATOM 2450 N N . ALA A 1 328 ? 6.278 0.247 -12.040 1.00 64.94 328 ALA A N 1
ATOM 2451 C CA . ALA A 1 328 ? 6.447 -0.582 -13.223 1.00 64.94 328 ALA A CA 1
ATOM 2452 C C . ALA A 1 328 ? 7.681 -0.108 -14.035 1.00 64.94 328 ALA A C 1
ATOM 2454 O O . ALA A 1 328 ? 8.463 -0.931 -14.521 1.00 64.94 328 ALA A O 1
ATOM 2455 N N . TRP A 1 329 ? 7.913 1.210 -14.081 1.00 70.81 329 TRP A N 1
ATOM 2456 C CA . TRP A 1 329 ? 9.046 1.870 -14.730 1.00 70.81 329 TRP A CA 1
ATOM 2457 C C . TRP A 1 329 ? 10.422 1.497 -14.165 1.00 70.81 329 TRP A C 1
ATOM 2459 O O . TRP A 1 329 ? 11.296 1.150 -14.956 1.00 70.81 329 TRP A O 1
ATOM 2469 N N . GLU A 1 330 ? 10.606 1.444 -12.842 1.00 71.88 330 GLU A N 1
ATOM 2470 C CA . GLU A 1 330 ? 11.875 1.008 -12.221 1.00 71.88 330 GLU A CA 1
ATOM 2471 C C . GLU A 1 330 ? 12.242 -0.435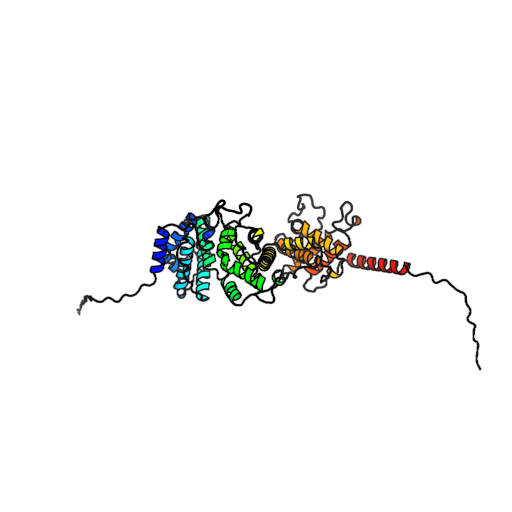 -12.619 1.00 71.88 330 GLU A C 1
ATOM 2473 O O . GLU A 1 330 ? 13.406 -0.777 -12.841 1.00 71.88 330 GLU A O 1
ATOM 2478 N N . THR A 1 331 ? 11.238 -1.301 -12.795 1.00 71.00 331 THR A N 1
ATOM 2479 C CA . THR A 1 331 ? 11.471 -2.665 -13.299 1.00 71.00 331 THR A CA 1
ATOM 2480 C C . THR A 1 331 ? 11.997 -2.652 -14.740 1.00 71.00 331 THR A C 1
ATOM 2482 O O . THR A 1 331 ? 12.857 -3.466 -15.094 1.00 71.00 331 THR A O 1
ATOM 2485 N N . LEU A 1 332 ? 11.506 -1.737 -15.585 1.00 79.06 332 LEU A N 1
ATOM 2486 C CA . LEU A 1 332 ? 12.014 -1.571 -16.949 1.00 79.06 332 LEU A CA 1
ATOM 2487 C C . LEU A 1 332 ? 13.418 -0.960 -16.971 1.00 79.06 332 LEU A C 1
ATOM 2489 O O . LEU A 1 332 ? 14.222 -1.389 -17.795 1.00 79.06 332 LEU A O 1
ATOM 2493 N N . GLU A 1 333 ? 13.739 -0.036 -16.064 1.00 81.81 333 GLU A N 1
ATOM 2494 C CA . GLU A 1 333 ? 15.098 0.503 -15.891 1.00 81.81 333 GLU A CA 1
ATOM 2495 C C . GLU A 1 333 ? 16.094 -0.612 -15.550 1.00 81.81 333 GLU A C 1
ATOM 2497 O O . GLU A 1 333 ? 17.098 -0.789 -16.242 1.00 81.81 333 GLU A O 1
ATOM 2502 N N . MET A 1 334 ? 15.759 -1.479 -14.591 1.00 77.00 334 MET A N 1
ATOM 2503 C CA . MET A 1 334 ? 16.597 -2.636 -14.258 1.00 77.00 334 MET A CA 1
ATOM 2504 C C . MET A 1 334 ? 16.724 -3.633 -15.433 1.00 77.00 334 MET A C 1
ATOM 2506 O O . MET A 1 334 ? 17.745 -4.307 -15.605 1.00 77.00 334 MET A O 1
ATOM 2510 N N . PHE A 1 335 ? 15.689 -3.785 -16.267 1.00 80.88 335 PHE A N 1
ATOM 2511 C CA . PHE A 1 335 ? 15.784 -4.599 -17.487 1.00 80.88 335 PHE A CA 1
ATOM 2512 C C . PHE A 1 335 ? 16.638 -3.951 -18.573 1.00 80.88 335 PHE A C 1
ATOM 2514 O O . PHE A 1 335 ? 17.307 -4.673 -19.316 1.00 80.88 335 PHE A O 1
ATOM 2521 N N . LEU A 1 336 ? 16.627 -2.626 -18.655 1.00 83.38 336 LEU A N 1
ATOM 2522 C CA . LEU A 1 336 ? 17.438 -1.848 -19.573 1.00 83.38 336 LEU A CA 1
ATOM 2523 C C . LEU A 1 336 ? 18.926 -1.987 -19.241 1.00 83.38 336 LEU A C 1
ATOM 2525 O O . LEU A 1 336 ? 19.700 -2.233 -20.165 1.00 83.38 336 LEU A O 1
ATOM 2529 N N . GLU A 1 337 ? 19.310 -1.974 -17.960 1.00 82.06 337 GLU A N 1
ATOM 2530 C CA . GLU A 1 337 ? 20.685 -2.271 -17.514 1.00 82.06 337 GLU A CA 1
ATOM 2531 C C . GLU A 1 337 ? 21.164 -3.659 -17.970 1.00 82.06 337 GLU A C 1
ATOM 2533 O O . GLU A 1 337 ? 22.312 -3.846 -18.368 1.00 82.06 337 GLU A O 1
ATOM 2538 N N . LYS A 1 338 ? 20.261 -4.647 -17.976 1.00 79.44 338 LYS A N 1
ATOM 2539 C CA . LYS A 1 338 ? 20.535 -6.024 -18.435 1.00 79.44 338 LYS A CA 1
ATOM 2540 C C . LYS A 1 338 ? 20.466 -6.187 -19.958 1.00 79.44 338 LYS A C 1
ATOM 2542 O O . LYS A 1 338 ? 20.725 -7.282 -20.472 1.00 79.44 338 LYS A O 1
ATOM 2547 N N . GLY A 1 339 ? 20.075 -5.138 -20.675 1.00 82.38 339 GLY A N 1
ATOM 2548 C CA . GLY A 1 339 ? 19.840 -5.133 -22.111 1.00 82.38 339 GLY A CA 1
ATOM 2549 C C . GLY A 1 339 ? 18.598 -5.914 -22.565 1.00 82.38 339 GLY A C 1
ATOM 2550 O O . GLY A 1 339 ? 18.138 -6.878 -21.934 1.00 82.38 339 GLY A O 1
ATOM 2551 N N . ALA A 1 340 ? 18.086 -5.530 -23.735 1.00 82.12 340 ALA A N 1
ATOM 2552 C CA . ALA A 1 340 ? 16.951 -6.156 -24.392 1.00 82.12 340 ALA A CA 1
ATOM 2553 C C . ALA A 1 340 ? 17.184 -7.662 -24.583 1.00 82.12 340 ALA A C 1
ATOM 2555 O O . ALA A 1 340 ? 18.291 -8.129 -24.884 1.00 82.12 340 ALA A O 1
ATOM 2556 N N . SER A 1 341 ? 16.121 -8.437 -24.387 1.00 85.56 341 SER A N 1
ATOM 2557 C CA . SER A 1 341 ? 16.137 -9.880 -24.601 1.00 85.56 341 SER A CA 1
ATOM 2558 C C . SER A 1 341 ? 16.462 -10.199 -26.068 1.00 85.56 341 SER A C 1
ATOM 2560 O O . SER A 1 341 ? 15.953 -9.512 -26.965 1.00 85.56 341 SER A O 1
ATOM 2562 N N . PRO A 1 342 ? 17.283 -11.234 -26.344 1.00 80.81 342 PRO A N 1
ATOM 2563 C CA . PRO A 1 342 ? 17.525 -11.693 -27.712 1.00 80.81 342 PRO A CA 1
ATOM 2564 C C . PRO A 1 342 ? 16.234 -12.174 -28.385 1.00 80.81 342 PRO A C 1
ATOM 2566 O O . PRO A 1 342 ? 16.082 -12.022 -29.591 1.00 80.81 342 PRO A O 1
ATOM 2569 N N . THR A 1 343 ? 15.280 -12.683 -27.604 1.00 80.75 343 THR A N 1
ATOM 2570 C CA . THR A 1 343 ? 13.952 -13.081 -28.069 1.00 80.75 343 THR A CA 1
ATOM 2571 C C . THR A 1 343 ? 12.910 -12.038 -27.668 1.00 80.75 343 THR A C 1
ATOM 2573 O O . THR A 1 343 ? 12.947 -11.485 -26.568 1.00 80.75 343 THR A O 1
ATOM 2576 N N . CYS A 1 344 ? 11.968 -11.751 -28.560 1.00 83.00 344 CYS A N 1
ATOM 2577 C CA . CYS A 1 344 ? 10.789 -10.940 -28.264 1.00 83.00 344 CYS A CA 1
ATOM 2578 C C . CYS A 1 344 ? 9.624 -11.379 -29.156 1.00 83.00 344 CYS A C 1
ATOM 2580 O O . CYS A 1 344 ? 9.829 -12.085 -30.141 1.00 83.00 344 CYS A O 1
ATOM 2582 N N . ALA A 1 345 ? 8.410 -10.997 -28.775 1.00 80.25 345 ALA A N 1
ATOM 2583 C CA . ALA A 1 345 ? 7.183 -11.315 -29.496 1.00 80.25 345 ALA A CA 1
ATOM 2584 C C . ALA A 1 345 ? 6.592 -10.051 -30.143 1.00 80.25 345 ALA A C 1
ATOM 2586 O O . ALA A 1 345 ? 6.986 -8.935 -29.799 1.00 80.25 345 ALA A O 1
ATOM 2587 N N . GLY A 1 346 ? 5.616 -10.233 -31.033 1.00 85.75 346 GLY A N 1
ATOM 2588 C CA . GLY A 1 346 ? 4.933 -9.126 -31.708 1.00 85.75 346 GLY A CA 1
ATOM 2589 C C . GLY A 1 346 ? 5.809 -8.452 -32.761 1.00 85.75 346 GLY A C 1
ATOM 2590 O O . GLY A 1 346 ? 6.773 -9.037 -33.249 1.00 85.75 346 GLY A O 1
ATOM 2591 N N . VAL A 1 347 ? 5.498 -7.206 -33.118 1.00 90.12 347 VAL A N 1
ATOM 2592 C CA . VAL A 1 347 ? 6.217 -6.510 -34.204 1.00 90.12 347 VAL A CA 1
ATOM 2593 C C . VAL A 1 347 ? 7.660 -6.177 -33.833 1.00 90.12 347 VAL A C 1
ATOM 2595 O O . VAL A 1 347 ? 8.496 -6.016 -34.719 1.00 90.12 347 VAL A O 1
ATOM 2598 N N . ALA A 1 348 ? 7.972 -6.140 -32.533 1.00 89.56 348 ALA A N 1
ATOM 2599 C CA . ALA A 1 348 ? 9.322 -5.945 -32.023 1.00 89.56 348 ALA A CA 1
ATOM 2600 C C . ALA A 1 348 ? 10.307 -7.000 -32.569 1.00 89.56 348 ALA A C 1
ATOM 2602 O O . ALA A 1 348 ? 11.467 -6.673 -32.812 1.00 89.56 348 ALA A O 1
ATOM 2603 N N . SER A 1 349 ? 9.867 -8.236 -32.846 1.00 89.38 349 SER A N 1
ATOM 2604 C CA . SER A 1 349 ? 10.756 -9.298 -33.353 1.00 89.38 349 SER A CA 1
ATOM 2605 C C . SER A 1 349 ? 11.340 -9.018 -34.733 1.00 89.38 349 SER A C 1
ATOM 2607 O O . SER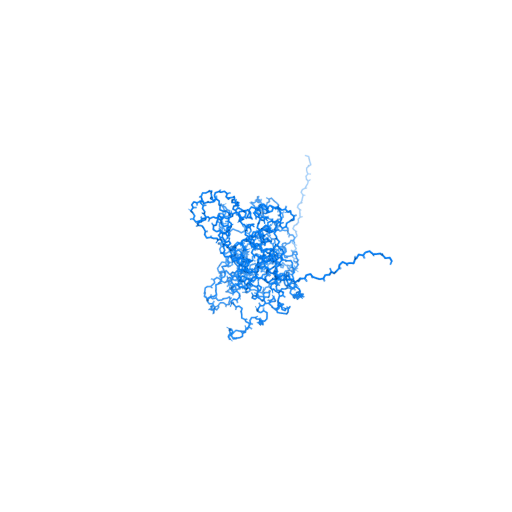 A 1 349 ? 12.329 -9.640 -35.105 1.00 89.38 349 SER A O 1
ATOM 2609 N N . ASN A 1 350 ? 10.761 -8.073 -35.475 1.00 91.19 350 ASN A N 1
ATOM 2610 C CA . ASN A 1 350 ? 11.239 -7.669 -36.795 1.00 91.19 350 ASN A CA 1
ATOM 2611 C C . ASN A 1 350 ? 12.397 -6.661 -36.732 1.00 91.19 350 ASN A C 1
ATOM 2613 O O . ASN A 1 350 ? 12.883 -6.233 -37.775 1.00 91.19 350 ASN A O 1
ATOM 2617 N N . HIS A 1 351 ? 12.816 -6.248 -35.532 1.00 92.75 351 HIS A N 1
ATOM 2618 C CA . HIS A 1 351 ? 13.834 -5.222 -35.334 1.00 92.75 351 HIS A CA 1
ATOM 2619 C C . HIS A 1 351 ? 15.044 -5.761 -34.568 1.00 92.75 351 HIS A C 1
ATOM 2621 O O . HIS A 1 351 ? 14.926 -6.609 -33.674 1.00 92.75 351 HIS A O 1
ATOM 2627 N N . SER A 1 352 ? 16.222 -5.220 -34.893 1.00 93.69 352 SER A N 1
ATOM 2628 C CA . SER A 1 352 ? 17.480 -5.602 -34.253 1.00 93.69 352 SER A CA 1
ATOM 2629 C C . SER A 1 352 ? 17.431 -5.352 -32.740 1.00 93.69 352 SER A C 1
ATOM 2631 O O . SER A 1 352 ? 16.760 -4.441 -32.245 1.00 93.69 352 SER A O 1
ATOM 2633 N N . LYS A 1 353 ? 18.163 -6.165 -31.967 1.00 93.12 353 LYS A N 1
ATOM 2634 C CA . LYS A 1 353 ? 18.257 -5.991 -30.507 1.00 93.12 353 LYS A CA 1
ATOM 2635 C C . LYS A 1 353 ? 18.771 -4.591 -30.137 1.00 93.12 353 LYS A C 1
ATOM 2637 O O . LYS A 1 353 ? 18.289 -4.020 -29.163 1.00 93.12 353 LYS A O 1
ATOM 2642 N N . ALA A 1 354 ? 19.723 -4.058 -30.904 1.00 92.88 354 ALA A N 1
ATOM 2643 C CA . ALA A 1 354 ? 20.293 -2.731 -30.684 1.00 92.88 354 ALA A CA 1
ATOM 2644 C C . ALA A 1 354 ? 19.246 -1.624 -30.891 1.00 92.88 354 ALA A C 1
ATOM 2646 O O . ALA A 1 354 ? 19.040 -0.818 -29.987 1.00 92.88 354 ALA A O 1
ATOM 2647 N N . ALA A 1 355 ? 18.510 -1.659 -32.007 1.00 94.31 355 ALA A N 1
ATOM 2648 C CA . ALA A 1 355 ? 17.449 -0.696 -32.303 1.00 94.31 355 ALA A CA 1
ATOM 2649 C C . ALA A 1 355 ? 16.340 -0.709 -31.240 1.00 94.31 355 ALA A C 1
ATOM 2651 O O . ALA A 1 355 ? 15.887 0.335 -30.772 1.00 94.31 355 ALA A O 1
ATOM 2652 N N . ARG A 1 356 ? 15.928 -1.905 -30.801 1.00 95.00 356 ARG A N 1
ATOM 2653 C CA . ARG A 1 356 ? 14.940 -2.052 -29.726 1.00 95.00 356 ARG A CA 1
ATOM 2654 C C . ARG A 1 356 ? 15.427 -1.505 -28.389 1.00 95.00 356 ARG A C 1
ATOM 2656 O O . ARG A 1 356 ? 14.650 -0.869 -27.682 1.00 95.00 356 ARG A O 1
ATOM 2663 N N . GLN A 1 357 ? 16.685 -1.771 -28.038 1.00 94.31 357 GLN A N 1
ATOM 2664 C CA . GLN A 1 357 ? 17.289 -1.270 -26.807 1.00 94.31 357 GLN A CA 1
ATOM 2665 C C . GLN A 1 357 ? 17.329 0.260 -26.809 1.00 94.31 357 GLN A C 1
ATOM 2667 O O . GLN A 1 357 ? 16.885 0.867 -25.843 1.00 94.31 357 GLN A O 1
ATOM 2672 N N . GLU A 1 358 ? 17.814 0.878 -27.886 1.00 95.19 358 GLU A N 1
ATOM 2673 C CA . GLU A 1 358 ? 17.882 2.338 -28.021 1.00 95.19 358 GLU A CA 1
ATOM 2674 C C . GLU A 1 358 ? 16.490 2.981 -27.906 1.00 95.19 358 GLU A C 1
ATOM 2676 O O . GLU A 1 358 ? 16.291 3.908 -27.120 1.00 95.19 358 GLU A O 1
ATOM 2681 N N . ALA A 1 359 ? 15.494 2.426 -28.603 1.00 95.50 359 ALA A N 1
ATOM 2682 C CA . ALA A 1 359 ? 14.111 2.880 -28.507 1.00 95.50 359 ALA A CA 1
ATOM 2683 C C . ALA A 1 359 ? 13.549 2.754 -27.078 1.00 95.50 359 ALA A C 1
ATOM 2685 O O . ALA A 1 359 ? 12.916 3.679 -26.566 1.00 95.50 359 ALA A O 1
ATOM 2686 N N . ALA A 1 360 ? 13.791 1.626 -26.405 1.00 94.19 360 ALA A N 1
ATOM 2687 C CA . ALA A 1 360 ? 13.356 1.437 -25.025 1.00 94.19 360 ALA A CA 1
ATOM 2688 C C . ALA A 1 360 ? 14.014 2.455 -24.080 1.00 94.19 360 ALA A C 1
ATOM 2690 O O . ALA A 1 360 ? 13.321 3.033 -23.246 1.00 94.19 360 ALA A O 1
ATOM 2691 N N . VAL A 1 361 ? 15.315 2.723 -24.248 1.00 93.00 361 VAL A N 1
ATOM 2692 C CA . VAL A 1 361 ? 16.052 3.737 -23.474 1.00 93.00 361 VAL A CA 1
ATOM 2693 C C . VAL A 1 361 ? 15.424 5.114 -23.630 1.00 93.00 361 VAL A C 1
ATOM 2695 O O . VAL A 1 361 ? 15.212 5.799 -22.628 1.00 93.00 361 VAL A O 1
ATOM 2698 N N . ALA A 1 362 ? 15.068 5.503 -24.853 1.00 92.81 362 ALA A N 1
ATOM 2699 C CA . ALA A 1 362 ? 14.458 6.799 -25.113 1.00 92.81 362 ALA A CA 1
ATOM 2700 C C . ALA A 1 362 ? 13.101 6.967 -24.407 1.00 92.81 362 ALA A C 1
ATOM 2702 O O . ALA A 1 362 ? 12.833 8.047 -23.883 1.00 92.81 362 ALA A O 1
ATOM 2703 N N . ILE A 1 363 ? 12.271 5.917 -24.327 1.00 92.31 363 ILE A N 1
ATOM 2704 C CA . ILE A 1 363 ? 10.999 5.972 -23.583 1.00 92.31 363 ILE A CA 1
ATOM 2705 C C . ILE A 1 363 ? 11.257 5.965 -22.080 1.00 92.31 363 ILE A C 1
ATOM 2707 O O . ILE A 1 363 ? 10.754 6.834 -21.379 1.00 92.31 363 ILE A O 1
ATOM 2711 N N . ILE A 1 364 ? 12.033 4.999 -21.585 1.00 87.50 364 ILE A N 1
ATOM 2712 C CA . ILE A 1 364 ? 12.214 4.767 -20.147 1.00 87.50 364 ILE A CA 1
ATOM 2713 C C . ILE A 1 364 ? 12.858 5.983 -19.483 1.00 87.50 364 ILE A C 1
ATOM 2715 O O . ILE A 1 364 ? 12.356 6.457 -18.474 1.00 87.50 364 ILE A O 1
ATOM 2719 N N . THR A 1 365 ? 13.894 6.570 -20.079 1.00 83.00 365 THR A N 1
ATOM 2720 C CA . THR A 1 365 ? 14.576 7.727 -19.473 1.00 83.00 365 THR A CA 1
ATOM 2721 C C . THR A 1 365 ? 13.782 9.034 -19.581 1.00 83.00 365 THR A C 1
ATOM 2723 O O . THR A 1 365 ? 14.032 9.961 -18.816 1.00 83.00 365 THR A O 1
ATOM 2726 N N . ASN A 1 366 ? 12.797 9.119 -20.488 1.00 81.62 366 ASN A N 1
ATOM 2727 C CA . ASN A 1 366 ? 12.020 10.342 -20.730 1.00 81.62 366 ASN A CA 1
ATOM 2728 C C . ASN A 1 366 ? 10.520 10.218 -20.425 1.00 81.62 366 ASN A C 1
ATOM 2730 O O . ASN A 1 366 ? 9.779 11.157 -20.716 1.00 81.62 366 ASN A O 1
ATOM 2734 N N . HIS A 1 367 ? 10.042 9.108 -19.856 1.00 79.12 367 HIS A N 1
ATOM 2735 C CA . HIS A 1 367 ? 8.609 8.800 -19.753 1.00 79.12 367 HIS A CA 1
ATOM 2736 C C . HIS A 1 367 ? 7.788 9.921 -19.096 1.00 79.12 367 HIS A C 1
ATOM 2738 O O . HIS A 1 367 ? 6.765 10.324 -19.649 1.00 79.12 367 HIS A O 1
ATOM 2744 N N . PHE A 1 368 ? 8.272 10.517 -18.000 1.00 69.69 368 PHE A N 1
ATOM 2745 C CA . PHE A 1 368 ? 7.609 11.663 -17.364 1.00 69.69 368 PHE A CA 1
ATOM 2746 C C . PHE A 1 368 ? 7.492 12.880 -18.290 1.00 69.69 368 PHE A C 1
ATOM 2748 O O . PHE A 1 368 ? 6.412 13.461 -18.415 1.00 69.69 368 PHE A O 1
ATOM 2755 N N . ARG A 1 369 ? 8.579 13.252 -18.980 1.00 77.62 369 ARG A N 1
ATOM 2756 C CA . ARG A 1 369 ? 8.574 14.381 -19.928 1.00 77.62 369 ARG A CA 1
ATOM 2757 C C . ARG A 1 369 ? 7.688 14.091 -21.137 1.00 77.62 369 ARG A C 1
ATOM 2759 O O . ARG A 1 369 ? 7.007 14.993 -21.612 1.00 77.62 369 ARG A O 1
ATOM 2766 N N . LEU A 1 370 ? 7.662 12.844 -21.613 1.00 85.56 370 LEU A N 1
ATOM 2767 C CA . LEU A 1 370 ? 6.791 12.412 -22.707 1.00 85.56 370 LEU A CA 1
ATOM 2768 C C . LEU A 1 370 ? 5.318 12.529 -22.317 1.00 85.56 370 LEU A C 1
ATOM 2770 O O . LEU A 1 370 ? 4.549 13.096 -23.084 1.00 85.56 370 LEU A O 1
ATOM 2774 N N . ILE A 1 371 ? 4.922 12.063 -21.129 1.00 77.69 371 ILE A N 1
ATOM 2775 C CA . ILE A 1 371 ? 3.538 12.194 -20.646 1.00 77.69 371 ILE A CA 1
ATOM 2776 C C . ILE A 1 371 ? 3.156 13.671 -20.539 1.00 77.69 371 ILE A C 1
ATOM 2778 O O . ILE A 1 371 ? 2.098 14.061 -21.030 1.00 77.69 371 ILE A O 1
ATOM 2782 N N . GLN A 1 372 ? 4.019 14.500 -19.946 1.00 71.81 372 GLN A N 1
ATOM 2783 C CA . GLN A 1 372 ? 3.774 15.937 -19.823 1.00 71.81 372 GLN A CA 1
ATOM 2784 C C . GLN A 1 372 ? 3.645 16.621 -21.182 1.00 71.81 372 GLN A C 1
ATOM 2786 O O . GLN A 1 372 ? 2.765 17.458 -21.343 1.00 71.81 372 GLN A O 1
ATOM 2791 N N . ASP A 1 373 ? 4.473 16.262 -22.165 1.00 84.88 373 ASP A N 1
ATOM 2792 C CA . ASP A 1 373 ? 4.389 16.833 -23.508 1.00 84.88 373 ASP A CA 1
ATOM 2793 C C . ASP A 1 373 ? 3.123 16.347 -24.231 1.00 84.88 373 ASP A C 1
ATOM 2795 O O . ASP A 1 373 ? 2.303 17.156 -24.660 1.00 84.88 373 ASP A O 1
ATOM 2799 N N . ILE A 1 374 ? 2.873 15.038 -24.281 1.00 89.56 374 ILE A N 1
ATOM 2800 C CA . ILE A 1 374 ? 1.680 14.464 -24.927 1.00 89.56 374 ILE A CA 1
ATOM 2801 C C . ILE A 1 374 ? 0.391 15.053 -24.338 1.00 89.56 374 ILE A C 1
ATOM 2803 O O . ILE A 1 374 ? -0.548 15.326 -25.086 1.00 89.56 374 ILE A O 1
ATOM 2807 N N . CYS A 1 375 ? 0.354 15.266 -23.020 1.00 80.81 375 CYS A N 1
ATOM 2808 C CA . CYS A 1 375 ? -0.814 15.741 -22.283 1.00 80.81 375 CYS A CA 1
ATOM 2809 C C . CYS A 1 375 ? -0.785 17.239 -21.940 1.00 80.81 375 CYS A C 1
ATOM 2811 O O . CYS A 1 375 ? -1.578 17.678 -21.107 1.00 80.81 375 CYS A O 1
ATOM 2813 N N . ASN A 1 376 ? 0.117 18.029 -22.527 1.00 81.00 376 ASN A N 1
ATOM 2814 C CA . ASN A 1 376 ? 0.247 19.446 -22.186 1.00 81.00 376 ASN A CA 1
ATOM 2815 C C . ASN A 1 376 ? -1.043 20.216 -22.556 1.00 81.00 376 ASN A C 1
ATOM 2817 O O . ASN A 1 376 ? -1.409 20.244 -23.734 1.00 81.00 376 ASN A O 1
ATOM 2821 N N . PRO A 1 377 ? -1.731 20.863 -21.593 1.00 76.94 377 PRO A N 1
ATOM 2822 C CA . PRO A 1 377 ? -2.960 21.606 -21.866 1.00 76.94 377 PRO A CA 1
ATOM 2823 C C . PRO A 1 377 ? -2.712 22.971 -22.522 1.00 76.94 377 PRO A C 1
ATOM 2825 O O . PRO A 1 377 ? -3.665 23.598 -22.982 1.00 76.94 377 PRO A O 1
ATOM 2828 N N . SER A 1 378 ? -1.466 23.460 -22.538 1.00 80.50 378 SER A N 1
ATOM 2829 C CA . SER A 1 378 ? -1.137 24.770 -23.095 1.00 80.50 378 SER A CA 1
ATOM 2830 C C . SER A 1 378 ? -1.249 24.767 -24.625 1.00 80.50 378 SER A C 1
ATOM 2832 O O . SER A 1 378 ? -0.578 23.971 -25.289 1.00 80.50 378 SER A O 1
ATOM 2834 N N . PRO A 1 379 ? -2.046 25.679 -25.214 1.00 81.50 379 PRO A N 1
ATOM 2835 C CA . PRO A 1 379 ? -2.156 25.802 -26.664 1.00 81.50 379 PRO A CA 1
ATOM 2836 C C . PRO A 1 379 ? -0.979 26.562 -27.294 1.00 81.50 379 PRO A C 1
ATOM 2838 O O . PRO A 1 379 ? -0.846 26.566 -28.515 1.00 81.50 379 PRO A O 1
ATOM 2841 N N . THR A 1 380 ? -0.142 27.234 -26.497 1.00 85.88 380 THR A N 1
ATOM 2842 C CA . THR A 1 380 ? 0.870 28.181 -27.000 1.00 85.88 380 THR A CA 1
ATOM 2843 C C . THR A 1 380 ? 2.288 27.886 -26.534 1.00 85.88 380 THR A C 1
ATOM 2845 O O . THR A 1 380 ? 3.231 28.316 -27.198 1.00 85.88 380 THR A O 1
ATOM 2848 N N . THR A 1 381 ? 2.470 27.132 -25.448 1.00 86.06 381 THR A N 1
ATOM 2849 C CA . THR A 1 381 ? 3.790 26.844 -24.865 1.00 86.06 381 THR A CA 1
ATOM 2850 C C . THR A 1 381 ? 4.037 25.351 -24.661 1.00 86.06 381 THR A C 1
ATOM 2852 O O . THR A 1 381 ? 3.104 24.576 -24.462 1.00 86.06 381 THR A O 1
ATOM 2855 N N . ASN A 1 382 ? 5.301 24.929 -24.728 1.00 82.88 382 ASN A N 1
ATOM 2856 C CA . ASN A 1 382 ? 5.741 23.569 -24.417 1.00 82.88 382 ASN A CA 1
ATOM 2857 C C . ASN A 1 382 ? 5.928 23.374 -22.897 1.00 82.88 382 ASN A C 1
ATOM 2859 O O . ASN A 1 382 ? 5.676 24.283 -22.107 1.00 82.88 382 ASN A O 1
ATOM 2863 N N . ILE A 1 383 ? 6.406 22.191 -22.497 1.00 79.00 383 ILE A N 1
ATOM 2864 C CA . ILE A 1 383 ? 6.645 21.832 -21.087 1.00 79.00 383 ILE A CA 1
ATOM 2865 C C . ILE A 1 383 ? 7.700 22.703 -20.381 1.00 79.00 383 ILE A C 1
ATOM 2867 O O . ILE A 1 383 ? 7.722 22.755 -19.157 1.00 79.00 383 ILE A O 1
ATOM 2871 N N . ASP A 1 384 ? 8.538 23.416 -21.137 1.00 78.62 384 ASP A N 1
ATOM 2872 C CA . ASP A 1 384 ? 9.565 24.331 -20.628 1.00 78.62 384 ASP A CA 1
ATOM 2873 C C . ASP A 1 384 ? 9.112 25.809 -20.715 1.00 78.62 384 ASP A C 1
ATOM 2875 O O . ASP A 1 384 ? 9.924 26.724 -20.591 1.00 78.62 384 ASP A O 1
ATOM 2879 N N . ASN A 1 385 ? 7.814 26.063 -20.941 1.00 79.38 385 ASN A N 1
ATOM 2880 C CA . ASN A 1 385 ? 7.212 27.391 -21.135 1.00 79.38 385 ASN A CA 1
ATOM 2881 C C . ASN A 1 385 ? 7.738 28.181 -22.350 1.00 79.38 385 ASN A C 1
ATOM 2883 O O . ASN A 1 385 ? 7.596 29.401 -22.421 1.00 79.38 385 ASN A O 1
ATOM 2887 N N . VAL A 1 386 ? 8.300 27.490 -23.341 1.00 85.94 386 VAL A N 1
ATOM 2888 C CA . VAL A 1 386 ? 8.772 28.071 -24.606 1.00 85.94 386 VAL A CA 1
ATOM 2889 C C . VAL A 1 386 ? 7.670 27.958 -25.668 1.00 85.94 386 VAL A C 1
ATOM 2891 O O . VAL A 1 386 ? 6.941 26.963 -25.658 1.00 85.94 386 VAL A O 1
ATOM 2894 N N . PRO A 1 387 ? 7.518 28.923 -26.600 1.00 87.06 387 PRO A N 1
ATOM 2895 C CA . PRO A 1 387 ? 6.533 28.832 -27.674 1.00 87.06 387 PRO A CA 1
ATOM 2896 C C . PRO A 1 387 ? 6.591 27.513 -28.452 1.00 87.06 387 PRO A C 1
ATOM 2898 O O . PRO A 1 387 ? 7.669 27.001 -28.766 1.00 87.06 387 PRO A O 1
ATOM 2901 N N . LEU A 1 388 ? 5.419 26.964 -28.775 1.00 83.50 388 LEU A N 1
ATOM 2902 C CA . LEU A 1 388 ? 5.321 25.727 -29.545 1.00 83.50 388 LEU A CA 1
ATOM 2903 C C . LEU A 1 388 ? 5.901 25.899 -30.949 1.00 83.50 388 LEU A C 1
ATOM 2905 O O . LEU A 1 388 ? 5.477 26.758 -31.713 1.00 83.50 388 LEU A O 1
ATOM 2909 N N . THR A 1 389 ? 6.827 25.015 -31.308 1.00 79.62 389 THR A N 1
ATOM 2910 C CA . THR A 1 389 ? 7.388 24.931 -32.664 1.00 79.62 389 THR A CA 1
ATOM 2911 C C . THR A 1 389 ? 6.605 23.988 -33.575 1.00 79.62 389 THR A C 1
ATOM 2913 O O . THR A 1 389 ? 6.812 23.999 -34.781 1.00 79.62 389 THR A O 1
ATOM 2916 N N . GLN A 1 390 ? 5.716 23.175 -33.001 1.00 77.50 390 GLN A N 1
ATOM 2917 C CA . GLN A 1 390 ? 4.945 22.140 -33.692 1.00 77.50 390 GLN A CA 1
ATOM 2918 C C . GLN A 1 390 ? 3.460 22.276 -33.343 1.00 77.50 390 GLN A C 1
ATOM 2920 O O . GLN A 1 390 ? 2.901 21.483 -32.581 1.00 77.50 390 GLN A O 1
ATOM 2925 N N . VAL A 1 391 ? 2.847 23.357 -33.822 1.00 80.75 391 VAL A N 1
ATOM 2926 C CA . VAL A 1 391 ? 1.452 23.732 -33.524 1.00 80.75 391 VAL A CA 1
ATOM 2927 C C . VAL A 1 391 ? 0.426 22.802 -34.180 1.00 80.75 391 VAL A C 1
ATOM 2929 O O . VAL A 1 391 ? -0.733 22.775 -33.783 1.00 80.75 391 VAL A O 1
ATOM 2932 N N . GLU A 1 392 ? 0.854 22.020 -35.167 1.00 83.50 392 GLU A N 1
ATOM 2933 C CA . GLU A 1 392 ? 0.051 21.041 -35.894 1.00 83.50 392 GLU A CA 1
ATOM 2934 C C . GLU A 1 392 ? -0.186 19.737 -35.114 1.00 83.50 392 GLU A C 1
ATOM 2936 O O . GLU A 1 392 ? -1.065 18.949 -35.472 1.00 83.50 392 GLU A O 1
ATOM 2941 N N . LEU A 1 393 ? 0.584 19.487 -34.048 1.00 85.44 393 LEU A N 1
ATOM 2942 C CA . LEU A 1 393 ? 0.449 18.271 -33.253 1.00 85.44 393 LEU A CA 1
ATOM 2943 C C . LEU A 1 393 ? -0.774 18.344 -32.335 1.00 85.44 393 LEU A C 1
ATOM 2945 O O . LEU A 1 393 ? -0.881 19.202 -31.461 1.00 85.44 393 LEU A O 1
ATOM 2949 N N . THR A 1 394 ? -1.678 17.375 -32.485 1.00 87.31 394 THR A N 1
ATOM 2950 C CA . THR A 1 394 ? -2.838 17.236 -31.598 1.00 87.31 394 THR A CA 1
ATOM 2951 C C . THR A 1 394 ? -2.430 16.550 -30.298 1.00 87.31 394 THR A C 1
ATOM 2953 O O . THR A 1 394 ? -2.088 15.367 -30.296 1.00 87.31 394 THR A O 1
ATOM 2956 N N . ARG A 1 395 ? -2.481 17.292 -29.191 1.00 88.31 395 ARG A N 1
ATOM 2957 C CA . ARG A 1 395 ? -2.185 16.788 -27.843 1.00 88.31 395 ARG A CA 1
ATOM 2958 C C . ARG A 1 395 ? -3.355 15.986 -27.278 1.00 88.31 395 ARG A C 1
ATOM 2960 O O . ARG A 1 395 ? -4.513 16.197 -27.643 1.00 88.31 395 ARG A O 1
ATOM 2967 N N . VAL A 1 396 ? -3.054 15.062 -26.375 1.00 87.75 396 VAL A N 1
ATOM 2968 C CA . VAL A 1 396 ? -4.057 14.260 -25.670 1.00 87.75 396 VAL A CA 1
ATOM 2969 C C . VAL A 1 396 ? -4.551 15.033 -24.447 1.00 87.75 396 VAL A C 1
ATOM 2971 O O . VAL A 1 396 ? -3.798 15.751 -23.799 1.00 87.75 396 VAL A O 1
ATOM 2974 N N . HIS A 1 397 ? -5.833 14.901 -24.109 1.00 81.94 397 HIS A N 1
ATOM 2975 C CA . HIS A 1 397 ? -6.387 15.578 -22.939 1.00 81.94 397 HIS A CA 1
ATOM 2976 C C . HIS A 1 397 ? -5.714 15.099 -21.626 1.00 81.94 397 HIS A C 1
ATOM 2978 O O . HIS A 1 397 ? -5.597 13.883 -21.435 1.00 81.94 397 HIS A O 1
ATOM 2984 N N . PRO A 1 398 ? -5.363 15.996 -20.675 1.00 72.62 398 PRO A N 1
ATOM 2985 C CA . PRO A 1 398 ? -4.670 15.638 -19.429 1.00 72.62 398 PRO A CA 1
ATOM 2986 C C . PRO A 1 398 ? -5.346 14.543 -18.598 1.00 72.62 398 PRO A C 1
ATOM 2988 O O . PRO A 1 398 ? -4.677 13.723 -17.975 1.00 72.62 398 PRO A O 1
ATOM 2991 N N . SER A 1 399 ? -6.679 14.459 -18.637 1.00 70.31 399 SER A N 1
ATOM 2992 C CA . SER A 1 399 ? -7.440 13.413 -17.933 1.00 70.31 399 SER A CA 1
ATOM 2993 C C . SER A 1 399 ? -7.174 11.987 -18.442 1.00 70.31 399 SER A C 1
ATOM 2995 O O . SER A 1 399 ? -7.737 11.033 -17.911 1.00 70.31 399 SER A O 1
ATOM 2997 N N . LYS A 1 400 ? -6.390 11.828 -19.513 1.00 75.12 400 LYS A N 1
ATOM 2998 C CA . LYS A 1 400 ? -5.998 10.540 -20.093 1.00 75.12 400 LYS A CA 1
ATOM 2999 C C . LYS A 1 400 ? -4.538 10.179 -19.790 1.00 75.12 400 LYS A C 1
ATOM 3001 O O . LYS A 1 400 ? -4.078 9.162 -20.297 1.00 75.12 400 LYS A O 1
ATOM 3006 N N . ALA A 1 401 ? -3.832 10.951 -18.956 1.00 67.69 401 ALA A N 1
ATOM 3007 C CA . ALA A 1 401 ? -2.412 10.747 -18.654 1.00 67.69 401 ALA A CA 1
ATOM 3008 C C . ALA A 1 401 ? -2.075 9.316 -18.199 1.00 67.69 401 ALA A C 1
ATOM 3010 O O . ALA A 1 401 ? -1.144 8.733 -18.742 1.00 67.69 401 ALA A O 1
ATOM 3011 N N . GLY A 1 402 ? -2.880 8.701 -17.324 1.00 68.12 402 GLY A N 1
ATOM 3012 C CA . GLY A 1 402 ? -2.655 7.308 -16.903 1.00 68.12 402 GLY A CA 1
ATOM 3013 C C . GLY A 1 402 ? -2.759 6.285 -18.048 1.00 68.12 402 GLY A C 1
ATOM 3014 O O . GLY A 1 402 ? -2.007 5.320 -18.097 1.00 68.12 402 GLY A O 1
ATOM 3015 N N . ILE A 1 403 ? -3.622 6.526 -19.044 1.00 77.44 403 ILE A N 1
ATOM 3016 C CA . ILE A 1 403 ? -3.701 5.671 -20.245 1.00 77.44 403 ILE A CA 1
ATOM 3017 C C . ILE A 1 403 ? -2.455 5.856 -21.123 1.00 77.44 403 ILE A C 1
ATOM 3019 O O . ILE A 1 403 ? -1.991 4.904 -21.757 1.00 77.44 403 ILE A O 1
ATOM 3023 N N . ILE A 1 404 ? -1.915 7.078 -21.184 1.00 81.00 404 ILE A N 1
ATOM 3024 C CA . ILE A 1 404 ? -0.686 7.373 -21.928 1.00 81.00 404 ILE A CA 1
ATOM 3025 C C . ILE A 1 404 ? 0.511 6.709 -21.265 1.00 81.00 404 ILE A C 1
ATOM 3027 O O . ILE A 1 404 ? 1.299 6.065 -21.953 1.00 81.00 404 ILE A O 1
ATOM 3031 N N . GLU A 1 405 ? 0.595 6.794 -19.944 1.00 79.81 405 GLU A N 1
ATOM 3032 C CA . GLU A 1 405 ? 1.601 6.100 -19.157 1.00 79.81 405 GLU A CA 1
ATOM 3033 C C . GLU A 1 405 ? 1.577 4.589 -19.413 1.00 79.81 405 GLU A C 1
ATOM 3035 O O . GLU A 1 405 ? 2.594 4.025 -19.808 1.00 79.81 405 GLU A O 1
ATOM 3040 N N . ASP A 1 406 ? 0.406 3.951 -19.329 1.00 79.25 406 ASP A N 1
ATOM 3041 C CA . ASP A 1 406 ? 0.243 2.524 -19.631 1.00 79.25 406 ASP A CA 1
ATOM 3042 C C . ASP A 1 406 ? 0.692 2.151 -21.051 1.00 79.25 406 ASP A C 1
ATOM 3044 O O . ASP A 1 406 ? 1.264 1.082 -21.276 1.00 79.25 406 ASP A O 1
ATOM 3048 N N . THR A 1 407 ? 0.440 3.037 -22.016 1.00 87.19 407 THR A N 1
ATOM 3049 C CA . THR A 1 407 ? 0.813 2.841 -23.424 1.00 87.19 407 THR A CA 1
ATOM 3050 C C . THR A 1 407 ? 2.321 2.911 -23.611 1.00 87.19 407 THR A C 1
ATOM 3052 O O . THR A 1 407 ? 2.903 2.038 -24.259 1.00 87.19 407 THR A O 1
ATOM 3055 N N . LEU A 1 408 ? 2.961 3.934 -23.042 1.00 88.75 408 LEU A N 1
ATOM 3056 C CA . LEU A 1 408 ? 4.411 4.105 -23.091 1.00 88.75 408 LEU A CA 1
ATOM 3057 C C . LEU A 1 408 ? 5.111 2.952 -22.367 1.00 88.75 408 LEU A C 1
ATOM 3059 O O . LEU A 1 408 ? 6.075 2.392 -22.889 1.00 88.75 408 LEU A O 1
ATOM 3063 N N . PHE A 1 409 ? 4.576 2.556 -21.213 1.00 85.12 409 PHE A N 1
ATOM 3064 C CA . PHE A 1 409 ? 5.075 1.445 -20.419 1.00 85.12 409 PHE A CA 1
ATOM 3065 C C . PHE A 1 409 ? 5.064 0.135 -21.213 1.00 85.12 409 PHE A C 1
ATOM 3067 O O . PHE A 1 409 ? 6.096 -0.519 -21.374 1.00 85.12 409 PHE A O 1
ATOM 3074 N N . GLU A 1 410 ? 3.905 -0.239 -21.765 1.00 87.81 410 GLU A N 1
ATOM 3075 C CA . GLU A 1 410 ? 3.763 -1.477 -22.535 1.00 87.81 410 GLU A CA 1
ATOM 3076 C C . GLU A 1 410 ? 4.609 -1.445 -23.819 1.00 87.81 410 GLU A C 1
ATOM 3078 O O . GLU A 1 410 ? 5.166 -2.471 -24.216 1.00 87.81 410 GLU A O 1
ATOM 3083 N N . THR A 1 411 ? 4.784 -0.269 -24.429 1.00 93.25 411 THR A N 1
ATOM 3084 C CA . THR A 1 411 ? 5.678 -0.082 -25.582 1.00 93.25 411 THR A CA 1
ATOM 3085 C C . THR A 1 411 ? 7.131 -0.371 -25.206 1.00 93.25 411 THR A C 1
ATOM 3087 O O . THR A 1 411 ? 7.777 -1.207 -25.842 1.00 93.25 411 THR A O 1
ATOM 3090 N N . ALA A 1 412 ? 7.643 0.260 -24.146 1.00 92.31 412 ALA A N 1
ATOM 3091 C CA . ALA A 1 412 ? 9.004 0.040 -23.662 1.00 92.31 412 ALA A CA 1
ATOM 3092 C C . ALA A 1 412 ? 9.238 -1.425 -23.254 1.00 92.31 412 ALA A C 1
ATOM 3094 O O . ALA A 1 412 ? 10.257 -2.025 -23.605 1.00 92.31 412 ALA A O 1
ATOM 3095 N N . ARG A 1 413 ? 8.254 -2.043 -22.592 1.00 89.62 413 ARG A N 1
ATOM 3096 C CA . ARG A 1 413 ? 8.291 -3.460 -22.218 1.00 89.62 413 ARG A CA 1
ATOM 3097 C C . ARG A 1 413 ? 8.421 -4.382 -23.438 1.00 89.62 413 ARG A C 1
ATOM 3099 O O . ARG A 1 413 ? 9.278 -5.271 -23.448 1.00 89.62 413 ARG A O 1
ATOM 3106 N N . ARG A 1 414 ? 7.591 -4.183 -24.472 1.00 91.44 414 ARG A N 1
ATOM 3107 C CA . ARG A 1 414 ? 7.639 -4.974 -25.719 1.00 91.44 414 ARG A CA 1
ATOM 3108 C C . ARG A 1 414 ? 8.964 -4.795 -26.453 1.00 91.44 414 ARG A C 1
ATOM 3110 O O . ARG A 1 414 ? 9.536 -5.791 -26.894 1.00 91.44 414 ARG A O 1
ATOM 3117 N N . LEU A 1 415 ? 9.491 -3.570 -26.506 1.00 93.75 415 LEU A N 1
ATOM 3118 C CA . LEU A 1 415 ? 10.814 -3.289 -27.072 1.00 93.75 415 LEU A CA 1
ATOM 3119 C C . LEU A 1 415 ? 11.912 -4.076 -26.337 1.00 93.75 415 LEU A C 1
ATOM 3121 O O . LEU A 1 415 ? 12.704 -4.767 -26.979 1.00 93.75 415 LEU A O 1
ATOM 3125 N N . LEU A 1 416 ? 11.909 -4.096 -25.002 1.00 90.56 416 LEU A N 1
ATOM 3126 C CA . LEU A 1 416 ? 12.880 -4.880 -24.228 1.00 90.56 416 LEU A CA 1
ATOM 3127 C C . LEU A 1 416 ? 12.692 -6.401 -24.352 1.00 90.56 416 LEU A C 1
ATOM 3129 O O . LEU A 1 416 ? 13.628 -7.150 -24.065 1.00 90.56 416 LEU A O 1
ATOM 3133 N N . GLY A 1 417 ? 11.524 -6.887 -24.783 1.00 85.19 417 GLY A N 1
ATOM 3134 C CA . GLY A 1 417 ? 11.235 -8.321 -24.910 1.00 85.19 417 GLY A CA 1
ATOM 3135 C C . GLY A 1 417 ? 11.230 -9.066 -23.570 1.00 85.19 417 GLY A C 1
ATOM 3136 O O . GLY A 1 417 ? 11.522 -10.258 -23.528 1.00 85.19 417 GLY A O 1
ATOM 3137 N N . ARG A 1 418 ? 10.960 -8.363 -22.463 1.00 73.19 418 ARG A N 1
ATOM 3138 C CA . ARG A 1 418 ? 10.981 -8.904 -21.093 1.00 73.19 418 ARG A CA 1
ATOM 3139 C C . ARG A 1 418 ? 9.664 -8.607 -20.365 1.00 73.19 418 ARG A C 1
ATOM 3141 O O . ARG A 1 418 ? 8.905 -7.733 -20.769 1.00 73.19 418 ARG A O 1
ATOM 3148 N N . GLY A 1 419 ? 9.393 -9.337 -19.282 1.00 62.69 419 GLY A N 1
ATOM 3149 C CA . GLY A 1 419 ? 8.205 -9.145 -18.436 1.00 62.69 419 GLY A CA 1
ATOM 3150 C C . GLY A 1 419 ? 6.910 -9.745 -19.002 1.00 62.69 419 GLY A C 1
ATOM 3151 O O . GLY A 1 419 ? 6.832 -10.096 -20.179 1.00 62.69 419 GLY A O 1
ATOM 3152 N N . GLN A 1 420 ? 5.895 -9.881 -18.145 1.00 61.47 420 GLN A N 1
ATOM 3153 C CA . GLN A 1 420 ? 4.553 -10.312 -18.553 1.00 61.47 420 GLN A CA 1
ATOM 3154 C C . GLN A 1 420 ? 3.833 -9.178 -19.293 1.00 61.47 420 GLN A C 1
ATOM 3156 O O . GLN A 1 420 ? 4.000 -8.011 -18.947 1.00 61.47 420 GLN A O 1
ATOM 3161 N N . ALA A 1 421 ? 3.050 -9.520 -20.321 1.00 63.62 421 ALA A N 1
ATOM 3162 C CA . ALA A 1 4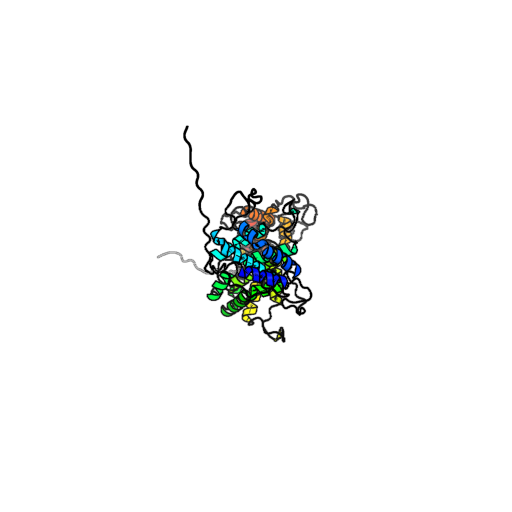21 ? 2.264 -8.537 -21.061 1.00 63.62 421 ALA A CA 1
ATOM 3163 C C . ALA A 1 421 ? 1.245 -7.858 -20.140 1.00 63.62 421 ALA A C 1
ATOM 3165 O O . ALA A 1 421 ? 0.501 -8.542 -19.433 1.00 63.62 421 ALA A O 1
ATOM 3166 N N . LYS A 1 422 ? 1.199 -6.521 -20.159 1.00 67.06 422 LYS A N 1
ATOM 3167 C CA . LYS A 1 422 ? 0.173 -5.779 -19.429 1.00 67.06 422 LYS A CA 1
ATOM 3168 C C . LYS A 1 422 ? -1.143 -5.883 -20.197 1.00 67.06 422 LYS A C 1
ATOM 3170 O O . LYS A 1 422 ? -1.205 -5.551 -21.381 1.00 67.06 422 LYS A O 1
ATOM 3175 N N . ILE A 1 423 ? -2.200 -6.344 -19.529 1.00 67.31 423 ILE A N 1
ATOM 3176 C CA . ILE A 1 423 ? -3.552 -6.314 -20.096 1.00 67.31 423 ILE A CA 1
ATOM 3177 C C . ILE A 1 423 ? -4.011 -4.857 -20.071 1.00 67.31 423 ILE A C 1
ATOM 3179 O O . ILE A 1 423 ? -4.215 -4.281 -19.004 1.00 67.31 423 ILE A O 1
ATOM 3183 N N . LEU A 1 424 ? -4.132 -4.248 -21.248 1.00 70.38 424 LEU A N 1
ATOM 3184 C CA . LEU A 1 424 ? -4.636 -2.886 -21.379 1.00 70.38 424 LEU A CA 1
ATOM 3185 C C . LEU A 1 424 ? -6.164 -2.917 -21.365 1.00 70.38 424 LEU A C 1
ATOM 3187 O O . LEU A 1 424 ? -6.767 -3.658 -22.139 1.00 70.38 424 LEU A O 1
ATOM 3191 N N . ALA A 1 425 ? -6.781 -2.097 -20.510 1.00 60.38 425 ALA A N 1
ATOM 3192 C CA . ALA A 1 425 ? -8.236 -2.006 -20.412 1.00 60.38 425 ALA A CA 1
ATOM 3193 C C . ALA A 1 425 ? -8.886 -1.680 -21.774 1.00 60.38 425 ALA A C 1
ATOM 3195 O O . ALA A 1 425 ? -8.361 -0.880 -22.575 1.00 60.38 425 ALA A O 1
ATOM 3196 N N . ASP A 1 426 ? -10.027 -2.318 -22.027 1.00 58.31 426 ASP A N 1
ATOM 3197 C CA . ASP A 1 426 ? -10.852 -2.163 -23.219 1.00 58.31 426 ASP A CA 1
ATOM 3198 C C . ASP A 1 426 ? -11.732 -0.893 -23.162 1.00 58.31 426 ASP A C 1
ATOM 3200 O O . ASP A 1 426 ? -11.839 -0.204 -22.146 1.00 58.31 426 ASP A O 1
ATOM 3204 N N . GLY A 1 427 ? -12.298 -0.497 -24.309 1.00 68.75 427 GLY A N 1
ATOM 3205 C CA . GLY A 1 427 ? -13.191 0.665 -24.417 1.00 68.75 427 GLY A CA 1
ATOM 3206 C C . GLY A 1 427 ? -12.487 2.025 -24.566 1.00 68.75 427 GLY A C 1
ATOM 3207 O O . GLY A 1 427 ? -11.604 2.190 -25.408 1.00 68.75 427 GLY A O 1
ATOM 3208 N N . THR A 1 428 ? -12.899 3.023 -23.764 1.00 61.31 428 THR A N 1
ATOM 3209 C CA . THR A 1 428 ? -12.566 4.470 -23.911 1.00 61.31 428 THR A CA 1
ATOM 3210 C C . THR A 1 428 ? -11.075 4.831 -23.846 1.00 61.31 428 THR A C 1
ATOM 3212 O O . THR A 1 428 ? -10.702 5.987 -24.071 1.00 61.31 428 THR A O 1
ATOM 3215 N N . GLY A 1 429 ? -10.214 3.867 -23.510 1.00 75.56 429 GLY A N 1
ATOM 3216 C CA . GLY A 1 429 ? -8.766 4.034 -23.522 1.00 75.56 429 GLY A CA 1
ATOM 3217 C C . GLY A 1 429 ? -8.157 3.958 -24.920 1.00 75.56 429 GLY A C 1
ATOM 3218 O O . GLY A 1 429 ? -7.158 4.626 -25.167 1.00 75.56 429 GLY A O 1
ATOM 3219 N N . GLN A 1 430 ? -8.754 3.201 -25.849 1.00 85.12 430 GLN A N 1
ATOM 3220 C CA . GLN A 1 430 ? -8.155 2.937 -27.162 1.00 85.12 430 GLN A CA 1
ATOM 3221 C C . GLN A 1 430 ? -7.918 4.217 -27.974 1.00 85.12 430 GLN A C 1
ATOM 3223 O O . GLN A 1 430 ? -6.829 4.390 -28.517 1.00 85.12 430 GLN A O 1
ATOM 3228 N N . ASP A 1 431 ? -8.877 5.143 -27.989 1.00 87.00 431 ASP A N 1
ATOM 3229 C CA . ASP A 1 431 ? -8.739 6.411 -28.715 1.00 87.00 431 ASP A CA 1
ATOM 3230 C C . ASP A 1 431 ? -7.569 7.250 -28.188 1.00 87.00 431 ASP A C 1
ATOM 3232 O O . ASP A 1 431 ? -6.818 7.830 -28.971 1.00 87.00 431 ASP A O 1
ATOM 3236 N N . ALA A 1 432 ? -7.353 7.258 -26.867 1.00 86.88 432 ALA A N 1
ATOM 3237 C CA . ALA A 1 432 ? -6.222 7.950 -26.254 1.00 86.88 432 ALA A CA 1
ATOM 3238 C C . ALA A 1 432 ? -4.881 7.284 -26.610 1.00 86.88 432 ALA A C 1
ATOM 3240 O O . ALA A 1 432 ? -3.906 7.986 -26.877 1.00 86.88 432 ALA A O 1
ATOM 3241 N N . ARG A 1 433 ? -4.831 5.945 -26.691 1.00 90.44 433 ARG A N 1
ATOM 3242 C CA . ARG A 1 433 ? -3.629 5.214 -27.137 1.00 90.44 433 ARG A CA 1
ATOM 3243 C C . ARG A 1 433 ? -3.298 5.503 -28.598 1.00 90.44 433 ARG A C 1
ATOM 3245 O O . ARG A 1 433 ? -2.148 5.775 -28.926 1.00 90.44 433 ARG A O 1
ATOM 3252 N N . VAL A 1 434 ? -4.311 5.499 -29.467 1.00 91.00 434 VAL A N 1
ATOM 3253 C CA . VAL A 1 434 ? -4.162 5.848 -30.888 1.00 91.00 434 VAL A CA 1
ATOM 3254 C C . VAL A 1 434 ? -3.719 7.303 -31.046 1.00 91.00 434 VAL A C 1
ATOM 3256 O O . VAL A 1 434 ? -2.835 7.582 -31.854 1.00 91.00 434 VAL A O 1
ATOM 3259 N N . ALA A 1 435 ? -4.287 8.229 -30.271 1.00 91.06 435 ALA A N 1
ATOM 3260 C CA . ALA A 1 435 ? -3.873 9.629 -30.276 1.00 91.06 435 ALA A CA 1
ATOM 3261 C C . ALA A 1 435 ? -2.414 9.800 -29.815 1.00 91.06 435 ALA A C 1
ATOM 3263 O O . ALA A 1 435 ? -1.659 10.519 -30.463 1.00 91.06 435 ALA A O 1
ATOM 3264 N N . CYS A 1 436 ? -1.988 9.077 -28.775 1.00 92.69 436 CYS A N 1
ATOM 3265 C CA . CYS A 1 436 ? -0.592 9.034 -28.331 1.00 92.69 436 CYS A CA 1
ATOM 3266 C C . CYS A 1 436 ? 0.352 8.501 -29.416 1.00 92.69 436 CYS A C 1
ATOM 3268 O O . CYS A 1 436 ? 1.348 9.151 -29.730 1.00 92.69 436 CYS A O 1
ATOM 3270 N N . ALA A 1 437 ? 0.011 7.374 -30.051 1.00 93.75 437 ALA A N 1
ATOM 3271 C CA . ALA A 1 437 ? 0.812 6.816 -31.139 1.00 93.75 437 ALA A CA 1
ATOM 3272 C C . ALA A 1 437 ? 0.938 7.795 -32.320 1.00 93.75 437 ALA A C 1
ATOM 3274 O O . ALA A 1 437 ? 2.033 7.978 -32.840 1.00 93.75 437 ALA A O 1
ATOM 3275 N N . LYS A 1 438 ? -0.151 8.480 -32.704 1.00 92.38 438 LYS A N 1
ATOM 3276 C CA . LYS A 1 438 ? -0.129 9.522 -33.748 1.00 92.38 438 LYS A CA 1
ATOM 3277 C C . LYS A 1 438 ? 0.731 10.723 -33.358 1.00 92.38 438 LYS A C 1
ATOM 3279 O O . LYS A 1 438 ? 1.495 11.210 -34.187 1.00 92.38 438 LYS A O 1
ATOM 3284 N N . TYR A 1 439 ? 0.608 11.192 -32.115 1.00 93.62 439 TYR A N 1
ATOM 3285 C CA . TYR A 1 439 ? 1.417 12.296 -31.604 1.00 93.62 439 TYR A CA 1
ATOM 3286 C C . TYR A 1 439 ? 2.905 11.952 -31.687 1.00 93.62 439 TYR A C 1
ATOM 3288 O O . TYR A 1 439 ? 3.681 12.704 -32.271 1.00 93.62 439 TYR A O 1
ATOM 3296 N N . LEU A 1 440 ? 3.298 10.790 -31.156 1.00 93.44 440 LEU A N 1
ATOM 3297 C CA . LEU A 1 440 ? 4.691 10.352 -31.146 1.00 93.44 440 LEU A CA 1
ATOM 3298 C C . LEU A 1 440 ? 5.220 10.043 -32.547 1.00 93.44 440 LEU A C 1
ATOM 3300 O O . LEU A 1 440 ? 6.350 10.417 -32.841 1.00 93.44 440 LEU A O 1
ATOM 3304 N N . ASP A 1 441 ? 4.423 9.451 -33.438 1.00 90.56 441 ASP A N 1
ATOM 3305 C CA . ASP A 1 441 ? 4.843 9.200 -34.822 1.00 90.56 441 ASP A CA 1
ATOM 3306 C C . ASP A 1 441 ? 5.216 10.496 -35.562 1.00 90.56 441 ASP A C 1
ATOM 3308 O O . ASP A 1 441 ? 6.265 10.559 -36.207 1.00 90.56 441 ASP A O 1
ATOM 3312 N N . ALA A 1 442 ? 4.409 11.550 -35.411 1.00 88.19 442 ALA A N 1
ATOM 3313 C CA . ALA A 1 442 ? 4.690 12.862 -35.996 1.00 88.19 442 ALA A CA 1
ATOM 3314 C C . ALA A 1 442 ? 5.800 13.628 -35.245 1.00 88.19 442 ALA A C 1
ATOM 3316 O O . ALA A 1 442 ? 6.511 14.479 -35.803 1.00 88.19 442 ALA A O 1
ATOM 3317 N N . ARG A 1 443 ? 5.961 13.351 -33.948 1.00 88.31 443 ARG A N 1
ATOM 3318 C CA . ARG A 1 443 ? 6.932 14.036 -33.098 1.00 88.31 443 ARG A CA 1
ATOM 3319 C C . ARG A 1 443 ? 8.351 13.506 -33.278 1.00 88.31 443 ARG A C 1
ATOM 3321 O O . ARG A 1 443 ? 9.245 14.354 -33.368 1.00 88.31 443 ARG A O 1
ATOM 3328 N N . ILE A 1 444 ? 8.517 12.183 -33.325 1.00 88.81 444 ILE A N 1
ATOM 3329 C CA . ILE A 1 444 ? 9.797 11.474 -33.440 1.00 88.81 444 ILE A CA 1
ATOM 3330 C C . ILE A 1 444 ? 10.396 11.728 -34.821 1.00 88.81 444 ILE A C 1
ATOM 3332 O O . ILE A 1 444 ? 9.794 11.369 -35.837 1.00 88.81 444 ILE A O 1
ATOM 3336 N N . HIS A 1 445 ? 11.597 12.299 -34.860 1.00 84.12 445 HIS A N 1
ATOM 3337 C CA . HIS A 1 445 ? 12.389 12.436 -36.084 1.00 84.12 445 HIS A CA 1
ATOM 3338 C C . HIS A 1 445 ? 13.714 11.686 -35.943 1.00 84.12 445 HIS A C 1
ATOM 3340 O O . HIS A 1 445 ? 14.373 11.725 -34.907 1.00 84.12 445 HIS A O 1
ATOM 3346 N N . HIS A 1 446 ? 14.100 10.988 -37.004 1.00 82.44 446 HIS A N 1
ATOM 3347 C CA . HIS A 1 446 ? 15.258 10.092 -37.024 1.00 82.44 446 HIS A CA 1
ATOM 3348 C C . HIS A 1 446 ? 16.317 10.521 -38.043 1.00 82.44 446 HIS A C 1
ATOM 3350 O O . HIS A 1 446 ? 17.296 9.809 -38.265 1.00 82.44 446 HIS A O 1
ATOM 3356 N N . SER A 1 447 ? 16.111 11.659 -38.711 1.00 80.44 447 SER A N 1
ATOM 3357 C CA . SER A 1 447 ? 17.105 12.255 -39.596 1.00 80.44 447 SER A CA 1
ATOM 3358 C C . SER A 1 447 ? 17.065 13.790 -39.531 1.00 80.44 447 SER A C 1
ATOM 3360 O O . SER A 1 447 ? 15.996 14.365 -39.287 1.00 80.44 447 SER A O 1
ATOM 3362 N N . PRO A 1 448 ? 18.207 14.475 -39.729 1.00 75.62 448 PRO A N 1
ATOM 3363 C CA . PRO A 1 448 ? 18.259 15.937 -39.760 1.00 75.62 448 PRO A CA 1
ATOM 3364 C C . PRO A 1 448 ? 17.430 16.548 -40.899 1.00 75.62 448 PRO A C 1
ATOM 3366 O O . PRO A 1 448 ? 16.938 17.665 -40.768 1.00 75.62 448 PRO A O 1
ATOM 3369 N N . GLU A 1 449 ? 17.232 15.821 -42.001 1.00 77.94 449 GLU A N 1
ATOM 3370 C CA . GLU A 1 449 ? 16.469 16.277 -43.172 1.00 77.94 449 GLU A CA 1
ATOM 3371 C C . GLU A 1 449 ? 14.969 16.379 -42.875 1.00 77.94 449 GLU A C 1
ATOM 3373 O O . GLU A 1 449 ? 14.279 17.208 -43.464 1.00 77.94 449 GLU A O 1
ATOM 3378 N N . GLN A 1 450 ? 14.456 15.571 -41.939 1.00 74.44 450 GLN A N 1
ATOM 3379 C CA . GLN A 1 450 ? 13.053 15.636 -41.519 1.00 74.44 450 GLN A CA 1
ATOM 3380 C C . GLN A 1 450 ? 12.741 16.926 -40.760 1.00 74.44 450 GLN A C 1
ATOM 3382 O O . GLN A 1 450 ? 11.639 17.462 -40.884 1.00 74.44 450 GLN A O 1
ATOM 3387 N N . LYS A 1 451 ? 13.691 17.411 -39.950 1.00 73.25 451 LYS A N 1
ATOM 3388 C CA . LYS A 1 451 ? 13.571 18.649 -39.167 1.00 73.25 451 LYS A CA 1
ATOM 3389 C C . LYS A 1 451 ? 14.924 19.373 -39.137 1.00 73.25 451 LYS A C 1
ATOM 3391 O O . LYS A 1 451 ? 15.667 19.215 -38.162 1.00 73.25 451 LYS A O 1
ATOM 3396 N N . PRO A 1 452 ? 15.241 20.171 -40.178 1.00 75.38 452 PRO A N 1
ATOM 3397 C CA . PRO A 1 452 ? 16.517 20.871 -40.280 1.00 75.38 452 PRO A CA 1
ATOM 3398 C C . PRO A 1 452 ? 16.826 21.691 -39.024 1.00 75.38 452 PRO A C 1
ATOM 3400 O O . PRO A 1 452 ? 15.981 22.439 -38.533 1.00 75.38 452 PRO A O 1
ATOM 3403 N N . GLY A 1 453 ? 18.040 21.535 -38.491 1.00 74.62 453 GLY A N 1
ATOM 3404 C CA . GLY A 1 453 ? 18.491 22.231 -37.280 1.00 74.62 453 GLY A CA 1
ATOM 3405 C C . GLY A 1 453 ? 18.149 21.539 -35.955 1.00 74.62 453 GLY A C 1
ATOM 3406 O O . GLY A 1 453 ? 18.455 22.091 -34.900 1.00 74.62 453 GLY A O 1
ATOM 3407 N N . ARG A 1 454 ? 17.557 20.336 -35.973 1.00 76.50 454 ARG A N 1
ATOM 3408 C CA . ARG A 1 454 ? 17.349 19.514 -34.770 1.00 76.50 454 ARG A CA 1
ATOM 3409 C C . ARG A 1 454 ? 18.155 18.221 -34.831 1.00 76.50 454 ARG A C 1
ATOM 3411 O O . ARG A 1 454 ? 18.141 17.522 -35.839 1.00 76.50 454 ARG A O 1
ATOM 3418 N N . THR A 1 455 ? 18.802 17.873 -33.721 1.00 81.75 455 THR A N 1
ATOM 3419 C CA . THR A 1 455 ? 19.429 16.557 -33.544 1.00 81.75 455 THR A CA 1
ATOM 3420 C C . THR A 1 455 ? 18.351 15.473 -33.598 1.00 81.75 455 THR A C 1
ATOM 3422 O O . THR A 1 455 ? 17.343 15.638 -32.904 1.00 81.75 455 THR A O 1
ATOM 3425 N N . PRO A 1 456 ? 18.512 14.404 -34.402 1.00 86.31 456 PRO A N 1
ATOM 3426 C CA . PRO A 1 456 ? 17.622 13.243 -34.392 1.00 86.31 456 PRO A CA 1
ATOM 3427 C C . PRO A 1 456 ? 17.381 12.705 -32.980 1.00 86.31 456 PRO A C 1
ATOM 3429 O O . PRO A 1 456 ? 18.302 12.688 -32.167 1.00 86.31 456 PRO A O 1
ATOM 3432 N N . ASP A 1 457 ? 16.153 12.269 -32.695 1.00 85.62 457 ASP A N 1
ATOM 3433 C CA . ASP A 1 457 ? 15.791 11.762 -31.365 1.00 85.62 457 ASP A CA 1
ATOM 3434 C C . ASP A 1 457 ? 16.427 10.382 -31.085 1.00 85.62 457 ASP A C 1
ATOM 3436 O O . ASP A 1 457 ? 16.667 10.031 -29.933 1.00 85.62 457 ASP A O 1
ATOM 3440 N N . MET A 1 458 ? 16.676 9.596 -32.139 1.00 93.25 458 MET A N 1
ATOM 3441 C CA . MET A 1 458 ? 17.312 8.270 -32.124 1.00 93.25 458 MET A CA 1
ATOM 3442 C C . MET A 1 458 ? 17.689 7.845 -33.554 1.00 93.25 458 MET A C 1
ATOM 3444 O O . MET A 1 458 ? 17.349 8.537 -34.522 1.00 93.25 458 MET A O 1
ATOM 3448 N N . SER A 1 459 ? 18.357 6.700 -33.701 1.00 93.94 459 SER A N 1
ATOM 3449 C CA . SER A 1 459 ? 18.674 6.112 -35.006 1.00 93.94 459 SER A CA 1
ATOM 3450 C C . SER A 1 459 ? 17.418 5.779 -35.841 1.00 93.94 459 SER A C 1
ATOM 3452 O O . SER A 1 459 ? 16.341 5.535 -35.282 1.00 93.94 459 SER A O 1
ATOM 3454 N N . PRO A 1 460 ? 17.521 5.718 -37.187 1.00 92.56 460 PRO A N 1
ATOM 3455 C CA . PRO A 1 460 ? 16.400 5.342 -38.056 1.00 92.56 460 PRO A CA 1
ATOM 3456 C C . PRO A 1 460 ? 15.767 3.997 -37.691 1.00 92.56 460 PRO A C 1
ATOM 3458 O O . PRO A 1 460 ? 14.544 3.881 -37.621 1.00 92.56 460 PRO A O 1
ATOM 3461 N N . GLU A 1 461 ? 16.589 2.991 -37.397 1.00 92.50 461 GLU A N 1
ATOM 3462 C CA . GLU A 1 461 ? 16.121 1.655 -37.029 1.00 92.50 461 GLU A CA 1
ATOM 3463 C C . GLU A 1 461 ? 15.404 1.650 -35.673 1.00 92.50 461 GLU A C 1
ATOM 3465 O O . GLU A 1 461 ? 14.366 0.997 -35.531 1.00 92.50 461 GLU A O 1
ATOM 3470 N N . ALA A 1 462 ? 15.911 2.405 -34.689 1.00 94.69 462 ALA A N 1
ATOM 3471 C CA . ALA A 1 462 ? 15.273 2.551 -33.381 1.00 94.69 462 ALA A CA 1
ATOM 3472 C C . ALA A 1 462 ? 13.940 3.303 -33.475 1.00 94.69 462 ALA A C 1
ATOM 3474 O O . ALA A 1 462 ? 12.942 2.868 -32.896 1.00 94.69 462 ALA A O 1
ATOM 3475 N N . ALA A 1 463 ? 13.879 4.377 -34.265 1.00 93.94 463 ALA A N 1
ATOM 3476 C CA . ALA A 1 463 ? 12.644 5.121 -34.490 1.00 93.94 463 ALA A CA 1
ATOM 3477 C C . ALA A 1 463 ? 11.577 4.253 -35.168 1.00 93.94 463 ALA A C 1
ATOM 3479 O O . ALA A 1 463 ? 10.411 4.280 -34.769 1.00 93.94 463 ALA A O 1
ATOM 3480 N N . LEU A 1 464 ? 11.972 3.441 -36.154 1.00 92.06 464 LEU A N 1
ATOM 3481 C CA . LEU A 1 464 ? 11.082 2.475 -36.798 1.00 92.06 464 LEU A CA 1
ATOM 3482 C C . LEU A 1 464 ? 10.576 1.423 -35.806 1.00 92.06 464 LEU A C 1
ATOM 3484 O O . LEU A 1 464 ? 9.373 1.158 -35.775 1.00 92.06 464 LEU A O 1
ATOM 3488 N N . ALA A 1 465 ? 11.459 0.870 -34.969 1.00 95.06 465 ALA A N 1
ATOM 3489 C CA . ALA A 1 465 ? 11.079 -0.088 -33.934 1.00 95.06 465 ALA A CA 1
ATOM 3490 C C . ALA A 1 465 ? 10.077 0.518 -32.939 1.00 95.06 465 ALA A C 1
ATOM 3492 O O . ALA A 1 465 ? 9.043 -0.088 -32.651 1.00 95.06 465 ALA A O 1
ATOM 3493 N N . MET A 1 466 ? 10.344 1.736 -32.453 1.00 95.75 466 MET A N 1
ATOM 3494 C CA . MET A 1 466 ? 9.460 2.446 -31.529 1.00 95.75 466 MET A CA 1
ATOM 3495 C C . MET A 1 466 ? 8.074 2.670 -32.132 1.00 95.75 466 MET A C 1
ATOM 3497 O O . MET A 1 466 ? 7.068 2.333 -31.508 1.00 95.75 466 MET A O 1
ATOM 3501 N N . LYS A 1 467 ? 8.016 3.207 -33.355 1.00 94.56 467 LYS A N 1
ATOM 3502 C CA . LYS A 1 467 ? 6.760 3.491 -34.060 1.00 94.56 467 LYS A CA 1
ATOM 3503 C C . LYS A 1 467 ? 5.955 2.217 -34.294 1.00 94.56 467 LYS A C 1
ATOM 3505 O O . LYS A 1 467 ? 4.767 2.186 -33.982 1.00 94.56 467 LYS A O 1
ATOM 3510 N N . ALA A 1 468 ? 6.596 1.154 -34.782 1.00 92.50 468 ALA A N 1
ATOM 3511 C CA . ALA A 1 468 ? 5.934 -0.124 -35.024 1.00 92.50 468 ALA A CA 1
ATOM 3512 C C . ALA A 1 468 ? 5.283 -0.668 -33.743 1.00 92.50 468 ALA A C 1
ATOM 3514 O O . ALA A 1 468 ? 4.098 -1.008 -33.749 1.00 92.50 468 ALA A O 1
ATOM 3515 N N . VAL A 1 469 ? 6.027 -0.688 -32.632 1.00 93.94 469 VAL A N 1
ATOM 3516 C CA . VAL A 1 469 ? 5.515 -1.185 -31.349 1.00 93.94 469 VAL A CA 1
ATOM 3517 C C . VAL A 1 469 ? 4.421 -0.272 -30.786 1.00 93.94 469 VAL A C 1
ATOM 3519 O O . VAL A 1 469 ? 3.403 -0.789 -30.336 1.00 93.94 469 VAL A O 1
ATOM 3522 N N . LEU A 1 470 ? 4.557 1.058 -30.866 1.00 93.81 470 LEU A N 1
ATOM 3523 C CA . LEU A 1 470 ? 3.501 2.001 -30.462 1.00 93.81 470 LEU A CA 1
ATOM 3524 C C . LEU A 1 470 ? 2.184 1.722 -31.195 1.00 93.81 470 LEU A C 1
ATOM 3526 O O . LEU A 1 470 ? 1.120 1.703 -30.573 1.00 93.81 470 LEU A O 1
ATOM 3530 N N . TYR A 1 471 ? 2.245 1.462 -32.504 1.00 90.81 471 TYR A N 1
ATOM 3531 C CA . TYR A 1 471 ? 1.065 1.108 -33.290 1.00 90.81 471 TYR A CA 1
ATOM 3532 C C . TYR A 1 471 ? 0.483 -0.250 -32.905 1.00 90.81 471 TYR A C 1
ATOM 3534 O O . TYR A 1 471 ? -0.739 -0.383 -32.835 1.00 90.81 471 TYR A O 1
ATOM 3542 N N . GLU A 1 472 ? 1.319 -1.252 -32.634 1.00 90.12 472 GLU A N 1
ATOM 3543 C CA . GLU A 1 472 ? 0.855 -2.557 -32.154 1.00 90.12 472 GLU A CA 1
ATOM 3544 C C . GLU A 1 472 ? 0.141 -2.424 -30.798 1.00 90.12 472 GLU A C 1
ATOM 3546 O O . GLU A 1 472 ? -0.961 -2.942 -30.612 1.00 90.12 472 GLU A O 1
ATOM 3551 N N . VAL A 1 473 ? 0.722 -1.668 -29.863 1.00 89.31 473 VAL A N 1
ATOM 3552 C CA . VAL A 1 473 ? 0.145 -1.407 -28.538 1.00 89.31 473 VAL A CA 1
ATOM 3553 C C . VAL A 1 473 ? -1.174 -0.640 -28.660 1.00 89.31 473 VAL A C 1
ATOM 3555 O O . VAL A 1 473 ? -2.174 -1.039 -28.058 1.00 89.31 473 VAL A O 1
ATOM 3558 N N . ALA A 1 474 ? -1.228 0.397 -29.499 1.00 88.81 474 ALA A N 1
ATOM 3559 C CA . ALA A 1 474 ? -2.450 1.159 -29.752 1.00 88.81 474 ALA A CA 1
ATOM 3560 C C . ALA A 1 474 ? -3.574 0.309 -30.379 1.00 88.81 474 ALA A C 1
ATOM 3562 O O . ALA A 1 474 ? -4.749 0.540 -30.085 1.00 88.81 474 ALA A O 1
ATOM 3563 N N . ASN A 1 475 ? -3.218 -0.698 -31.188 1.00 80.94 475 ASN A N 1
ATOM 3564 C CA . ASN A 1 475 ? -4.142 -1.521 -31.975 1.00 80.94 475 ASN A CA 1
ATOM 3565 C C . ASN A 1 475 ? -4.265 -2.974 -31.497 1.00 80.94 475 ASN A C 1
ATOM 3567 O O . ASN A 1 475 ? -4.701 -3.821 -32.278 1.00 80.94 475 ASN A O 1
ATOM 3571 N N . SER A 1 476 ? -3.944 -3.278 -30.234 1.00 67.12 476 SER A N 1
ATOM 3572 C CA . SER A 1 476 ? -3.924 -4.650 -29.678 1.00 67.12 476 SER A CA 1
ATOM 3573 C C . SER A 1 476 ? -5.265 -5.434 -29.766 1.00 67.12 476 SER A C 1
ATOM 3575 O O . SER A 1 476 ? -5.336 -6.556 -29.283 1.00 67.12 476 SER A O 1
ATOM 3577 N N . ASN A 1 477 ? -6.299 -4.891 -30.433 1.00 52.91 477 ASN A N 1
ATOM 3578 C CA . ASN A 1 477 ? -7.604 -5.499 -30.729 1.00 52.91 477 ASN A CA 1
ATOM 3579 C C . ASN A 1 477 ? -7.856 -5.815 -32.231 1.00 52.91 477 ASN A C 1
ATOM 3581 O O . ASN A 1 477 ? -9.002 -6.007 -32.632 1.00 52.91 477 ASN A O 1
ATOM 3585 N N . GLY A 1 478 ? -6.835 -5.866 -33.096 1.00 42.62 478 GLY A N 1
ATOM 3586 C CA . GLY A 1 478 ? -6.959 -6.526 -34.411 1.00 42.62 478 GLY A CA 1
ATOM 3587 C C . GLY A 1 478 ? -7.692 -5.768 -35.533 1.00 42.62 478 GLY A C 1
ATOM 3588 O O . GLY A 1 478 ? -8.089 -6.387 -36.519 1.00 42.62 478 GLY A O 1
ATOM 3589 N N . ARG A 1 479 ? -7.848 -4.438 -35.460 1.00 36.03 479 ARG A N 1
ATOM 3590 C CA . ARG A 1 479 ? -8.195 -3.632 -36.650 1.00 36.03 479 ARG A CA 1
ATOM 3591 C C . ARG A 1 479 ? -6.914 -3.150 -37.332 1.00 36.03 479 ARG A C 1
ATOM 3593 O O . ARG A 1 479 ? -6.204 -2.310 -36.788 1.00 36.03 479 ARG A O 1
ATOM 3600 N N . PHE A 1 480 ? -6.629 -3.689 -38.518 1.00 34.72 480 PHE A N 1
ATOM 3601 C CA . PHE A 1 480 ? -5.531 -3.239 -39.375 1.00 34.72 480 PHE A CA 1
ATOM 3602 C C . PHE A 1 480 ? -5.741 -1.770 -39.767 1.00 34.72 480 PHE A C 1
ATOM 3604 O O . PHE A 1 480 ? -6.662 -1.444 -40.514 1.00 34.72 480 PHE A O 1
ATOM 3611 N N . PHE A 1 481 ? -4.878 -0.886 -39.271 1.00 39.25 481 PHE A N 1
ATOM 3612 C CA . PHE A 1 481 ? -4.716 0.466 -39.795 1.00 39.25 481 PHE A CA 1
ATOM 3613 C C . PHE A 1 481 ? -3.558 0.443 -40.796 1.00 39.25 481 PHE A C 1
ATOM 3615 O O . PHE A 1 481 ? -2.492 -0.089 -40.482 1.00 39.25 481 PHE A O 1
ATOM 3622 N N . GLN A 1 482 ? -3.758 0.972 -42.007 1.00 36.00 482 GLN A N 1
ATOM 3623 C CA . GLN A 1 482 ? -2.670 1.075 -42.977 1.00 36.00 482 GLN A CA 1
ATOM 3624 C C . GLN A 1 482 ? -1.669 2.141 -42.508 1.00 36.00 482 GLN A C 1
ATOM 3626 O O . GLN A 1 482 ? -2.079 3.271 -42.229 1.00 36.00 482 GLN A O 1
ATOM 3631 N N . PRO A 1 483 ? -0.374 1.808 -42.391 1.00 37.75 483 PRO A N 1
ATOM 3632 C CA . PRO A 1 483 ? 0.642 2.797 -42.071 1.00 37.75 483 PRO A CA 1
ATOM 3633 C C . PRO A 1 483 ? 0.763 3.818 -43.214 1.00 37.75 483 PRO A C 1
ATOM 3635 O O . PRO A 1 483 ? 0.411 3.533 -44.360 1.00 37.75 483 PRO A O 1
ATOM 3638 N N . SER A 1 484 ? 1.227 5.027 -42.896 1.00 43.53 484 SER A N 1
ATOM 3639 C CA . SER A 1 484 ? 1.390 6.112 -43.869 1.00 43.53 484 SER A CA 1
ATOM 3640 C C . SER A 1 484 ? 2.332 5.715 -45.017 1.00 43.53 484 SER A C 1
ATOM 3642 O O . SER A 1 484 ? 3.188 4.844 -44.869 1.00 43.53 484 SER A O 1
ATOM 3644 N N . LEU A 1 485 ? 2.189 6.363 -46.180 1.00 38.50 485 LEU A N 1
ATOM 3645 C CA . LEU A 1 485 ? 2.966 6.092 -47.405 1.00 38.50 485 LEU A CA 1
ATOM 3646 C C . LEU A 1 485 ? 4.497 6.066 -47.195 1.00 38.50 485 LEU A C 1
ATOM 3648 O O . LEU A 1 485 ? 5.191 5.339 -47.904 1.00 38.50 485 LEU A O 1
ATOM 3652 N N . SER A 1 486 ? 5.017 6.766 -46.181 1.00 50.69 486 SER A N 1
ATOM 3653 C CA . SER A 1 486 ? 6.434 6.724 -45.790 1.00 50.69 486 SER A CA 1
ATOM 3654 C C . SER A 1 486 ? 6.892 5.342 -45.294 1.00 50.69 486 SER A C 1
ATOM 3656 O O . SER A 1 486 ? 8.031 4.947 -45.538 1.00 50.69 486 SER A O 1
ATOM 3658 N N . PHE A 1 487 ? 6.007 4.568 -44.658 1.00 43.62 487 PHE A N 1
ATOM 3659 C CA . PHE A 1 487 ? 6.276 3.209 -44.173 1.00 43.62 487 PHE A CA 1
ATOM 3660 C C . PHE A 1 487 ? 6.461 2.202 -45.315 1.00 43.62 487 PHE A C 1
ATOM 3662 O O . PHE A 1 487 ? 7.323 1.325 -45.246 1.00 43.62 487 PHE A O 1
ATOM 3669 N N . LEU A 1 488 ? 5.672 2.334 -46.387 1.00 40.88 488 LEU A N 1
ATOM 3670 C CA . LEU A 1 488 ? 5.813 1.496 -47.581 1.00 40.88 488 LEU A CA 1
ATOM 3671 C C . LEU A 1 488 ? 7.074 1.867 -48.371 1.00 40.88 488 LEU A C 1
ATOM 3673 O O . LEU A 1 488 ? 7.783 0.968 -48.816 1.00 40.88 488 LEU A O 1
ATOM 3677 N N . GLN A 1 489 ? 7.402 3.161 -48.461 1.00 45.50 489 GLN A N 1
ATOM 3678 C CA . GLN A 1 489 ? 8.598 3.636 -49.165 1.00 45.50 489 GLN A CA 1
ATOM 3679 C C . GLN A 1 489 ? 9.910 3.176 -48.508 1.00 45.50 489 GLN A C 1
ATOM 3681 O O . GLN A 1 489 ? 10.829 2.760 -49.213 1.00 45.50 489 GLN A O 1
ATOM 3686 N N . MET A 1 490 ? 10.007 3.163 -47.174 1.00 47.91 490 MET A N 1
ATOM 3687 C CA . MET A 1 490 ? 11.224 2.687 -46.497 1.00 47.91 490 MET A CA 1
ATOM 3688 C C . MET A 1 490 ? 11.449 1.181 -46.648 1.00 47.91 490 MET A C 1
ATOM 3690 O O . MET A 1 490 ? 12.580 0.749 -46.866 1.00 47.91 490 MET A O 1
ATOM 3694 N N . LYS A 1 491 ? 10.381 0.373 -46.602 1.00 43.94 491 LYS A N 1
ATOM 3695 C CA . LYS A 1 491 ? 10.494 -1.082 -46.784 1.00 43.94 491 LYS A CA 1
ATOM 3696 C C . LYS A 1 491 ? 10.912 -1.446 -48.213 1.00 43.94 491 LYS A C 1
ATOM 3698 O O . LYS A 1 491 ? 11.679 -2.386 -48.397 1.00 43.94 491 LYS A O 1
ATOM 3703 N N . THR A 1 492 ? 10.472 -0.674 -49.212 1.00 45.34 492 THR A N 1
ATOM 3704 C CA . THR A 1 492 ? 10.930 -0.837 -50.601 1.00 45.34 492 THR A CA 1
ATOM 3705 C C . THR A 1 492 ? 12.380 -0.406 -50.811 1.00 45.34 492 THR A C 1
ATOM 3707 O O . THR A 1 492 ? 13.066 -1.031 -51.611 1.00 45.34 492 THR A O 1
ATOM 3710 N N . MET A 1 493 ? 12.875 0.604 -50.083 1.00 43.00 493 MET A N 1
ATOM 3711 C CA . MET A 1 493 ? 14.278 1.024 -50.203 1.00 43.00 493 MET A CA 1
ATOM 3712 C C . MET A 1 493 ? 15.236 0.031 -49.534 1.00 43.00 493 MET A C 1
ATOM 3714 O O . MET A 1 493 ? 16.245 -0.307 -50.135 1.00 43.00 493 MET A O 1
ATOM 3718 N N . SER A 1 494 ? 14.886 -0.521 -48.365 1.00 47.72 494 SER A N 1
ATOM 3719 C CA . SER A 1 494 ? 15.696 -1.559 -47.702 1.00 47.72 494 SER A CA 1
ATOM 3720 C C . SER A 1 494 ? 15.848 -2.821 -48.563 1.00 47.72 494 SER A C 1
ATOM 3722 O O . SER A 1 494 ? 16.945 -3.356 -48.678 1.00 47.72 494 SER A O 1
ATOM 3724 N N . LEU A 1 495 ? 14.766 -3.265 -49.217 1.00 46.69 495 LEU A N 1
ATOM 3725 C CA . LEU A 1 495 ? 14.798 -4.398 -50.152 1.00 46.69 495 LEU A CA 1
ATOM 3726 C C . LEU A 1 495 ? 15.596 -4.088 -51.427 1.00 46.69 495 LEU A C 1
ATOM 3728 O O . LEU A 1 495 ? 16.252 -4.974 -51.965 1.00 46.69 495 LEU A O 1
ATOM 3732 N N . ALA A 1 496 ? 15.564 -2.841 -51.909 1.00 44.31 496 ALA A N 1
ATOM 3733 C CA . ALA A 1 496 ? 16.368 -2.424 -53.055 1.00 44.31 496 ALA A CA 1
ATOM 3734 C C . ALA A 1 496 ? 17.871 -2.437 -52.727 1.00 44.31 496 ALA A C 1
ATOM 3736 O O . ALA A 1 496 ? 18.659 -2.928 -53.529 1.00 44.31 496 ALA A O 1
ATOM 3737 N N . THR A 1 497 ? 18.264 -1.994 -51.529 1.00 50.78 497 THR A N 1
ATOM 3738 C CA . THR A 1 497 ? 19.665 -2.024 -51.078 1.00 50.78 497 THR A CA 1
ATOM 3739 C C . THR A 1 497 ? 20.174 -3.454 -50.837 1.00 50.78 497 THR A C 1
ATOM 3741 O O . THR A 1 497 ? 21.322 -3.763 -51.159 1.00 50.78 497 THR A O 1
ATOM 3744 N N . GLU A 1 498 ? 19.321 -4.359 -50.343 1.00 49.62 498 GLU A N 1
ATOM 3745 C CA . GLU A 1 498 ? 19.632 -5.798 -50.238 1.00 49.62 498 GLU A CA 1
ATOM 3746 C C . GLU A 1 498 ? 19.722 -6.487 -51.614 1.00 49.62 498 GLU A C 1
ATOM 3748 O O . GLU A 1 498 ? 20.551 -7.374 -51.811 1.00 49.62 498 GLU A O 1
ATOM 3753 N N . MET A 1 499 ? 18.925 -6.066 -52.604 1.00 53.22 499 MET A N 1
ATOM 3754 C CA . MET A 1 499 ? 19.047 -6.577 -53.976 1.00 53.22 499 MET A CA 1
ATOM 3755 C C . MET A 1 499 ? 20.283 -6.039 -54.707 1.00 53.22 499 MET A C 1
ATOM 3757 O O . MET A 1 499 ? 20.922 -6.796 -55.434 1.00 53.22 499 MET A O 1
ATOM 3761 N N . GLU A 1 500 ? 20.659 -4.773 -54.516 1.00 54.44 500 GLU A N 1
ATOM 3762 C CA . GLU A 1 500 ? 21.871 -4.201 -55.127 1.00 54.44 500 GLU A CA 1
ATOM 3763 C C . GLU A 1 500 ? 23.155 -4.829 -54.571 1.00 54.44 500 GLU A C 1
ATOM 3765 O O . GLU A 1 500 ? 24.101 -5.066 -55.321 1.00 54.44 500 GLU A O 1
ATOM 3770 N N . THR A 1 501 ? 23.175 -5.180 -53.284 1.00 53.47 501 THR A N 1
ATOM 3771 C CA . THR A 1 501 ? 24.299 -5.916 -52.684 1.00 53.47 501 THR A CA 1
ATOM 3772 C C . THR A 1 501 ? 24.387 -7.358 -53.190 1.00 53.47 501 THR A C 1
ATOM 3774 O O . THR A 1 501 ? 25.492 -7.836 -53.432 1.00 53.47 501 THR A O 1
ATOM 3777 N N . LEU A 1 502 ? 23.260 -8.022 -53.478 1.00 49.59 502 LEU A N 1
ATOM 3778 C CA . LEU A 1 502 ? 23.264 -9.362 -54.085 1.00 49.59 502 LEU A CA 1
ATOM 3779 C C . LEU A 1 502 ? 23.708 -9.382 -55.560 1.00 49.59 502 LEU A C 1
ATOM 3781 O O . LEU A 1 502 ? 24.227 -10.393 -56.030 1.00 49.59 502 LEU A O 1
ATOM 3785 N N . VAL A 1 503 ? 23.495 -8.294 -56.308 1.00 52.53 503 VAL A N 1
ATOM 3786 C CA . VAL A 1 503 ? 23.883 -8.199 -57.729 1.00 52.53 503 VAL A CA 1
ATOM 3787 C C . VAL A 1 503 ? 25.383 -7.916 -57.897 1.00 52.53 503 VAL A C 1
ATOM 3789 O O . VAL A 1 503 ? 25.970 -8.329 -58.896 1.00 52.53 503 VAL A O 1
ATOM 3792 N N . CYS A 1 504 ? 26.027 -7.285 -56.912 1.00 47.34 504 CYS A N 1
ATOM 3793 C CA . CYS A 1 504 ? 27.461 -6.977 -56.946 1.00 47.34 504 CYS A CA 1
ATOM 3794 C C . CYS A 1 504 ? 28.386 -8.177 -56.647 1.00 47.34 504 CYS A C 1
ATOM 3796 O O . CYS A 1 504 ? 29.570 -8.100 -56.969 1.00 47.34 504 CYS A O 1
ATOM 3798 N N . ASP A 1 505 ? 27.864 -9.288 -56.112 1.00 44.66 505 ASP A N 1
ATOM 3799 C CA . ASP A 1 505 ? 28.656 -10.462 -55.696 1.00 44.66 505 ASP A CA 1
ATOM 3800 C C . ASP A 1 505 ? 28.648 -11.637 -56.701 1.00 44.66 505 ASP A C 1
ATOM 3802 O O . ASP A 1 505 ? 29.104 -12.740 -56.389 1.00 44.66 505 ASP A O 1
ATOM 3806 N N . LEU A 1 506 ? 28.172 -11.436 -57.937 1.00 43.59 506 LEU A N 1
ATOM 3807 C CA . LEU A 1 506 ? 28.270 -12.460 -58.986 1.00 43.59 506 LEU A CA 1
ATOM 3808 C C . LEU A 1 506 ? 29.660 -12.436 -59.657 1.00 43.59 506 LEU A C 1
ATOM 3810 O O . LEU A 1 506 ? 29.997 -11.458 -60.328 1.00 43.59 506 LEU A O 1
ATOM 3814 N N . PRO A 1 507 ? 30.479 -13.504 -59.550 1.00 42.09 507 PRO A N 1
ATOM 3815 C CA . PRO A 1 507 ? 31.774 -13.551 -60.217 1.00 42.09 507 PRO A CA 1
ATOM 3816 C C . PRO A 1 507 ? 31.606 -13.642 -61.739 1.00 42.09 507 PRO A C 1
ATOM 3818 O O . PRO A 1 507 ? 30.820 -14.437 -62.259 1.00 42.09 507 PRO A O 1
ATOM 3821 N N . ALA A 1 508 ? 32.384 -12.829 -62.455 1.00 46.59 508 ALA A N 1
ATOM 3822 C CA . ALA A 1 508 ? 32.422 -12.775 -63.911 1.00 46.59 508 ALA A CA 1
ATOM 3823 C C . ALA A 1 508 ? 32.723 -14.156 -64.523 1.00 46.59 508 ALA A C 1
ATOM 3825 O O . ALA A 1 508 ? 33.826 -14.691 -64.388 1.00 46.59 508 ALA A O 1
ATOM 3826 N N . ILE A 1 509 ? 31.747 -14.722 -65.238 1.00 42.62 509 ILE A N 1
ATOM 3827 C CA . ILE A 1 509 ? 31.947 -15.928 -66.042 1.00 42.62 509 ILE A CA 1
ATOM 3828 C C . ILE A 1 509 ? 32.720 -15.529 -67.304 1.00 42.62 509 ILE A C 1
ATOM 3830 O O . ILE A 1 509 ? 32.185 -14.939 -68.242 1.00 42.62 509 ILE A O 1
ATOM 3834 N N . SER A 1 510 ? 34.012 -15.845 -67.275 1.00 39.84 510 SER A N 1
ATOM 3835 C CA . SER A 1 510 ? 34.948 -15.812 -68.396 1.00 39.84 510 SER A CA 1
ATOM 3836 C C . SER A 1 510 ? 34.409 -16.599 -69.597 1.00 39.84 510 SER A C 1
ATOM 3838 O O . SER A 1 510 ? 34.080 -17.782 -69.489 1.00 39.84 510 SER A O 1
ATOM 3840 N N . GLN A 1 511 ? 34.330 -15.929 -70.748 1.00 43.62 511 GLN A N 1
ATOM 3841 C CA . GLN A 1 511 ? 34.034 -16.537 -72.040 1.00 43.62 511 GLN A CA 1
ATOM 3842 C C . GLN A 1 511 ? 35.214 -17.411 -72.499 1.00 43.62 511 GLN A C 1
ATOM 3844 O O . GLN A 1 511 ? 36.329 -16.921 -72.668 1.00 43.62 511 GLN A O 1
ATOM 3849 N N . GLY A 1 512 ? 34.947 -18.695 -72.747 1.00 35.47 512 GLY A N 1
ATOM 3850 C CA . GLY A 1 512 ? 35.824 -19.622 -73.469 1.00 35.47 512 GLY A CA 1
ATOM 3851 C C . GLY A 1 512 ? 35.143 -20.115 -74.757 1.00 35.47 512 GLY A C 1
ATOM 3852 O O . GLY A 1 512 ? 33.913 -20.177 -74.796 1.00 35.47 512 GLY A O 1
ATOM 3853 N N . PRO A 1 513 ? 35.901 -20.414 -75.830 1.00 41.00 513 PRO A N 1
ATOM 3854 C CA . PRO A 1 513 ? 35.390 -20.385 -77.195 1.00 41.00 513 PRO A CA 1
ATOM 3855 C C . PRO A 1 513 ? 34.666 -21.663 -77.635 1.00 41.00 513 PRO A C 1
ATOM 3857 O O . PRO A 1 513 ? 34.898 -22.769 -77.153 1.00 41.00 513 PRO A O 1
ATOM 3860 N N . SER A 1 514 ? 33.807 -21.450 -78.628 1.00 45.78 514 SER A N 1
ATOM 3861 C CA . SER A 1 514 ? 32.962 -22.400 -79.339 1.00 45.78 514 SER A CA 1
ATOM 3862 C C . SER A 1 514 ? 33.709 -23.590 -79.946 1.00 45.78 514 SER A C 1
ATOM 3864 O O . SER A 1 514 ? 34.603 -23.409 -80.772 1.00 45.78 514 SER A O 1
ATOM 3866 N N . CYS A 1 515 ? 33.226 -24.796 -79.662 1.00 40.78 515 CYS A N 1
ATOM 3867 C CA . CYS A 1 515 ? 33.307 -25.949 -80.555 1.00 40.78 515 CYS A CA 1
ATOM 3868 C C . CYS A 1 515 ? 32.134 -26.879 -80.240 1.00 40.78 515 CYS A C 1
ATOM 3870 O O . CYS A 1 515 ? 32.238 -27.703 -79.344 1.00 40.78 515 CYS A O 1
ATOM 3872 N N . PHE A 1 516 ? 31.025 -26.756 -80.971 1.00 37.34 516 PHE A N 1
ATOM 3873 C CA . PHE A 1 516 ? 30.149 -27.900 -81.215 1.00 37.34 516 PHE A CA 1
ATOM 3874 C C . PHE A 1 516 ? 29.604 -27.825 -82.637 1.00 37.34 516 PHE A C 1
ATOM 3876 O O . PHE A 1 516 ? 29.020 -26.830 -83.064 1.00 37.34 516 PHE A O 1
ATOM 3883 N N . GLN A 1 517 ? 29.921 -28.887 -83.368 1.00 39.72 517 GLN A N 1
ATOM 3884 C CA . GLN A 1 517 ? 29.624 -29.127 -84.765 1.00 39.72 517 GLN A CA 1
ATOM 3885 C C . GLN A 1 517 ? 28.122 -29.310 -84.983 1.00 39.72 517 GLN A C 1
ATOM 3887 O O . GLN A 1 517 ? 27.427 -29.938 -84.185 1.00 39.72 517 GLN A O 1
ATOM 3892 N N . ALA A 1 518 ? 27.660 -28.788 -86.116 1.00 38.31 518 ALA A N 1
ATOM 3893 C CA . ALA A 1 518 ? 26.369 -29.096 -86.697 1.00 38.31 518 ALA A CA 1
ATOM 3894 C C . ALA A 1 518 ? 26.303 -30.583 -87.082 1.00 38.31 518 ALA A C 1
ATOM 3896 O O . ALA A 1 518 ? 27.182 -31.084 -87.783 1.00 38.31 518 ALA A O 1
ATOM 3897 N N . HIS A 1 519 ? 25.240 -31.265 -86.660 1.00 38.56 519 HIS A N 1
ATOM 3898 C CA . HIS A 1 519 ? 24.773 -32.477 -87.320 1.00 38.56 519 HIS A CA 1
ATOM 3899 C C . HIS A 1 519 ? 23.622 -32.089 -88.240 1.00 38.56 519 HIS A C 1
ATOM 3901 O O . HIS A 1 519 ? 22.598 -31.589 -87.776 1.00 38.56 519 HIS A O 1
ATOM 3907 N N . ASP A 1 520 ? 23.817 -32.329 -89.532 1.00 49.16 520 ASP A N 1
ATOM 3908 C CA . ASP A 1 520 ? 22.791 -32.203 -90.553 1.00 49.16 520 ASP A CA 1
ATOM 3909 C C . ASP A 1 520 ? 22.318 -33.601 -90.994 1.00 49.16 520 ASP A C 1
ATOM 3911 O O . ASP A 1 520 ? 23.114 -34.526 -91.147 1.00 49.16 520 ASP A O 1
ATOM 3915 N N . CYS A 1 521 ? 20.998 -33.704 -91.131 1.00 37.28 521 CYS A N 1
ATOM 3916 C CA . CYS A 1 521 ? 20.159 -34.630 -91.900 1.00 37.28 521 CYS A CA 1
ATOM 3917 C C . CYS A 1 521 ? 20.490 -36.138 -92.078 1.00 37.28 521 CYS A C 1
ATOM 3919 O O . CYS A 1 521 ? 21.376 -36.534 -92.823 1.00 37.28 521 CYS A O 1
ATOM 3921 N N . ARG A 1 522 ? 19.562 -36.952 -91.535 1.00 44.19 522 ARG A N 1
ATOM 3922 C CA . ARG A 1 522 ? 18.795 -38.068 -92.156 1.00 44.19 522 ARG A CA 1
ATOM 3923 C C . ARG A 1 522 ? 19.488 -39.012 -93.165 1.00 44.19 522 ARG A C 1
ATOM 3925 O O . ARG A 1 522 ? 19.652 -38.646 -94.324 1.00 44.19 522 ARG A O 1
ATOM 3932 N N . ALA A 1 523 ? 19.584 -40.291 -92.787 1.00 44.06 523 ALA A N 1
ATOM 3933 C CA . ALA A 1 523 ? 18.837 -41.430 -93.356 1.00 44.06 523 ALA A CA 1
ATOM 3934 C C . ALA A 1 523 ? 18.938 -42.629 -92.403 1.00 44.06 523 ALA A C 1
ATOM 3936 O O . ALA A 1 523 ? 20.059 -42.860 -91.896 1.00 44.06 523 ALA A O 1
#

Sequence (523 aa):
MVSNHLAKSHMMQFTGNGGGGSDGSDGGWSELEMLLNRGAAASCVGIAGCFLPEDRMEAAKAIVSNHKNLLKDICNPSTSINIEGAPLSQVELSRVRPNLAPHVDEGLRETARRLIGRGQPPMLHPSPVAAEARAATARYLHKRIQSTPSQKPGRNPDMSERAAEAMKAVLVEVGSTLWEPLRSLMELGASENASGVAGRHSKEAREQAAKAIISNHFRLLQDICNPSETDNIDGKSLTQSELQRVHPSLAAYVDEGLRETARRLLGHGMPTALNPTNAAEDARSACARYLHARIHSTLEQKPDREPDMCPAAAEAMKAVLVEVGSSAWETLEMFLEKGASPTCAGVASNHSKAARQEAAVAIITNHFRLIQDICNPSPTTNIDNVPLTQVELTRVHPSKAGIIEDTLFETARRLLGRGQAKILADGTGQDARVACAKYLDARIHHSPEQKPGRTPDMSPEAALAMKAVLYEVANSNGRFFQPSLSFLQMKTMSLATEMETLVCDLPAISQGPSCFQAHDCRA

Radius of gyration: 34.74 Å; chains: 1; bounding box: 116×70×142 Å

pLDDT: mean 77.64, std 17.73, range [25.48, 96.31]

Organism: NCBI:txid156174

Secondary structure (DSSP, 8-state):
-----------------------TTSHHHHHHHHHHHT---SS-SGGGGGS-HHHHHHHHHHHHHHHHHHHHHHT---SSB-TTSSBPS-TTS-PPPGGGHHHHHHHHHHHHHHHHT-SPPP----SHHHHHHHHHHHHHHHHH---SGGGSTTS--SS-HHHHHHHHHHHHHHH--SSHHHHHHHHT---SS--GGGGGS-HHHHHHHHHHHHHHHHHHHHHHT---SSB-TTSSB-S-TTS-PPPGGGHHHHHHHHHHHHHHHHT-SPPP----SHHHHHHHHHHHHHHHHH---STTT-TTS--SS-HHHHHHHHHHHHHHHS-HHHHHHHHHHT---S---GGGGGS-HHHHHHHHHHHHHHHHHHHHHHT---SSB-TTSPBPS-TT--PPPGGGHHHHHHHHHHHHHHHHT-SPPP-PPPSTTHHHHHHHHHHHHHH---STTTSTTS--SS-HHHHHHHHHHHHHHHTTT---PPPPHHHHHHHHHHHHHHHHHHHHT-----------PPP----

Foldseek 3Di:
DDDDDDDDDDDDDDDDDDDDPPPVQCVLLVVLVVLLVVFADCFFWFLLLLADSVLLSQLLCLCSVCVVQLLCQLAPPDQAAGPVRHGDPCNVQDHAHNVLSVLLSVLSSQLSRRSSRDDDRDPRDPDPSSLQSLLSSLSRLLLVAAADCVSPPPDDGSGHPRSSLSSSRSSCVSSDPLLVVLVVLLVVAADCDFDDPLVVAGSVLLSQLLCLCSVCVRQLLSQLSHPDLAAGSVRHGDPCSVQDHDHSSLSVLLSVLSSQLSCRSSSDDDRDPRDPDPSSLQRLLSSLSRCLVVADADCVVPVVDDHSHHPRNNVSSSNSSCVSNDDLLVVLVVLLVVAADPDADDPLVVADSVLLSQLLCLCSVCVVQLLCQLAPPDQAAGPVRHGDPCNVQDHAHNVLSVLLSLLSSQLSCRSSRDDDHDDRDDDPSLVRLVSSLSNLLLVADADCVSPPPDDHSHHPRNSVSSSSSSVCSSPVPDDDDDDDPVVVVVVVVVVVVVVVVVVVPDDDDDDDDDDDDDDDDDD